Protein AF-A0A1S2V508-F1 (afdb_monomer_lite)

Organism: NCBI:txid168469

pLDDT: mean 87.98, std 14.31, range [28.84, 98.69]

InterPro domains:
  IPR019719 Protein of unknown function DUF2599 [PF10783] (346-445)
  IPR019719 Protein of unknown function DUF2599 [PF10783] (466-554)

Radius of gyration: 38.82 Å; chains: 1; bounding box: 101×62×108 Å

Secondary structure (DSSP, 8-state):
----------------------PPPPPPPHHHHHHHHHHHHH---S--B-TTT--B--GGGTSSEEEEE---SSS-TTSPPHHHHHHTEEEEEEE-TTS-----SSSEEEEEPPHHHHHHTTPPP--S-EEEEESS-----TTBTTTTTS-BTSPPP--TTPPP--STTTTT---HHHHTT--SHHHHHHH---BTTB-HHHHPPPEETT-HHHHHHHHHHHHHGGGS-TTSGGG-TT---EEEEEPPTTTSSSGGGGGGEEEEEEETT-------TT-SS------HHHHHHHHHHHHHTTT----EEEE-SSS-GGGSEEE-GGG-SS--TTTTPPP----EEEEEEEEEEETTTTEEEEEEEEEE-HHHHHHTTT-HHHHHHHHHHHHTTSHHHHTT--STTHHHHHHHHHHHH-TT-S-EEE-TTSPP--HHHHHHTTT---PPPPP-EEEEEEEEEEETTTTEEEEEEEEEE-HHHHH--GGGHHHHHHHHHHHHTTSHHHHHH--STTHHHHHHHHHHHH-TT-SSEEE-TTSPP--HHHHHHTTT-PPP-

Structure (mmCIF, N/CA/C/O backbone):
data_AF-A0A1S2V508-F1
#
_entry.id   AF-A0A1S2V508-F1
#
loop_
_atom_site.group_PDB
_atom_site.id
_atom_site.type_symbol
_atom_site.label_atom_id
_atom_site.label_alt_id
_atom_site.label_comp_id
_atom_site.label_asym_id
_atom_site.label_entity_id
_atom_site.label_seq_id
_atom_site.pdbx_PDB_ins_code
_atom_site.Cartn_x
_atom_site.Cartn_y
_atom_site.Cartn_z
_atom_site.occupancy
_atom_site.B_iso_or_equiv
_atom_site.auth_seq_id
_atom_site.auth_comp_id
_atom_site.auth_asym_id
_atom_site.auth_atom_id
_atom_site.pdbx_PDB_model_num
ATOM 1 N N . MET A 1 1 ? 68.214 -30.073 22.006 1.00 37.38 1 MET A N 1
ATOM 2 C CA . MET A 1 1 ? 66.841 -29.747 22.451 1.00 37.38 1 MET A CA 1
ATOM 3 C C . MET A 1 1 ? 66.407 -28.470 21.752 1.00 37.38 1 MET A C 1
ATOM 5 O O . MET A 1 1 ? 67.240 -27.610 21.520 1.00 37.38 1 MET A O 1
ATOM 9 N N . TYR A 1 2 ? 65.149 -28.452 21.326 1.00 34.00 2 TYR A N 1
ATOM 10 C CA . TYR A 1 2 ? 64.532 -27.632 20.281 1.00 34.00 2 TYR A CA 1
ATOM 11 C C . TYR A 1 2 ? 64.749 -26.108 20.351 1.00 34.00 2 TYR A C 1
ATOM 13 O O . TYR A 1 2 ? 64.597 -25.500 21.406 1.00 34.00 2 TYR A O 1
ATOM 21 N N . HIS A 1 3 ? 64.955 -25.487 19.184 1.00 30.73 3 HIS A N 1
ATOM 22 C CA . HIS A 1 3 ? 64.513 -24.120 18.882 1.00 30.73 3 HIS A CA 1
ATOM 23 C C . HIS A 1 3 ? 63.591 -24.193 17.661 1.00 30.73 3 HIS A C 1
ATOM 25 O O . HIS A 1 3 ? 64.027 -24.535 16.563 1.00 30.73 3 HIS A O 1
ATOM 31 N N . GLY A 1 4 ? 62.298 -23.961 17.893 1.00 32.50 4 GLY A N 1
ATOM 32 C CA . GLY A 1 4 ? 61.262 -23.919 16.866 1.00 32.50 4 GLY A CA 1
ATOM 33 C C . GLY A 1 4 ? 61.140 -22.517 16.278 1.00 32.50 4 GLY A C 1
ATOM 34 O O . GLY A 1 4 ? 61.061 -21.536 17.013 1.00 32.50 4 GLY A O 1
ATOM 35 N N . ILE A 1 5 ? 61.110 -22.438 14.950 1.00 36.66 5 ILE A N 1
ATOM 36 C CA . ILE A 1 5 ? 60.761 -21.235 14.196 1.00 36.66 5 ILE A CA 1
ATOM 37 C C . ILE A 1 5 ? 59.284 -21.378 13.813 1.00 36.66 5 ILE A C 1
ATOM 39 O O . ILE A 1 5 ? 58.914 -22.308 13.099 1.00 36.66 5 ILE A O 1
ATOM 43 N N . HIS A 1 6 ? 58.435 -20.488 14.327 1.00 33.06 6 HIS A N 1
ATOM 44 C CA . HIS A 1 6 ? 57.014 -20.432 13.993 1.00 33.06 6 HIS A CA 1
ATOM 45 C C . HIS A 1 6 ? 56.800 -19.723 12.649 1.00 33.06 6 HIS A C 1
ATOM 47 O O . HIS A 1 6 ? 57.087 -18.536 12.509 1.00 33.06 6 HIS A O 1
ATOM 53 N N . SER A 1 7 ? 56.250 -20.445 11.672 1.00 32.75 7 SER A N 1
ATOM 54 C CA . SER A 1 7 ? 55.674 -19.874 10.453 1.00 32.75 7 SER A CA 1
ATOM 55 C C . SER A 1 7 ? 54.292 -19.284 10.754 1.00 32.75 7 SER A C 1
ATOM 57 O O . SER A 1 7 ? 53.397 -19.998 11.203 1.00 32.75 7 SER A O 1
ATOM 59 N N . LEU A 1 8 ? 54.103 -17.988 10.485 1.00 33.53 8 LEU A N 1
ATOM 60 C CA . LEU A 1 8 ? 52.779 -17.367 10.441 1.00 33.53 8 LEU A CA 1
ATOM 61 C C . LEU A 1 8 ? 52.057 -17.796 9.157 1.00 33.53 8 LEU A C 1
ATOM 63 O O . LEU A 1 8 ? 52.443 -17.400 8.059 1.00 33.53 8 LEU A O 1
ATOM 67 N N . ALA A 1 9 ? 50.990 -18.580 9.303 1.00 32.19 9 ALA A N 1
ATOM 68 C CA . ALA A 1 9 ? 50.023 -18.820 8.242 1.00 32.19 9 ALA A CA 1
ATOM 69 C C . ALA A 1 9 ? 48.999 -17.673 8.228 1.00 32.19 9 ALA A C 1
ATOM 71 O O . ALA A 1 9 ? 48.246 -17.486 9.183 1.00 32.19 9 ALA A O 1
ATOM 72 N N . VAL A 1 10 ? 48.975 -16.897 7.144 1.00 35.47 10 VAL A N 1
ATOM 73 C CA . VAL A 1 10 ? 47.921 -15.912 6.875 1.00 35.47 10 VAL A CA 1
ATOM 74 C C . VAL A 1 10 ? 46.700 -16.672 6.359 1.00 35.47 10 VAL A C 1
ATOM 76 O O . VAL A 1 10 ? 46.690 -17.150 5.228 1.00 35.47 10 VAL A O 1
ATOM 79 N N . ALA A 1 11 ? 45.678 -16.815 7.202 1.00 30.33 11 ALA A N 1
ATOM 80 C CA . ALA A 1 11 ? 44.389 -17.363 6.805 1.00 30.33 11 ALA A CA 1
ATOM 81 C C . ALA A 1 11 ? 43.576 -16.280 6.076 1.00 30.33 11 ALA A C 1
ATOM 83 O O . ALA A 1 11 ? 43.060 -15.348 6.691 1.00 30.33 11 ALA A O 1
ATOM 84 N N . THR A 1 12 ? 43.462 -16.391 4.754 1.00 33.50 12 THR A N 1
ATOM 85 C CA . THR A 1 12 ? 42.504 -15.618 3.956 1.00 33.50 12 THR A CA 1
ATOM 86 C C . THR A 1 12 ? 41.086 -16.085 4.276 1.00 33.50 12 THR A C 1
ATOM 88 O O . THR A 1 12 ? 40.648 -17.136 3.813 1.00 33.50 12 THR A O 1
ATOM 91 N N . LEU A 1 13 ? 40.373 -15.301 5.085 1.00 29.08 13 LEU A N 1
ATOM 92 C CA . LEU A 1 13 ? 38.955 -15.489 5.372 1.00 29.08 13 LEU A CA 1
ATOM 93 C C . LEU A 1 13 ? 38.140 -15.047 4.144 1.00 29.08 13 LEU A C 1
ATOM 95 O O . LEU A 1 13 ? 37.883 -13.860 3.945 1.00 29.08 13 LEU A O 1
ATOM 99 N N . THR A 1 14 ? 37.754 -15.989 3.287 1.00 31.27 14 THR A N 1
ATOM 100 C CA . THR A 1 14 ? 36.763 -15.745 2.233 1.00 31.27 14 THR A CA 1
ATOM 101 C C . THR A 1 14 ? 35.396 -15.527 2.880 1.00 31.27 14 THR A C 1
ATOM 103 O O . THR A 1 14 ? 34.731 -16.488 3.263 1.00 31.27 14 THR A O 1
ATOM 106 N N . LEU A 1 15 ? 34.981 -14.264 3.019 1.00 29.00 15 LEU A N 1
ATOM 107 C CA . LEU A 1 15 ? 33.600 -13.901 3.334 1.00 29.00 15 LEU A CA 1
ATOM 108 C C . LEU A 1 15 ? 32.724 -14.274 2.129 1.00 29.00 15 LEU A C 1
ATOM 110 O O . LEU A 1 15 ? 32.635 -13.537 1.147 1.00 29.00 15 LEU A O 1
ATOM 114 N N . THR A 1 16 ? 32.077 -15.433 2.185 1.00 28.84 16 THR A N 1
ATOM 115 C CA . THR A 1 16 ? 30.959 -15.744 1.300 1.00 28.84 16 THR A CA 1
ATOM 116 C C . THR A 1 16 ? 29.764 -14.908 1.749 1.00 28.84 16 THR A C 1
ATOM 118 O O . THR A 1 16 ? 29.049 -15.257 2.684 1.00 28.84 16 THR A O 1
ATOM 121 N N . PHE A 1 17 ? 29.542 -13.771 1.088 1.00 30.28 17 PHE A N 1
ATOM 122 C CA . PHE A 1 17 ? 28.249 -13.094 1.138 1.00 30.28 17 PHE A CA 1
ATOM 123 C C . PHE A 1 17 ? 27.219 -14.006 0.466 1.00 30.28 17 PHE A C 1
ATOM 125 O O . PHE A 1 17 ? 27.011 -13.953 -0.744 1.00 30.28 17 PHE A O 1
ATOM 132 N N . THR A 1 18 ? 26.569 -14.868 1.246 1.00 31.94 18 THR A N 1
ATOM 133 C CA . THR A 1 18 ? 25.281 -15.433 0.851 1.00 31.94 18 THR A CA 1
ATOM 134 C C . THR A 1 18 ? 24.288 -14.280 0.871 1.00 31.94 18 THR A C 1
ATOM 136 O O . THR A 1 18 ? 23.719 -13.954 1.914 1.00 31.94 18 THR A O 1
ATOM 139 N N . GLY A 1 19 ? 24.140 -13.598 -0.266 1.00 31.08 19 GLY A N 1
ATOM 140 C CA . GLY A 1 19 ? 23.021 -12.694 -0.477 1.00 31.08 19 GLY A CA 1
ATOM 141 C C . GLY A 1 19 ? 21.748 -13.492 -0.235 1.00 31.08 19 GLY A C 1
ATOM 142 O O . GLY A 1 19 ? 21.487 -14.464 -0.942 1.00 31.08 19 GLY A O 1
ATOM 143 N N . ALA A 1 20 ? 21.000 -13.137 0.809 1.00 33.31 20 ALA A N 1
ATOM 144 C CA . ALA A 1 20 ? 19.677 -13.687 1.016 1.00 33.31 20 ALA A CA 1
ATOM 145 C C . ALA A 1 20 ? 18.843 -13.289 -0.203 1.00 33.31 20 ALA A C 1
ATOM 147 O O . ALA A 1 20 ? 18.499 -12.120 -0.382 1.00 33.31 20 ALA A O 1
ATOM 148 N N . VAL A 1 21 ? 18.571 -14.256 -1.076 1.00 35.59 21 VAL A N 1
ATOM 149 C CA . VAL A 1 21 ? 17.529 -14.119 -2.085 1.00 35.59 21 VAL A CA 1
ATOM 150 C C . VAL A 1 21 ? 16.249 -13.902 -1.287 1.00 35.59 21 VAL A C 1
ATOM 152 O O . VAL A 1 21 ? 15.793 -14.813 -0.596 1.00 35.59 21 VAL A O 1
ATOM 155 N N . VAL A 1 22 ? 15.710 -12.681 -1.300 1.00 38.50 22 VAL A N 1
ATOM 156 C CA . VAL A 1 22 ? 14.373 -12.419 -0.762 1.00 38.50 22 VAL A CA 1
ATOM 157 C C . VAL A 1 22 ? 13.416 -13.122 -1.714 1.00 38.50 22 VAL A C 1
ATOM 159 O O . VAL A 1 22 ? 13.017 -12.570 -2.737 1.00 38.50 22 VAL A O 1
ATOM 162 N N . ALA A 1 23 ? 13.144 -14.396 -1.432 1.00 43.12 23 ALA A N 1
ATOM 163 C CA . ALA A 1 23 ? 12.154 -15.162 -2.159 1.00 43.12 23 ALA A CA 1
ATOM 164 C C . ALA A 1 23 ? 10.824 -14.410 -2.068 1.00 43.12 23 ALA A C 1
ATOM 166 O O . ALA A 1 23 ? 10.442 -13.945 -0.991 1.00 43.12 23 ALA A O 1
ATOM 167 N N . ALA A 1 24 ? 10.150 -14.263 -3.207 1.00 52.12 24 ALA A N 1
ATOM 168 C CA . ALA A 1 24 ? 8.831 -13.661 -3.251 1.00 52.12 24 ALA A CA 1
ATOM 169 C C . ALA A 1 24 ? 7.917 -14.374 -2.247 1.00 52.12 24 ALA A C 1
ATOM 171 O O . ALA A 1 24 ? 7.786 -15.599 -2.260 1.00 52.12 24 ALA A O 1
ATOM 172 N N . GLU A 1 25 ? 7.317 -13.591 -1.357 1.00 60.28 25 GLU A N 1
ATOM 173 C CA . GLU A 1 25 ? 6.399 -14.078 -0.342 1.00 60.28 25 GLU A CA 1
ATOM 174 C C . GLU A 1 25 ? 5.203 -14.780 -1.036 1.00 60.28 25 GLU A C 1
ATOM 176 O O . GLU A 1 25 ? 4.534 -14.149 -1.858 1.00 60.28 25 GLU A O 1
ATOM 181 N N . PRO A 1 26 ? 4.915 -16.070 -0.756 1.00 66.50 26 PRO A N 1
ATOM 182 C CA . PRO A 1 26 ? 3.843 -16.795 -1.446 1.00 66.50 26 PRO A CA 1
ATOM 183 C C . PRO A 1 26 ? 2.486 -16.162 -1.132 1.00 66.50 26 PRO A C 1
ATOM 185 O O . PRO A 1 26 ? 2.307 -15.613 -0.042 1.00 66.50 26 PRO A O 1
ATOM 188 N N . VAL A 1 27 ? 1.513 -16.234 -2.041 1.00 75.56 27 VAL A N 1
ATOM 189 C CA . VAL A 1 27 ? 0.155 -15.750 -1.743 1.00 75.56 27 VAL A CA 1
ATOM 190 C C . VAL A 1 27 ? -0.454 -16.629 -0.662 1.00 75.56 27 VAL A C 1
ATOM 192 O O . VAL A 1 27 ? -0.350 -17.852 -0.716 1.00 75.56 27 VAL A O 1
ATOM 195 N N . LEU A 1 28 ? -1.093 -16.012 0.331 1.00 83.31 28 LEU A N 1
ATOM 196 C CA . LEU A 1 28 ? -1.871 -16.766 1.309 1.00 83.31 28 LEU A CA 1
ATOM 197 C C . LEU A 1 28 ? -3.118 -17.328 0.633 1.00 83.31 28 LEU A C 1
ATOM 199 O O . LEU A 1 28 ? -3.842 -16.593 -0.039 1.00 83.31 28 LEU A O 1
ATOM 203 N N . ASP A 1 29 ? -3.395 -18.613 0.850 1.00 86.31 29 ASP A N 1
ATOM 204 C CA . ASP A 1 29 ? -4.588 -19.242 0.299 1.00 86.31 29 ASP A CA 1
ATOM 205 C C . ASP A 1 29 ? -5.861 -18.472 0.736 1.00 86.31 29 ASP A C 1
ATOM 207 O O . ASP A 1 29 ? -6.032 -18.175 1.930 1.00 86.31 29 ASP A O 1
ATOM 211 N N . PRO A 1 30 ? -6.758 -18.105 -0.200 1.00 90.44 30 PRO A N 1
ATOM 212 C CA . PRO A 1 30 ? -7.962 -17.345 0.123 1.00 90.44 30 PRO A CA 1
ATOM 213 C C . PRO A 1 30 ? -8.913 -18.040 1.103 1.00 90.44 30 PRO A C 1
ATOM 215 O O . PRO A 1 30 ? -9.536 -17.369 1.929 1.00 90.44 30 PRO A O 1
ATOM 218 N N . VAL A 1 31 ? -9.025 -19.369 1.033 1.00 89.31 31 VAL A N 1
ATOM 219 C CA . VAL A 1 31 ? -9.906 -20.165 1.898 1.00 89.31 31 VAL A CA 1
ATOM 220 C C . VAL A 1 31 ? -9.309 -20.267 3.298 1.00 89.31 31 VAL A C 1
ATOM 222 O O . VAL A 1 31 ? -10.016 -20.060 4.284 1.00 89.31 31 VAL A O 1
ATOM 225 N N . GLU A 1 32 ? -8.002 -20.496 3.418 1.00 91.94 32 GLU A N 1
ATOM 226 C CA . GLU A 1 32 ? -7.325 -20.451 4.717 1.00 91.94 32 GLU A CA 1
ATOM 227 C C . GLU A 1 32 ? -7.407 -19.062 5.355 1.00 91.94 32 GLU A C 1
ATOM 229 O O . GLU A 1 32 ? -7.623 -18.941 6.562 1.00 91.94 32 GLU A O 1
ATOM 234 N N . THR A 1 33 ? -7.283 -18.008 4.548 1.00 95.50 33 THR A N 1
ATOM 235 C CA . THR A 1 33 ? -7.420 -16.619 5.000 1.00 95.50 33 THR A CA 1
ATOM 236 C C . THR A 1 33 ? -8.820 -16.340 5.536 1.00 95.50 33 THR A C 1
ATOM 238 O O . THR A 1 33 ? -8.961 -15.847 6.658 1.00 95.50 33 THR A O 1
ATOM 241 N N . LEU A 1 34 ? -9.858 -16.753 4.804 1.00 95.94 34 LEU A N 1
ATOM 242 C CA . LEU A 1 34 ? -11.241 -16.717 5.277 1.00 95.94 34 LEU A CA 1
ATOM 243 C C . LEU A 1 34 ? -11.406 -17.467 6.609 1.00 95.94 34 LEU A C 1
ATOM 245 O O . LEU A 1 34 ? -12.010 -16.940 7.546 1.00 95.94 34 LEU A O 1
ATOM 249 N N . ASN A 1 35 ? -10.860 -18.681 6.708 1.00 95.75 35 ASN A N 1
ATOM 250 C CA . ASN A 1 35 ? -10.980 -19.519 7.898 1.00 95.75 35 ASN A CA 1
ATOM 251 C C . ASN A 1 35 ? -10.322 -18.873 9.125 1.00 95.75 35 ASN A C 1
ATOM 253 O O . ASN A 1 35 ? -10.933 -18.849 10.195 1.00 95.75 35 ASN A O 1
ATOM 257 N N . ARG A 1 36 ? -9.119 -18.297 8.982 1.00 97.19 36 ARG A N 1
ATOM 258 C CA . ARG A 1 36 ? -8.447 -17.561 10.069 1.00 97.19 36 ARG A CA 1
ATOM 259 C C . ARG A 1 36 ? -9.266 -16.354 10.516 1.00 97.19 36 ARG A C 1
ATOM 261 O O . ARG A 1 36 ? -9.494 -16.187 11.711 1.00 97.19 36 ARG A O 1
ATOM 268 N N . ILE A 1 37 ? -9.778 -15.558 9.578 1.00 98.44 37 ILE A N 1
ATOM 269 C CA . ILE A 1 37 ? -10.567 -14.357 9.888 1.00 98.44 37 ILE A CA 1
ATOM 270 C C . ILE A 1 37 ? -11.883 -14.718 10.595 1.00 98.44 37 ILE A C 1
ATOM 272 O O . ILE A 1 37 ? -12.191 -14.143 11.643 1.00 98.44 37 ILE A O 1
ATOM 276 N N . ASN A 1 38 ? -12.627 -15.715 10.102 1.00 98.19 38 ASN A N 1
ATOM 277 C CA . ASN A 1 38 ? -13.837 -16.197 10.776 1.00 98.19 38 ASN A CA 1
ATOM 278 C C . ASN A 1 38 ? -13.518 -16.796 12.157 1.00 98.19 38 ASN A C 1
ATOM 280 O O . ASN A 1 38 ? -14.251 -16.540 13.115 1.00 98.19 38 ASN A O 1
ATOM 284 N N . ARG A 1 39 ? -12.414 -17.539 12.312 1.00 97.88 39 ARG A N 1
ATOM 285 C CA . ARG A 1 39 ? -11.962 -18.035 13.622 1.00 97.88 39 ARG A CA 1
ATOM 286 C C . ARG A 1 39 ? -11.661 -16.879 14.575 1.00 97.88 39 ARG A C 1
ATOM 288 O O . ARG A 1 39 ? -12.131 -16.911 15.712 1.00 97.88 39 ARG A O 1
ATOM 295 N N . ASN A 1 40 ? -10.956 -15.844 14.124 1.00 98.06 40 ASN A N 1
ATOM 296 C CA . ASN A 1 40 ? -10.616 -14.687 14.952 1.00 98.06 40 ASN A CA 1
ATOM 297 C C . ASN A 1 40 ? -11.878 -13.940 15.401 1.00 98.06 40 ASN A C 1
ATOM 299 O O . ASN A 1 40 ? -12.022 -13.654 16.589 1.00 98.06 40 ASN A O 1
ATOM 303 N N . TYR A 1 41 ? -12.839 -13.717 14.496 1.00 98.50 41 TYR A N 1
ATOM 304 C CA . TYR A 1 41 ? -14.137 -13.123 14.836 1.00 98.50 41 TYR A CA 1
ATOM 305 C C . TYR A 1 41 ? -14.911 -13.945 15.881 1.00 98.50 41 TYR A C 1
ATOM 307 O O . TYR A 1 41 ? -15.551 -13.381 16.769 1.00 98.50 41 TYR A O 1
ATOM 315 N N . ASN A 1 42 ? -14.850 -15.279 15.797 1.00 98.19 42 ASN A N 1
ATOM 316 C CA . ASN A 1 42 ? -15.647 -16.175 16.636 1.00 98.19 42 ASN A CA 1
ATOM 317 C C . ASN A 1 42 ? -14.988 -16.593 17.964 1.00 98.19 42 ASN A C 1
ATOM 319 O O . ASN A 1 42 ? -15.679 -17.140 18.833 1.00 98.19 42 ASN A O 1
ATOM 323 N N . THR A 1 43 ? -13.688 -16.361 18.144 1.00 96.62 43 THR A N 1
ATOM 324 C CA . THR A 1 43 ? -12.945 -16.757 19.353 1.00 96.62 43 THR A CA 1
ATOM 325 C C . THR A 1 43 ? -13.159 -15.752 20.483 1.00 96.62 43 THR A C 1
ATOM 327 O O . THR A 1 43 ? -12.776 -14.596 20.348 1.00 96.62 43 THR A O 1
ATOM 330 N N . LEU A 1 44 ? -13.720 -16.190 21.619 1.00 96.31 44 LEU A N 1
ATOM 331 C CA . LEU A 1 44 ? -13.844 -15.371 22.837 1.00 96.31 44 LEU A CA 1
ATOM 332 C C . LEU A 1 44 ? -12.759 -15.752 23.834 1.00 96.31 44 LEU A C 1
ATOM 334 O O . LEU A 1 44 ? -12.983 -16.532 24.756 1.00 96.31 44 LEU A O 1
ATOM 338 N N . ILE A 1 45 ? -11.569 -15.214 23.617 1.00 93.44 45 ILE A N 1
ATOM 339 C CA . ILE A 1 45 ? -10.446 -15.330 24.541 1.00 93.44 45 ILE A CA 1
ATOM 340 C C . ILE A 1 45 ? -10.159 -13.951 25.123 1.00 93.44 45 ILE A C 1
ATOM 342 O O . ILE A 1 45 ? -10.155 -12.952 24.402 1.00 93.44 45 ILE A O 1
ATOM 346 N N . ASN A 1 46 ? -9.958 -13.908 26.438 1.00 91.56 46 ASN A N 1
ATOM 347 C CA . ASN A 1 46 ? -9.714 -12.672 27.181 1.00 91.56 46 ASN A CA 1
ATOM 348 C C . ASN A 1 46 ? -8.313 -12.635 27.831 1.00 91.56 46 ASN A C 1
ATOM 350 O O . ASN A 1 46 ? -8.035 -11.754 28.637 1.00 91.56 46 ASN A O 1
ATOM 354 N N . ASP A 1 47 ? -7.448 -13.593 27.479 1.00 93.81 47 ASP A N 1
ATOM 355 C CA . ASP A 1 47 ? -6.074 -13.761 27.979 1.00 93.81 47 ASP A CA 1
ATOM 356 C C . ASP A 1 47 ? -5.099 -13.895 26.793 1.00 93.81 47 ASP A C 1
ATOM 358 O O . ASP A 1 47 ? -4.481 -14.938 26.578 1.00 93.81 47 ASP A O 1
ATOM 362 N N . CYS A 1 48 ? -5.034 -12.863 25.942 1.00 96.00 48 CYS A N 1
ATOM 363 C CA . CYS A 1 48 ? -4.080 -12.844 24.833 1.00 96.00 48 CYS A CA 1
ATOM 364 C C . CYS A 1 48 ? -2.653 -12.647 25.346 1.00 96.00 48 CYS A C 1
ATOM 366 O O . CYS A 1 48 ? -2.396 -11.801 26.204 1.00 96.00 48 CYS A O 1
ATOM 368 N N . LYS A 1 49 ? -1.715 -13.406 24.773 1.00 95.81 49 LYS A N 1
ATOM 369 C CA . LYS A 1 49 ? -0.304 -13.407 25.165 1.00 95.81 49 LYS A CA 1
ATOM 370 C C . LYS A 1 49 ? 0.593 -13.153 23.970 1.00 95.81 49 LYS A C 1
ATOM 372 O O . LYS A 1 49 ? 0.345 -13.667 22.881 1.00 95.81 49 LYS A O 1
ATOM 377 N N . GLU A 1 50 ? 1.636 -12.370 24.199 1.00 95.94 50 GLU A N 1
ATOM 378 C CA . GLU A 1 50 ? 2.662 -12.071 23.212 1.00 95.94 50 GLU A CA 1
ATOM 379 C C . GLU A 1 50 ? 3.414 -13.340 22.805 1.00 95.94 50 GLU A C 1
ATOM 381 O O . GLU A 1 50 ? 3.842 -14.130 23.655 1.00 95.94 50 GLU A O 1
ATOM 386 N N . VAL A 1 51 ? 3.599 -13.536 21.498 1.00 94.19 51 VAL A N 1
ATOM 387 C CA . VAL A 1 51 ? 4.304 -14.710 20.981 1.00 94.19 51 VAL A CA 1
ATOM 388 C C . VAL A 1 51 ? 5.776 -14.664 21.402 1.00 94.19 51 VAL A C 1
ATOM 390 O O . VAL A 1 51 ? 6.493 -13.690 21.163 1.00 94.19 51 VAL A O 1
ATOM 393 N N . GLY A 1 52 ? 6.237 -15.755 22.013 1.00 93.31 52 GLY A N 1
ATOM 394 C CA . GLY A 1 52 ? 7.623 -15.960 22.441 1.00 93.31 52 GLY A CA 1
ATOM 395 C C . GLY A 1 52 ? 7.925 -15.512 23.873 1.00 93.31 52 GLY A C 1
ATOM 396 O O . GLY A 1 52 ? 8.738 -16.148 24.531 1.00 93.31 52 GLY A O 1
ATOM 397 N N . THR A 1 53 ? 7.262 -14.473 24.383 1.00 95.56 53 THR A N 1
ATOM 398 C CA . THR A 1 53 ? 7.486 -13.956 25.750 1.00 95.56 53 THR A CA 1
ATOM 399 C C . THR A 1 53 ? 6.365 -14.335 26.717 1.00 95.56 53 THR A C 1
ATOM 401 O O . THR A 1 53 ? 6.591 -14.389 27.923 1.00 95.56 53 THR A O 1
ATOM 404 N N . GLY A 1 54 ? 5.154 -14.599 26.216 1.00 95.38 54 GLY A N 1
ATOM 405 C CA . GLY A 1 54 ? 3.999 -14.979 27.032 1.00 95.38 54 GLY A CA 1
ATOM 406 C C . GLY A 1 54 ? 3.395 -13.837 27.857 1.00 95.38 54 GLY A C 1
ATOM 407 O O . GLY A 1 54 ? 2.451 -14.077 28.610 1.00 95.38 54 GLY A O 1
ATOM 408 N N . VAL A 1 55 ? 3.909 -12.609 27.730 1.00 96.31 55 VAL A N 1
ATOM 409 C CA . VAL A 1 55 ? 3.397 -11.447 28.471 1.00 96.31 55 VAL A CA 1
ATOM 410 C C . VAL A 1 55 ? 2.003 -11.042 27.972 1.00 96.31 55 VAL A C 1
ATOM 412 O O . VAL A 1 55 ? 1.727 -11.189 26.778 1.00 96.31 55 VAL A O 1
ATOM 415 N N . PRO A 1 56 ? 1.118 -10.522 28.844 1.00 96.06 56 PRO A N 1
ATOM 416 C CA . PRO A 1 56 ? -0.225 -10.112 28.440 1.00 96.06 56 PRO A CA 1
ATOM 417 C C . PRO A 1 56 ? -0.233 -9.051 27.330 1.00 96.06 56 PRO A C 1
ATOM 419 O O . PRO A 1 56 ? 0.580 -8.118 27.328 1.00 96.06 56 PRO A O 1
ATOM 422 N N . ARG A 1 57 ? -1.188 -9.196 26.406 1.00 97.12 57 ARG A N 1
ATOM 423 C CA . ARG A 1 57 ? -1.484 -8.268 25.307 1.00 97.12 57 ARG A CA 1
ATOM 424 C C . ARG A 1 57 ? -2.973 -7.950 25.250 1.00 97.12 57 ARG A C 1
ATOM 426 O O . ARG A 1 57 ? -3.806 -8.716 25.735 1.00 97.12 57 ARG A O 1
ATOM 433 N N . GLY A 1 58 ? -3.312 -6.855 24.575 1.00 96.56 58 GLY A N 1
ATOM 434 C CA . GLY A 1 58 ? -4.697 -6.546 24.215 1.00 96.56 58 GLY A CA 1
ATOM 435 C C . GLY A 1 58 ? -5.387 -7.654 23.415 1.00 96.56 58 GLY A C 1
ATOM 436 O O . GLY A 1 58 ? -4.731 -8.451 22.740 1.00 96.56 58 GLY A O 1
ATOM 437 N N . LEU A 1 59 ? -6.726 -7.687 23.433 1.00 97.38 59 LEU A N 1
ATOM 438 C CA . LEU A 1 59 ? -7.483 -8.781 22.800 1.00 97.38 59 LEU A CA 1
ATOM 439 C C . LEU A 1 59 ? -7.290 -8.860 21.284 1.00 97.38 59 LEU A C 1
ATOM 441 O O . LEU A 1 59 ? -7.335 -9.960 20.730 1.00 97.38 59 LEU A O 1
ATOM 445 N N . TYR A 1 60 ? -7.000 -7.725 20.639 1.00 97.38 60 TYR A N 1
ATOM 446 C CA . TYR A 1 60 ? -6.651 -7.644 19.219 1.00 97.38 60 TYR A CA 1
ATOM 447 C C . TYR A 1 60 ? -5.458 -8.530 18.833 1.00 97.38 60 TYR A C 1
ATOM 449 O O . TYR A 1 60 ? -5.316 -8.889 17.666 1.00 97.38 60 TYR A O 1
ATOM 457 N N . TYR A 1 61 ? -4.589 -8.874 19.791 1.00 97.69 61 TYR A N 1
ATOM 458 C CA . TYR A 1 61 ? -3.362 -9.612 19.518 1.00 97.69 61 TYR A CA 1
ATOM 459 C C . TYR A 1 61 ? -3.632 -11.059 19.100 1.00 97.69 61 TYR A C 1
ATOM 461 O O . TYR A 1 61 ? -2.904 -11.592 18.269 1.00 97.69 61 TYR A O 1
ATOM 469 N N . CYS A 1 62 ? -4.693 -11.678 19.632 1.00 96.38 62 CYS A N 1
ATOM 470 C CA . CYS A 1 62 ? -5.017 -13.087 19.387 1.00 96.38 62 CYS A CA 1
ATOM 471 C C . CYS A 1 62 ? -6.490 -13.360 19.033 1.00 96.38 62 CYS A C 1
ATOM 473 O O . CYS A 1 62 ? -6.853 -14.499 18.752 1.00 96.38 62 CYS A O 1
ATOM 475 N N . SER A 1 63 ? -7.357 -12.340 19.054 1.00 96.75 63 SER A N 1
ATOM 476 C CA . SER A 1 63 ? -8.778 -12.495 18.728 1.00 96.75 63 SER A CA 1
ATOM 477 C C . SER A 1 63 ? -9.411 -11.238 18.136 1.00 96.75 63 SER A C 1
ATOM 479 O O . SER A 1 63 ? -8.859 -10.138 18.197 1.00 96.75 63 SER A O 1
ATOM 481 N N . GLY A 1 64 ? -10.606 -11.418 17.576 1.00 97.69 64 GLY A N 1
ATOM 482 C CA . GLY A 1 64 ? -11.327 -10.394 16.835 1.00 97.69 64 GLY A CA 1
ATOM 483 C C . GLY A 1 64 ? -10.621 -9.981 15.544 1.00 97.69 64 GLY A C 1
ATOM 484 O O . GLY A 1 64 ? -9.560 -10.492 15.180 1.00 97.69 64 GLY A O 1
ATOM 485 N N . VAL A 1 65 ? -11.252 -9.071 14.817 1.00 98.62 65 VAL A N 1
ATOM 486 C CA . VAL A 1 65 ? -10.818 -8.628 13.494 1.00 98.62 65 VAL A CA 1
ATOM 487 C C . VAL A 1 65 ? -10.671 -7.115 13.518 1.00 98.62 65 VAL A C 1
ATOM 489 O O . VAL A 1 65 ? -11.638 -6.405 13.786 1.00 98.62 65 VAL A O 1
ATOM 492 N N . THR A 1 66 ? -9.464 -6.628 13.237 1.00 98.62 66 THR A N 1
ATOM 493 C CA . THR A 1 66 ? -9.172 -5.194 13.158 1.00 98.62 66 THR A CA 1
ATOM 494 C C . THR A 1 66 ? -9.323 -4.710 11.721 1.00 98.62 66 THR A C 1
ATOM 496 O O . THR A 1 66 ? -8.630 -5.185 10.821 1.00 98.62 66 THR A O 1
ATOM 499 N N . LEU A 1 67 ? -10.229 -3.762 11.515 1.00 97.94 67 LEU A N 1
ATOM 500 C CA . LEU A 1 67 ? -10.674 -3.245 10.228 1.00 97.94 67 LEU A CA 1
ATOM 501 C C . LEU A 1 67 ? -10.273 -1.784 10.076 1.00 97.94 67 LEU A C 1
ATOM 503 O O . LEU A 1 67 ? -10.457 -1.000 11.003 1.00 97.94 67 LEU A O 1
ATOM 507 N N . ARG A 1 68 ? -9.818 -1.388 8.891 1.00 96.88 68 ARG A N 1
ATOM 508 C CA . ARG A 1 68 ? -9.833 0.016 8.474 1.00 96.88 68 ARG A CA 1
ATOM 509 C C . ARG A 1 68 ? -10.778 0.161 7.306 1.00 96.88 68 ARG A C 1
ATOM 511 O O . ARG A 1 68 ? -10.551 -0.416 6.246 1.00 96.88 68 ARG A O 1
ATOM 518 N N . MET A 1 69 ? -11.823 0.940 7.520 1.00 95.44 69 MET A N 1
ATOM 519 C CA . MET A 1 69 ? -12.810 1.257 6.499 1.00 95.44 69 MET A CA 1
ATOM 520 C C . MET A 1 69 ? -12.425 2.589 5.869 1.00 95.44 69 MET A C 1
ATOM 522 O O . MET A 1 69 ? -11.978 3.491 6.577 1.00 95.44 69 MET A O 1
ATOM 526 N N . VAL A 1 70 ? -12.520 2.690 4.547 1.00 94.31 70 VAL A N 1
ATOM 527 C CA . VAL A 1 70 ? -12.061 3.853 3.779 1.00 94.31 70 VAL A CA 1
ATOM 528 C C . VAL A 1 70 ? -12.753 3.881 2.414 1.00 94.31 70 VAL A C 1
ATOM 530 O O . VAL A 1 70 ? -13.036 2.827 1.845 1.00 94.31 70 VAL A O 1
ATOM 533 N N . ASN A 1 71 ? -13.001 5.077 1.885 1.00 91.81 71 ASN A N 1
ATOM 534 C CA . ASN A 1 71 ? -13.512 5.261 0.522 1.00 91.81 71 ASN A CA 1
ATOM 535 C C . ASN A 1 71 ? -12.434 4.982 -0.527 1.00 91.81 71 ASN A C 1
ATOM 537 O O . ASN A 1 71 ? -11.236 5.051 -0.237 1.00 91.81 71 ASN A O 1
ATOM 541 N N . ASP A 1 72 ? -12.853 4.737 -1.766 1.00 92.44 72 ASP A N 1
ATOM 542 C CA . ASP A 1 72 ? -11.947 4.732 -2.909 1.00 92.44 72 ASP A CA 1
ATOM 543 C C . ASP A 1 72 ? -11.710 6.137 -3.490 1.00 92.44 72 ASP A C 1
ATOM 545 O O . ASP A 1 72 ? -12.529 7.051 -3.382 1.00 92.44 72 ASP A O 1
ATOM 549 N N . GLY A 1 73 ? -10.552 6.320 -4.121 1.00 90.56 73 GLY A N 1
ATOM 550 C CA . GLY A 1 73 ? -10.141 7.590 -4.710 1.00 90.56 73 GLY A CA 1
ATOM 551 C C . GLY A 1 73 ? -8.728 7.560 -5.299 1.00 90.56 73 GLY A C 1
ATOM 552 O O . GLY A 1 73 ? -8.131 6.487 -5.433 1.00 90.56 73 GLY A O 1
ATOM 553 N N . PRO A 1 74 ? -8.157 8.727 -5.659 1.00 90.44 74 PRO A N 1
ATOM 554 C CA . PRO A 1 74 ? -6.804 8.852 -6.212 1.00 90.44 74 PRO A CA 1
ATOM 555 C C . PRO A 1 74 ? -5.712 8.740 -5.126 1.00 90.44 74 PRO A C 1
ATOM 557 O O . PRO A 1 74 ? -4.787 9.543 -5.068 1.00 90.44 74 PRO A O 1
ATOM 560 N N . PHE A 1 75 ? -5.853 7.763 -4.235 1.00 91.12 75 PHE A N 1
ATOM 561 C CA . PHE A 1 75 ? -4.949 7.435 -3.133 1.00 91.12 75 PHE A CA 1
ATOM 562 C C . PHE A 1 75 ? -5.036 5.930 -2.851 1.00 91.12 75 PHE A C 1
ATOM 564 O O . PHE A 1 75 ? -5.981 5.261 -3.288 1.00 91.12 75 PHE A O 1
ATOM 571 N N . ASN A 1 76 ? -4.075 5.370 -2.124 1.00 95.25 76 ASN A N 1
ATOM 572 C CA . ASN A 1 76 ? -4.153 3.982 -1.685 1.00 95.25 76 ASN A CA 1
ATOM 573 C C . ASN A 1 76 ? -4.926 3.857 -0.368 1.00 95.25 76 ASN A C 1
ATOM 575 O O . ASN A 1 76 ? -4.828 4.735 0.487 1.00 95.25 76 ASN A O 1
ATOM 579 N N . PRO A 1 77 ? -5.643 2.745 -0.130 1.00 95.50 77 PRO A N 1
ATOM 580 C CA . PRO A 1 77 ? -6.451 2.590 1.083 1.00 95.50 77 PRO A CA 1
ATOM 581 C C . PRO A 1 77 ? -5.629 2.624 2.385 1.00 95.50 77 PRO A C 1
ATOM 583 O O . PRO A 1 77 ? -6.161 2.961 3.442 1.00 95.50 77 PRO A O 1
ATOM 586 N N . TRP A 1 78 ? -4.333 2.296 2.334 1.00 95.06 78 TRP A N 1
ATOM 587 C CA . TRP A 1 78 ? -3.428 2.378 3.486 1.00 95.06 78 TRP A CA 1
ATOM 588 C C . TRP A 1 78 ? -2.831 3.771 3.708 1.00 95.06 78 TRP A C 1
ATOM 590 O O . TRP A 1 78 ? -2.265 3.992 4.784 1.00 95.06 78 TRP A O 1
ATOM 600 N N . ASP A 1 79 ? -2.980 4.702 2.760 1.00 94.62 79 ASP A N 1
ATOM 601 C CA . ASP A 1 79 ? -2.356 6.019 2.846 1.00 94.62 79 ASP A CA 1
ATOM 602 C C . ASP A 1 79 ? -2.882 6.808 4.052 1.00 94.62 79 ASP A C 1
ATOM 604 O O . ASP A 1 79 ? -4.046 6.679 4.452 1.00 94.62 79 ASP A O 1
ATOM 608 N N . TYR A 1 80 ? -2.040 7.635 4.667 1.00 94.31 80 TYR A N 1
ATOM 609 C CA . TYR A 1 80 ? -2.496 8.533 5.727 1.00 94.31 80 TYR A CA 1
ATOM 610 C C . TYR A 1 80 ? -3.144 9.782 5.130 1.00 94.31 80 TYR A C 1
ATOM 612 O O . TYR A 1 80 ? -2.542 10.495 4.329 1.00 94.31 80 TYR A O 1
ATOM 620 N N . SER A 1 81 ? -4.366 10.098 5.566 1.00 91.38 81 SER A N 1
ATOM 621 C CA . SER A 1 81 ? -4.991 11.370 5.204 1.00 91.38 81 SER A CA 1
ATOM 622 C C . SER A 1 81 ? -4.211 12.545 5.819 1.00 91.38 81 SER A C 1
ATOM 624 O O . SER A 1 81 ? -3.572 12.385 6.866 1.00 91.38 81 SER A O 1
ATOM 626 N N . PRO A 1 82 ? -4.312 13.769 5.265 1.00 90.38 82 PRO A N 1
ATOM 627 C CA . PRO A 1 82 ? -3.722 14.956 5.890 1.00 90.38 82 PRO A CA 1
ATOM 628 C C . PRO A 1 82 ? -4.166 15.148 7.347 1.00 90.38 82 PRO A C 1
ATOM 630 O O . PRO A 1 82 ? -3.433 15.702 8.166 1.00 90.38 82 PRO A O 1
ATOM 633 N N . TYR A 1 83 ? -5.377 14.689 7.673 1.00 91.25 83 TYR A N 1
ATOM 634 C CA . TYR A 1 83 ? -5.910 14.702 9.026 1.00 91.25 83 TYR A CA 1
ATOM 635 C C . TYR A 1 83 ? -5.200 13.687 9.938 1.00 91.25 83 TYR A C 1
ATOM 637 O O . TYR A 1 83 ? -4.717 14.066 11.006 1.00 91.25 83 TYR A O 1
ATOM 645 N N . ALA A 1 84 ? -5.049 12.437 9.484 1.00 93.50 84 ALA A N 1
ATOM 646 C CA . ALA A 1 84 ? -4.318 11.387 10.195 1.00 93.50 84 ALA A CA 1
ATOM 647 C C . ALA A 1 84 ? -2.843 11.759 10.421 1.00 93.50 84 ALA A C 1
ATOM 649 O O . ALA A 1 84 ? -2.295 11.499 11.490 1.00 93.50 84 ALA A O 1
ATOM 650 N N . ILE A 1 85 ? -2.205 12.429 9.454 1.00 93.44 85 ILE A N 1
ATOM 651 C CA . ILE A 1 85 ? -0.832 12.939 9.590 1.00 93.44 85 ILE A CA 1
ATOM 652 C C . ILE A 1 85 ? -0.733 13.956 10.735 1.00 93.44 85 ILE A C 1
ATOM 654 O O . ILE A 1 85 ? 0.166 13.840 11.565 1.00 93.44 85 ILE A O 1
ATOM 658 N N . ARG A 1 86 ? -1.662 14.920 10.830 1.00 92.44 86 ARG A N 1
ATOM 659 C CA . ARG A 1 86 ? -1.670 15.909 11.929 1.00 92.44 86 ARG A CA 1
ATOM 660 C C . ARG A 1 86 ? -1.943 15.282 13.292 1.00 92.44 86 ARG A C 1
ATOM 662 O O . ARG A 1 86 ? -1.388 15.735 14.287 1.00 92.44 86 ARG A O 1
ATOM 669 N N . LEU A 1 87 ? -2.808 14.272 13.336 1.00 93.56 87 LEU A N 1
ATOM 670 C CA . LEU A 1 87 ? -3.073 13.494 14.546 1.00 93.56 87 LEU A CA 1
ATOM 671 C C . LEU A 1 87 ? -1.875 12.610 14.939 1.00 93.56 87 LEU A C 1
ATOM 673 O O . LEU A 1 87 ? -1.683 12.299 16.113 1.00 93.56 87 LEU A O 1
ATOM 677 N N . GLY A 1 88 ? -1.073 12.195 13.955 1.00 95.00 88 GLY A N 1
ATOM 678 C CA . GLY A 1 88 ? -0.008 11.208 14.114 1.00 95.00 88 GLY A CA 1
ATOM 679 C C . GLY A 1 88 ? -0.527 9.774 14.259 1.00 95.00 88 GLY A C 1
ATOM 680 O O . GLY A 1 88 ? 0.227 8.896 14.681 1.00 95.00 88 GLY A O 1
ATOM 681 N N . ALA A 1 89 ? -1.800 9.527 13.945 1.00 96.25 89 ALA A N 1
ATOM 682 C CA . ALA A 1 89 ? -2.464 8.242 14.127 1.00 96.25 89 ALA A CA 1
ATOM 683 C C . ALA A 1 89 ? -3.589 8.037 13.115 1.00 96.25 89 ALA A C 1
ATOM 685 O O . ALA A 1 89 ? -4.117 8.992 12.544 1.00 96.25 89 ALA A O 1
ATOM 686 N N . THR A 1 90 ? -3.967 6.778 12.943 1.00 95.69 90 THR A N 1
ATOM 687 C CA . THR A 1 90 ? -5.050 6.328 12.077 1.00 95.69 90 THR A CA 1
ATOM 688 C C . THR A 1 90 ? -6.034 5.506 12.899 1.00 95.69 90 THR A C 1
ATOM 690 O O . THR A 1 90 ? -5.619 4.685 13.722 1.00 95.69 90 THR A O 1
ATOM 693 N N . SER A 1 91 ? -7.325 5.718 12.659 1.00 95.69 91 SER A N 1
ATOM 694 C CA . SER A 1 91 ? -8.401 4.976 13.301 1.00 95.69 91 SER A CA 1
ATOM 695 C C . SER A 1 91 ? -8.737 3.680 12.563 1.00 95.69 91 SER A C 1
ATOM 697 O O . SER A 1 91 ? -8.640 3.561 11.339 1.00 95.69 91 SER A O 1
ATOM 699 N N . TYR A 1 92 ? -9.110 2.689 13.358 1.00 97.62 92 TYR A N 1
ATOM 700 C CA . TYR A 1 92 ? -9.545 1.356 12.975 1.00 97.62 92 TYR A CA 1
ATOM 701 C C . TYR A 1 92 ? -10.813 1.025 13.772 1.00 97.62 92 TYR A C 1
ATOM 703 O O . TYR A 1 92 ? -11.156 1.697 14.739 1.00 97.62 92 TYR A O 1
ATOM 711 N N . THR A 1 93 ? -11.493 -0.049 13.408 1.00 97.56 93 THR A N 1
ATOM 712 C CA . THR A 1 93 ? -12.567 -0.656 14.197 1.00 97.56 93 THR A CA 1
ATOM 713 C C . THR A 1 93 ? -12.162 -2.083 14.516 1.00 97.56 93 THR A C 1
ATOM 715 O O . THR A 1 93 ? -11.653 -2.787 13.649 1.00 97.56 93 THR A O 1
ATOM 718 N N . TRP A 1 94 ? -12.390 -2.545 15.738 1.00 98.12 94 TRP A N 1
ATOM 719 C CA . TRP A 1 94 ? -12.181 -3.943 16.103 1.00 98.12 94 TRP A CA 1
ATOM 720 C C . TRP A 1 94 ? -13.522 -4.638 16.313 1.00 98.12 94 TRP A C 1
ATOM 722 O O . TRP A 1 94 ? -14.351 -4.171 17.088 1.00 98.12 94 TRP A O 1
ATOM 732 N N . ILE A 1 95 ? -13.755 -5.757 15.633 1.00 97.81 95 ILE A N 1
ATOM 733 C CA . ILE A 1 95 ? -15.008 -6.508 15.755 1.00 97.81 95 ILE A CA 1
ATOM 734 C C . ILE A 1 95 ? -14.771 -7.934 16.237 1.00 97.81 95 ILE A C 1
ATOM 736 O O . ILE A 1 95 ? -13.794 -8.590 15.879 1.00 97.81 95 ILE A O 1
ATOM 740 N N . ARG A 1 96 ? -15.716 -8.441 17.024 1.00 97.31 96 ARG A N 1
ATOM 741 C CA . ARG A 1 96 ? -15.748 -9.814 17.532 1.00 97.31 96 ARG A CA 1
ATOM 742 C C . ARG A 1 96 ? -17.204 -10.229 17.718 1.00 97.31 96 ARG A C 1
ATOM 744 O O . ARG A 1 96 ? -18.077 -9.367 17.778 1.00 97.31 96 ARG A O 1
ATOM 751 N N . LYS A 1 97 ? -17.505 -11.528 17.765 1.00 96.50 97 LYS A N 1
ATOM 752 C CA . LYS A 1 97 ? -18.901 -12.005 17.804 1.00 96.50 97 LYS A CA 1
ATOM 753 C C . LYS A 1 97 ? -19.704 -11.548 19.031 1.00 96.50 97 LYS A C 1
ATOM 755 O O . LYS A 1 97 ? -20.926 -11.626 19.006 1.00 96.50 97 LYS A O 1
ATOM 760 N N . ASP A 1 98 ? -19.031 -11.128 20.100 1.00 94.44 98 ASP A N 1
ATOM 761 C CA . ASP A 1 98 ? -19.623 -10.585 21.326 1.00 94.44 98 ASP A CA 1
ATOM 762 C C . ASP A 1 98 ? -19.783 -9.054 21.302 1.00 94.44 98 ASP A C 1
ATOM 764 O O . ASP A 1 98 ? -20.254 -8.492 22.283 1.00 94.44 98 ASP A O 1
ATOM 768 N N . LEU A 1 99 ? -19.453 -8.392 20.187 1.00 92.50 99 LEU A N 1
ATOM 769 C CA . LEU A 1 99 ? -19.746 -6.982 19.939 1.00 92.50 99 LEU A CA 1
ATOM 770 C C . LEU A 1 99 ? -20.896 -6.833 18.938 1.00 92.50 99 LEU A C 1
ATOM 772 O O . LEU A 1 99 ? -20.866 -7.377 17.834 1.00 92.50 99 LEU A O 1
ATOM 776 N N . SER A 1 100 ? -21.885 -6.020 19.288 1.00 90.06 100 SER A N 1
ATOM 777 C CA . SER A 1 100 ? -23.099 -5.727 18.515 1.00 90.06 100 SER A CA 1
ATOM 778 C C . SER A 1 100 ? -22.874 -4.757 17.359 1.00 90.06 100 SER A C 1
ATOM 780 O O . SER A 1 100 ? -23.785 -4.041 16.947 1.00 90.06 100 SER A O 1
ATOM 782 N N . THR A 1 101 ? -21.654 -4.681 16.835 1.00 91.12 101 THR A N 1
ATOM 783 C CA . THR A 1 101 ? -21.349 -3.856 15.670 1.00 91.12 101 THR A CA 1
ATOM 784 C C . THR A 1 101 ? -22.081 -4.416 14.453 1.00 91.12 101 THR A C 1
ATOM 786 O O . THR A 1 101 ? -21.895 -5.576 14.095 1.00 91.12 101 THR A O 1
ATOM 789 N N . ASN A 1 102 ? -22.918 -3.593 13.825 1.00 90.12 102 ASN A N 1
ATOM 790 C CA . ASN A 1 102 ? -23.646 -3.926 12.594 1.00 90.12 102 ASN A CA 1
ATOM 791 C C . ASN A 1 102 ? -23.448 -2.877 11.485 1.00 90.12 102 ASN A C 1
ATOM 793 O O . ASN A 1 102 ? -23.968 -3.022 10.381 1.00 90.12 102 ASN A O 1
ATOM 797 N N . THR A 1 103 ? -22.713 -1.813 11.804 1.00 89.06 103 THR A N 1
ATOM 798 C CA . THR A 1 103 ? -22.487 -0.641 10.970 1.00 89.06 103 THR A CA 1
ATOM 799 C C . THR A 1 103 ? -21.012 -0.276 11.062 1.00 89.06 103 THR A C 1
ATOM 801 O O . THR A 1 103 ? -20.393 -0.436 12.113 1.00 89.06 103 THR A O 1
ATOM 804 N N . LEU A 1 104 ? -20.448 0.188 9.954 1.00 92.00 104 LEU A N 1
ATOM 805 C CA . LEU A 1 104 ? -19.058 0.608 9.830 1.00 92.00 104 LEU A CA 1
ATOM 806 C C . LEU A 1 104 ? -19.000 1.954 9.098 1.00 92.00 104 LEU A C 1
ATOM 808 O O . LEU A 1 104 ? -19.941 2.293 8.383 1.00 92.00 104 LEU A O 1
ATOM 812 N N . ALA A 1 105 ? -17.899 2.693 9.259 1.00 92.25 105 ALA A N 1
ATOM 813 C CA . ALA A 1 105 ? -17.754 4.052 8.726 1.00 92.25 105 ALA A CA 1
ATOM 814 C C . ALA A 1 105 ? -17.893 4.150 7.192 1.00 92.25 105 ALA A C 1
ATOM 816 O O . ALA A 1 105 ? -18.427 5.132 6.681 1.00 92.25 105 ALA A O 1
ATOM 817 N N . HIS A 1 106 ? -17.446 3.127 6.465 1.00 95.06 106 HIS A N 1
ATOM 818 C CA . HIS A 1 106 ? -17.458 3.084 5.002 1.00 95.06 106 HIS A CA 1
ATOM 819 C C . HIS A 1 106 ? -17.870 1.685 4.520 1.00 95.06 106 HIS A C 1
ATOM 821 O O . HIS A 1 106 ? -17.749 0.721 5.287 1.00 95.06 106 HIS A O 1
ATOM 827 N N . PRO A 1 107 ? -18.354 1.528 3.275 1.00 95.44 107 PRO A N 1
ATOM 828 C CA . PRO A 1 107 ? -18.802 0.243 2.755 1.00 95.44 107 PRO A CA 1
ATOM 829 C C . PRO A 1 107 ? -17.641 -0.666 2.331 1.00 95.44 107 PRO A C 1
ATOM 831 O O . PRO A 1 107 ? -17.848 -1.870 2.206 1.00 95.44 107 PRO A O 1
ATOM 834 N N . GLY A 1 108 ? -16.429 -0.130 2.143 1.00 96.94 108 GLY A N 1
ATOM 835 C CA . GLY A 1 108 ? -15.217 -0.867 1.772 1.00 96.94 108 GLY A CA 1
ATOM 836 C C . GLY A 1 108 ? -14.039 -0.585 2.709 1.00 96.94 108 GLY A C 1
ATOM 837 O O . GLY A 1 108 ? -14.003 0.428 3.409 1.00 96.94 108 GLY A O 1
ATOM 838 N N . GLY A 1 109 ? -13.072 -1.501 2.756 1.00 97.75 109 GLY A N 1
ATOM 839 C CA . GLY A 1 109 ? -11.906 -1.371 3.625 1.00 97.75 109 GLY A CA 1
ATOM 840 C C . GLY A 1 109 ? -10.957 -2.559 3.562 1.00 97.75 109 GLY A C 1
ATOM 841 O O . GLY A 1 109 ? -10.979 -3.347 2.616 1.00 97.75 109 GLY A O 1
ATOM 842 N N . PHE A 1 110 ? -10.125 -2.705 4.589 1.00 98.62 110 PHE A N 1
ATOM 843 C CA . PHE A 1 110 ? -9.196 -3.823 4.724 1.00 98.62 110 PHE A CA 1
ATOM 844 C C . PHE A 1 110 ? -9.065 -4.327 6.162 1.00 98.62 110 PHE A C 1
ATOM 846 O O . PHE A 1 110 ? -9.318 -3.607 7.128 1.00 98.62 110 PHE A O 1
ATOM 853 N N . ILE A 1 111 ? -8.642 -5.584 6.282 1.00 98.69 111 ILE A N 1
ATOM 854 C CA . ILE A 1 111 ? -8.330 -6.270 7.534 1.00 98.69 111 ILE A CA 1
ATOM 855 C C . ILE A 1 111 ? -6.825 -6.210 7.777 1.00 98.69 111 ILE A C 1
ATOM 857 O O . ILE A 1 111 ? -6.032 -6.591 6.914 1.00 98.69 111 ILE A O 1
ATOM 861 N N . MET A 1 112 ? -6.436 -5.800 8.982 1.00 97.81 112 MET A N 1
ATOM 862 C CA . MET A 1 112 ? -5.081 -6.011 9.488 1.00 97.81 112 MET A CA 1
ATOM 863 C C . MET A 1 112 ? -4.946 -7.448 9.991 1.00 97.81 112 MET A C 1
ATOM 865 O O . MET A 1 112 ? -5.767 -7.911 10.787 1.00 97.81 112 MET A O 1
ATOM 869 N N . ARG A 1 113 ? -3.896 -8.146 9.553 1.00 97.75 113 ARG A N 1
ATOM 870 C CA . ARG A 1 113 ? -3.594 -9.511 9.987 1.00 97.75 113 ARG A CA 1
ATOM 871 C C . ARG A 1 113 ? -3.443 -9.552 11.500 1.00 97.75 113 ARG A C 1
ATOM 873 O O . ARG A 1 113 ? -2.708 -8.752 12.084 1.00 97.75 113 ARG A O 1
ATOM 880 N N . ASN A 1 114 ? -4.122 -10.508 12.124 1.00 96.94 114 ASN A N 1
ATOM 881 C CA . ASN A 1 114 ? -3.995 -10.740 13.554 1.00 96.94 114 ASN A CA 1
ATOM 882 C C . ASN A 1 114 ? -2.523 -11.076 13.905 1.00 96.94 114 ASN A C 1
ATOM 884 O O . ASN A 1 114 ? -1.912 -11.882 13.199 1.00 96.94 114 ASN A O 1
ATOM 888 N N . PRO A 1 115 ? -1.929 -10.489 14.960 1.00 97.31 115 PRO A N 1
ATOM 889 C CA . PRO A 1 115 ? -0.523 -10.717 15.295 1.00 97.31 115 PRO A CA 1
ATOM 890 C C . PRO A 1 115 ? -0.131 -12.185 15.511 1.00 97.31 115 PRO A C 1
ATOM 892 O O . PRO A 1 115 ? 0.916 -12.604 15.014 1.00 97.31 115 PRO A O 1
ATOM 895 N N . THR A 1 116 ? -0.963 -12.987 16.186 1.00 97.00 116 THR A N 1
ATOM 896 C CA . THR A 1 116 ? -0.672 -14.423 16.367 1.00 97.00 116 THR A CA 1
ATOM 897 C C . THR A 1 116 ? -0.708 -15.200 15.051 1.00 97.00 116 THR A C 1
ATOM 899 O O . THR A 1 116 ? 0.137 -16.067 14.834 1.00 97.00 116 THR A O 1
ATOM 902 N N . ASP A 1 117 ? -1.608 -14.838 14.132 1.00 97.00 117 ASP A N 1
ATOM 903 C CA . ASP A 1 117 ? -1.641 -15.417 12.784 1.00 97.00 117 ASP A CA 1
ATOM 904 C C . ASP A 1 117 ? -0.442 -15.010 11.944 1.00 97.00 117 ASP A C 1
ATOM 906 O O . ASP A 1 117 ? 0.135 -15.841 11.249 1.00 97.00 117 ASP A O 1
ATOM 910 N N . ALA A 1 118 ? -0.042 -13.739 12.014 1.00 96.50 118 ALA A N 1
ATOM 911 C CA . ALA A 1 118 ? 1.150 -13.263 11.328 1.00 96.50 118 ALA A CA 1
ATOM 912 C C . ALA A 1 118 ? 2.383 -14.067 11.761 1.00 96.50 118 ALA A C 1
ATOM 914 O O . ALA A 1 118 ? 3.125 -14.542 10.904 1.00 96.50 118 ALA A O 1
ATOM 915 N N . ALA A 1 119 ? 2.545 -14.294 13.068 1.00 96.00 119 ALA A N 1
ATOM 916 C CA . ALA A 1 119 ? 3.628 -15.112 13.599 1.00 96.00 119 ALA A CA 1
ATOM 917 C C . ALA A 1 119 ? 3.549 -16.570 13.111 1.00 96.00 119 ALA A C 1
ATOM 919 O O . ALA A 1 119 ? 4.553 -17.112 12.655 1.00 96.00 119 ALA A O 1
ATOM 920 N N . ALA A 1 120 ? 2.363 -17.188 13.148 1.00 95.12 120 ALA A N 1
ATOM 921 C CA . ALA A 1 120 ? 2.160 -18.568 12.696 1.00 95.12 120 ALA A CA 1
ATOM 922 C C . ALA A 1 120 ? 2.444 -18.760 11.195 1.00 95.12 120 ALA A C 1
ATOM 924 O O . ALA A 1 120 ? 2.912 -19.817 10.782 1.00 95.12 120 ALA A O 1
ATOM 925 N N . LEU A 1 121 ? 2.187 -17.732 10.385 1.00 93.25 121 LEU A N 1
ATOM 926 C CA . LEU A 1 121 ? 2.428 -17.731 8.941 1.00 93.25 121 LEU A CA 1
ATOM 927 C C . LEU A 1 121 ? 3.852 -17.302 8.555 1.00 93.25 121 LEU A C 1
ATOM 929 O O . LEU A 1 121 ? 4.144 -17.212 7.363 1.00 93.25 121 LEU A O 1
ATOM 933 N N . GLY A 1 122 ? 4.714 -16.967 9.522 1.00 92.00 122 GLY A N 1
ATOM 934 C CA . GLY A 1 122 ? 6.046 -16.420 9.245 1.00 92.00 122 GLY A CA 1
ATOM 935 C C . GLY A 1 122 ? 6.015 -15.062 8.531 1.00 92.00 122 GLY A C 1
ATOM 936 O O . GLY A 1 122 ? 6.926 -14.748 7.771 1.00 92.00 122 GLY A O 1
ATOM 937 N N . ARG A 1 123 ? 4.961 -14.264 8.738 1.00 90.56 123 ARG A N 1
ATOM 938 C CA . ARG A 1 123 ? 4.774 -12.937 8.129 1.00 90.56 123 ARG A CA 1
ATOM 939 C C . ARG A 1 123 ? 5.203 -11.819 9.076 1.00 90.56 123 ARG A C 1
ATOM 941 O O . ARG A 1 123 ? 5.225 -12.022 10.292 1.00 90.56 123 ARG A O 1
ATOM 948 N N . PRO A 1 124 ? 5.445 -10.598 8.560 1.00 92.44 124 PRO A N 1
ATOM 949 C CA . PRO A 1 124 ? 5.633 -9.427 9.405 1.00 92.44 124 PRO A CA 1
ATOM 950 C C . PRO A 1 124 ? 4.498 -9.278 10.427 1.00 92.44 124 PRO A C 1
ATOM 952 O O . PRO A 1 124 ? 3.322 -9.199 10.069 1.00 92.44 124 PRO A O 1
ATOM 955 N N . VAL A 1 125 ? 4.857 -9.206 11.709 1.00 95.12 125 VAL A N 1
ATOM 956 C CA . VAL A 1 125 ? 3.912 -9.038 12.821 1.00 95.12 125 VAL A CA 1
ATOM 957 C C . VAL A 1 125 ? 3.764 -7.549 13.141 1.00 95.12 125 VAL A C 1
ATOM 959 O O . VAL A 1 125 ? 4.762 -6.848 13.336 1.00 95.12 125 VAL A O 1
ATOM 962 N N . LYS A 1 126 ? 2.528 -7.035 13.211 1.00 95.12 126 LYS A N 1
ATOM 963 C CA . LYS A 1 126 ? 2.259 -5.656 13.660 1.00 95.12 126 LYS A CA 1
ATOM 964 C C . LYS A 1 126 ? 2.328 -5.585 15.189 1.00 95.12 126 LYS A C 1
ATOM 966 O O . LYS A 1 126 ? 1.309 -5.530 15.872 1.00 95.12 126 LYS A O 1
ATOM 971 N N . GLU A 1 127 ? 3.552 -5.612 15.711 1.00 93.00 127 GLU A N 1
ATOM 972 C CA . GLU A 1 127 ? 3.826 -5.694 17.151 1.00 93.00 127 GLU A CA 1
ATOM 973 C C . GLU A 1 127 ? 3.571 -4.394 17.912 1.00 93.00 127 GLU A C 1
ATOM 975 O O . GLU A 1 127 ? 3.291 -4.450 19.105 1.00 93.00 127 GLU A O 1
ATOM 980 N N . GLN A 1 128 ? 3.700 -3.240 17.251 1.00 94.75 128 GLN A N 1
ATOM 981 C CA . GLN A 1 128 ? 3.774 -1.935 17.908 1.00 94.75 128 GLN A CA 1
ATOM 982 C C . GLN A 1 128 ? 2.889 -0.871 17.253 1.00 94.75 128 GLN A C 1
ATOM 984 O O . GLN A 1 128 ? 2.545 -0.953 16.070 1.00 94.75 128 GLN A O 1
ATOM 989 N N . GLY A 1 129 ? 2.613 0.178 18.026 1.00 95.69 129 GLY A N 1
ATOM 990 C CA . GLY A 1 129 ? 1.930 1.401 17.626 1.00 95.69 129 GLY A CA 1
ATOM 991 C C . GLY A 1 129 ? 0.467 1.458 18.052 1.00 95.69 129 GLY A C 1
ATOM 992 O O . GLY A 1 129 ? -0.141 2.511 17.903 1.00 95.69 129 GLY A O 1
ATOM 993 N N . TRP A 1 130 ? -0.116 0.372 18.561 1.00 97.75 130 TRP A N 1
ATOM 994 C CA . TRP A 1 130 ? -1.499 0.379 19.044 1.00 97.75 130 TRP A CA 1
ATOM 995 C C . TRP A 1 130 ? -1.580 1.186 20.338 1.00 97.75 130 TRP A C 1
ATOM 997 O O . TRP A 1 130 ? -0.827 0.932 21.274 1.00 97.75 130 TRP A O 1
ATOM 1007 N N . THR A 1 131 ? -2.450 2.187 20.392 1.00 97.44 131 THR A N 1
ATOM 1008 C CA . THR A 1 131 ? -2.446 3.160 21.494 1.00 97.44 131 THR A CA 1
ATOM 1009 C C . THR A 1 131 ? -3.612 2.909 22.439 1.00 97.44 131 THR A C 1
ATOM 1011 O O . THR A 1 131 ? -3.400 2.484 23.575 1.00 97.44 131 THR A O 1
ATOM 1014 N N . CYS A 1 132 ? -4.843 3.091 21.966 1.00 98.12 132 CYS A N 1
ATOM 1015 C CA . CYS A 1 132 ? -6.057 2.957 22.767 1.00 98.12 132 CYS A CA 1
ATOM 1016 C C . CYS A 1 132 ? -7.252 2.476 21.950 1.00 98.12 132 CYS A C 1
ATOM 1018 O O . CYS A 1 132 ? -7.241 2.570 20.724 1.00 98.12 132 CYS A O 1
ATOM 1020 N N . ILE A 1 133 ? -8.306 2.036 22.639 1.00 98.31 133 ILE A N 1
ATOM 1021 C CA . ILE A 1 133 ? -9.615 1.738 22.053 1.00 98.31 133 ILE A CA 1
ATOM 1022 C C . ILE A 1 133 ? -10.728 2.485 22.793 1.00 98.31 133 ILE A C 1
ATOM 1024 O O . ILE A 1 133 ? -10.740 2.556 24.018 1.00 98.31 133 ILE A O 1
ATOM 1028 N N . TYR A 1 134 ? -11.678 3.048 22.061 1.00 97.06 134 TYR A N 1
ATOM 1029 C CA . TYR A 1 134 ? -12.891 3.650 22.604 1.00 97.06 134 TYR A CA 1
ATOM 1030 C C . TYR A 1 134 ? -14.048 2.654 22.566 1.00 97.06 134 TYR A C 1
ATOM 1032 O O . TYR A 1 134 ? -14.108 1.814 21.674 1.00 97.06 134 TYR A O 1
ATOM 1040 N N . ALA A 1 135 ? -14.985 2.739 23.514 1.00 94.69 135 ALA A N 1
ATOM 1041 C CA . ALA A 1 135 ? -16.167 1.876 23.479 1.00 94.69 135 ALA A CA 1
ATOM 1042 C C . ALA A 1 135 ? -17.098 2.247 22.318 1.00 94.69 135 ALA A C 1
ATOM 1044 O O . ALA A 1 135 ? -17.703 1.370 21.714 1.00 94.69 135 ALA A O 1
ATOM 1045 N N . TYR A 1 136 ? -17.169 3.526 21.963 1.00 92.19 136 TYR A N 1
ATOM 1046 C CA . TYR A 1 136 ? -17.903 4.033 20.802 1.00 92.19 136 TYR A CA 1
ATOM 1047 C C . TYR A 1 136 ? -16.981 4.902 19.943 1.00 92.19 136 TYR A C 1
ATOM 1049 O O . TYR A 1 136 ? -15.850 5.142 20.349 1.00 92.19 136 TYR A O 1
ATOM 1057 N N . ASP A 1 137 ? -17.449 5.408 18.803 1.00 90.56 137 ASP A N 1
ATOM 1058 C CA . ASP A 1 137 ? -16.719 6.382 17.982 1.00 90.56 137 ASP A CA 1
ATOM 1059 C C . ASP A 1 137 ? -16.158 7.496 18.880 1.00 90.56 137 ASP A C 1
ATOM 1061 O O . ASP A 1 137 ? -16.905 8.136 19.622 1.00 90.56 137 ASP A O 1
ATOM 1065 N N . GLY A 1 138 ? -14.836 7.657 18.889 1.00 91.00 138 GLY A N 1
ATOM 1066 C CA . GLY A 1 138 ? -14.105 8.582 19.744 1.00 91.00 138 GLY A CA 1
ATOM 1067 C C . GLY A 1 138 ? -13.948 9.967 19.122 1.00 91.00 138 GLY A C 1
ATOM 1068 O O . GLY A 1 138 ? -13.278 10.817 19.721 1.00 91.00 138 GLY A O 1
ATOM 1069 N N . GLY A 1 139 ? -14.520 10.206 17.933 1.00 88.88 139 GLY A N 1
ATOM 1070 C CA . GLY A 1 139 ? -14.438 11.477 17.216 1.00 88.88 139 GLY A CA 1
ATOM 1071 C C . GLY A 1 139 ? -12.998 11.961 17.063 1.00 88.88 139 GLY A C 1
ATOM 1072 O O . GLY A 1 139 ? -12.735 13.167 17.203 1.00 88.88 139 GLY A O 1
ATOM 1073 N N . THR A 1 140 ? -12.056 11.024 16.895 1.00 92.31 140 THR A N 1
ATOM 1074 C CA . THR A 1 140 ? -10.640 11.300 17.139 1.00 92.31 140 THR A CA 1
ATOM 1075 C C . THR A 1 140 ? -10.090 12.376 16.215 1.00 92.31 140 THR A C 1
ATOM 1077 O O . THR A 1 140 ? -10.511 12.559 15.073 1.00 92.31 140 THR A O 1
ATOM 1080 N N . GLY A 1 141 ? -9.165 13.164 16.758 1.00 91.81 141 GLY A N 1
ATOM 1081 C CA . GLY A 1 141 ? -8.611 14.324 16.081 1.00 91.81 141 GLY A CA 1
ATOM 1082 C C . GLY A 1 141 ? -7.463 14.971 16.836 1.00 91.81 141 GLY A C 1
ATOM 1083 O O . GLY A 1 141 ? -7.203 14.574 17.970 1.00 91.81 141 GLY A O 1
ATOM 1084 N N . PRO A 1 142 ? -6.761 15.960 16.244 1.00 92.50 142 PRO A N 1
ATOM 1085 C CA . PRO A 1 142 ? -5.574 16.587 16.840 1.00 92.50 142 PRO A CA 1
ATOM 1086 C C . PRO A 1 142 ? -5.793 17.252 18.209 1.00 92.50 142 PRO A C 1
ATOM 1088 O O . PRO A 1 142 ? -4.819 17.579 18.901 1.00 92.50 142 PRO A O 1
ATOM 1091 N N . GLU A 1 143 ? -7.053 17.476 18.591 1.00 92.62 143 GLU A N 1
ATOM 1092 C CA . GLU A 1 143 ? -7.461 17.957 19.914 1.00 92.62 143 GLU A CA 1
ATOM 1093 C C . GLU A 1 143 ? -7.332 16.867 20.986 1.00 92.62 143 GLU A C 1
ATOM 1095 O O . GLU A 1 143 ? -7.152 17.172 22.160 1.00 92.62 143 GLU A O 1
ATOM 1100 N N . ARG A 1 144 ? -7.366 15.591 20.594 1.00 93.75 144 ARG A N 1
ATOM 1101 C CA . ARG A 1 144 ? -6.999 14.462 21.445 1.00 93.75 144 ARG A CA 1
ATOM 1102 C C . ARG A 1 144 ? -5.512 14.183 21.258 1.00 93.75 144 ARG A C 1
ATOM 1104 O O . ARG A 1 144 ? -5.101 13.534 20.295 1.00 93.75 144 ARG A O 1
ATOM 1111 N N . LYS A 1 145 ? -4.684 14.697 22.171 1.00 94.94 145 LYS A N 1
ATOM 1112 C CA . LYS A 1 145 ? -3.234 14.431 22.167 1.00 94.94 145 LYS A CA 1
ATOM 1113 C C . LYS A 1 145 ? -2.931 12.946 22.374 1.00 94.94 145 LYS A C 1
ATOM 1115 O O . LYS A 1 145 ? -3.840 12.130 22.518 1.00 94.94 145 LYS A O 1
ATOM 1120 N N . TRP A 1 146 ? -1.648 12.590 22.338 1.00 95.75 146 TRP A N 1
ATOM 1121 C CA . TRP A 1 146 ? -1.196 11.199 22.377 1.00 95.75 146 TRP A CA 1
ATOM 1122 C C . TRP A 1 146 ? -1.906 10.319 21.338 1.00 95.75 146 TRP A C 1
ATOM 1124 O O . TRP A 1 146 ? -2.600 9.359 21.674 1.00 95.75 146 TRP A O 1
ATOM 1134 N N . TYR A 1 147 ? -1.751 10.679 20.058 1.00 96.12 147 TYR A N 1
ATOM 1135 C CA . TYR A 1 147 ? -2.200 9.847 18.935 1.00 96.12 147 TYR A CA 1
ATOM 1136 C C . TYR A 1 147 ? -3.711 9.554 18.952 1.00 96.12 147 TYR A C 1
ATOM 1138 O O . TYR A 1 147 ? -4.141 8.453 18.615 1.00 96.12 147 TYR A O 1
ATOM 1146 N N . GLY A 1 148 ? -4.515 10.533 19.377 1.00 95.62 148 GLY A N 1
ATOM 1147 C CA . GLY A 1 148 ? -5.970 10.419 19.441 1.00 95.62 148 GLY A CA 1
ATOM 1148 C C . GLY A 1 148 ? -6.516 9.841 20.740 1.00 95.62 148 GLY A C 1
ATOM 1149 O O . GLY A 1 148 ? -7.728 9.734 20.859 1.00 95.62 148 GLY A O 1
ATOM 1150 N N . CYS A 1 149 ? -5.669 9.506 21.714 1.00 96.50 149 CYS A N 1
ATOM 1151 C CA . CYS A 1 149 ? -6.088 8.795 22.924 1.00 96.50 149 CYS A CA 1
ATOM 1152 C C . CYS A 1 149 ? -6.242 9.671 24.165 1.00 96.50 149 CYS A C 1
ATOM 1154 O O . CYS A 1 149 ? -6.701 9.176 25.192 1.00 96.50 149 CYS A O 1
ATOM 1156 N N . GLY A 1 150 ? -5.853 10.943 24.098 1.00 95.88 150 GLY A N 1
ATOM 1157 C CA . GLY A 1 150 ? -6.025 11.912 25.174 1.00 95.88 150 GLY A CA 1
ATOM 1158 C C . GLY A 1 150 ? -7.475 12.359 25.384 1.00 95.88 150 GLY A C 1
ATOM 1159 O O . GLY A 1 150 ? -8.401 12.006 24.639 1.00 95.88 150 GLY A O 1
ATOM 1160 N N . PHE A 1 151 ? -7.662 13.183 26.416 1.00 94.38 151 PHE A N 1
ATOM 1161 C CA . PHE A 1 151 ? -8.918 13.891 26.633 1.00 94.38 151 PHE A CA 1
ATOM 1162 C C . PHE A 1 151 ? -9.188 14.852 25.468 1.00 94.38 151 PHE A C 1
ATOM 1164 O O . PHE A 1 151 ? -8.278 15.263 24.747 1.00 94.38 151 PHE A O 1
ATOM 1171 N N . PHE A 1 152 ? -10.457 15.201 25.263 1.00 92.38 152 PHE A N 1
ATOM 1172 C CA . PHE A 1 152 ? -10.857 16.171 24.245 1.00 92.38 152 PHE A CA 1
ATOM 1173 C C . PHE A 1 152 ? -10.634 17.607 24.756 1.00 92.38 152 PHE A C 1
ATOM 1175 O O . PHE A 1 152 ? -11.576 18.362 24.971 1.00 92.38 152 PHE A O 1
ATOM 1182 N N . ASP A 1 153 ? -9.380 17.968 25.038 1.00 92.62 153 ASP A N 1
ATOM 1183 C CA . ASP A 1 153 ? -9.015 19.248 25.666 1.00 92.62 153 ASP A CA 1
ATOM 1184 C C . ASP A 1 153 ? -7.704 19.858 25.135 1.00 92.62 153 ASP A C 1
ATOM 1186 O O . ASP A 1 153 ? -7.247 20.890 25.630 1.00 92.62 153 ASP A O 1
ATOM 1190 N N . SER A 1 154 ? -7.108 19.250 24.103 1.00 91.88 154 SER A N 1
ATOM 1191 C CA . SER A 1 154 ? -5.836 19.649 23.488 1.00 91.88 154 SER A CA 1
ATOM 1192 C C . SER A 1 154 ? -4.609 19.596 24.401 1.00 91.88 154 SER A C 1
ATOM 1194 O O . SER A 1 154 ? -3.556 20.108 24.008 1.00 91.88 154 SER A O 1
ATOM 1196 N N . LYS A 1 155 ? -4.686 18.947 25.568 1.00 94.69 155 LYS A N 1
ATOM 1197 C CA . LYS A 1 155 ? -3.554 18.803 26.492 1.00 94.69 155 LYS A CA 1
ATOM 1198 C C . LYS A 1 155 ? -2.896 17.440 26.357 1.00 94.69 155 LYS A C 1
ATOM 1200 O O . LYS A 1 155 ? -3.554 16.433 26.109 1.00 94.69 155 LYS A O 1
ATOM 1205 N N . GLU A 1 156 ? -1.576 17.416 26.525 1.00 94.81 156 GLU A N 1
ATOM 1206 C CA . GLU A 1 156 ? -0.836 16.159 26.604 1.00 94.81 156 GLU A CA 1
ATOM 1207 C C . GLU A 1 156 ? -1.277 15.411 27.872 1.00 94.81 156 GLU A C 1
ATOM 1209 O O . GLU A 1 156 ? -1.247 16.002 28.958 1.00 94.81 156 GLU A O 1
ATOM 1214 N N . PRO A 1 157 ? -1.726 14.148 27.767 1.00 92.56 157 PRO A N 1
ATOM 1215 C CA . PRO A 1 157 ? -2.143 13.399 28.938 1.00 92.56 157 PRO A CA 1
ATOM 1216 C C . PRO A 1 157 ? -0.963 13.175 29.895 1.00 92.56 157 PRO A C 1
ATOM 1218 O O . PRO A 1 157 ? 0.144 12.888 29.438 1.00 92.56 157 PRO A O 1
ATOM 1221 N N . PRO A 1 158 ? -1.189 13.232 31.220 1.00 90.25 158 PRO A N 1
ATOM 1222 C CA . PRO A 1 158 ? -0.118 13.070 32.201 1.00 90.25 158 PRO A CA 1
ATOM 1223 C C . PRO A 1 158 ? 0.446 11.641 32.245 1.00 90.25 158 PRO A C 1
ATOM 1225 O O . PRO A 1 158 ? 1.615 11.465 32.568 1.00 90.25 158 PRO A O 1
ATOM 1228 N N . ARG A 1 159 ? -0.367 10.630 31.893 1.00 91.31 159 ARG A N 1
ATOM 1229 C CA . ARG A 1 159 ? -0.025 9.193 31.937 1.00 91.31 159 ARG A CA 1
ATOM 1230 C C . ARG A 1 159 ? 0.422 8.693 33.324 1.00 91.31 159 ARG A C 1
ATOM 1232 O O . ARG A 1 159 ? 1.163 7.719 33.418 1.00 91.31 159 ARG A O 1
ATOM 1239 N N . ASN A 1 160 ? -0.044 9.333 34.397 1.00 90.06 160 ASN A N 1
ATOM 1240 C CA . ASN A 1 160 ? 0.294 8.994 35.782 1.00 90.06 160 ASN A CA 1
ATOM 1241 C C . ASN A 1 160 ? -0.425 7.734 36.281 1.00 90.06 160 ASN A C 1
ATOM 1243 O O . ASN A 1 160 ? 0.100 7.023 37.132 1.00 90.06 160 ASN A O 1
ATOM 1247 N N . ALA A 1 161 ? -1.635 7.469 35.783 1.00 89.12 161 ALA A N 1
ATOM 1248 C CA . ALA A 1 161 ? -2.452 6.326 36.195 1.00 89.12 161 ALA A CA 1
ATOM 1249 C C . ALA A 1 161 ? -2.146 5.050 35.391 1.00 89.12 161 ALA A C 1
ATOM 1251 O O . ALA A 1 161 ? -2.825 4.034 35.546 1.00 89.12 161 ALA A O 1
ATOM 1252 N N . GLN A 1 162 ? -1.158 5.102 34.496 1.00 83.81 162 GLN A N 1
ATOM 1253 C CA . GLN A 1 162 ? -0.799 3.979 33.649 1.00 83.81 162 GLN A CA 1
ATOM 1254 C C . GLN A 1 162 ? 0.020 2.946 34.428 1.00 83.81 162 GLN A C 1
ATOM 1256 O O . GLN A 1 162 ? 1.113 3.224 34.917 1.00 83.81 162 GLN A O 1
ATOM 1261 N N . GLU A 1 163 ? -0.499 1.724 34.497 1.00 86.00 163 GLU A N 1
ATOM 1262 C CA . GLU A 1 163 ? 0.240 0.594 35.052 1.00 86.00 163 GLU A CA 1
ATOM 1263 C C . GLU A 1 163 ? 1.446 0.237 34.162 1.00 86.00 163 GLU A C 1
ATOM 1265 O O . GLU A 1 163 ? 1.338 0.288 32.929 1.00 86.00 163 GLU A O 1
ATOM 1270 N N . PRO A 1 164 ? 2.591 -0.152 34.756 1.00 87.31 164 PRO A N 1
ATOM 1271 C CA . PRO A 1 164 ? 3.730 -0.643 33.996 1.00 87.31 164 PRO A CA 1
ATOM 1272 C C . PRO A 1 164 ? 3.353 -1.862 33.151 1.00 87.31 164 PRO A C 1
ATOM 1274 O O . PRO A 1 164 ? 2.746 -2.814 33.639 1.00 87.31 164 PRO A O 1
ATOM 1277 N N . MET A 1 165 ? 3.767 -1.854 31.888 1.00 91.69 165 MET A N 1
ATOM 1278 C CA . MET A 1 165 ? 3.616 -2.977 30.966 1.00 91.69 165 MET A CA 1
ATOM 1279 C C . MET A 1 165 ? 4.983 -3.339 30.394 1.00 91.69 165 MET A C 1
ATOM 1281 O O . MET A 1 165 ? 5.808 -2.463 30.146 1.00 91.69 165 MET A O 1
ATOM 1285 N N . SER A 1 166 ? 5.224 -4.631 30.186 1.00 94.50 166 SER A N 1
ATOM 1286 C CA . SER A 1 166 ? 6.504 -5.161 29.695 1.00 94.50 166 SER A CA 1
ATOM 1287 C C . SER A 1 166 ? 6.429 -5.741 28.281 1.00 94.50 166 SER A C 1
ATOM 1289 O O . SER A 1 166 ? 7.423 -6.256 27.776 1.00 94.50 166 SER A O 1
ATOM 1291 N N . ASN A 1 167 ? 5.263 -5.670 27.634 1.00 96.06 167 ASN A N 1
ATOM 1292 C CA . ASN A 1 167 ? 5.102 -6.133 26.261 1.00 96.06 167 ASN A CA 1
ATOM 1293 C C . ASN A 1 167 ? 5.735 -5.183 25.235 1.00 96.06 167 ASN A C 1
ATOM 1295 O O . ASN A 1 167 ? 6.023 -4.018 25.520 1.00 96.06 167 ASN A O 1
ATOM 1299 N N . ARG A 1 168 ? 5.924 -5.674 24.005 1.00 96.44 168 ARG A N 1
ATOM 1300 C CA . ARG A 1 168 ? 6.611 -4.951 22.920 1.00 96.44 168 ARG A CA 1
ATOM 1301 C C . ARG A 1 168 ? 5.940 -3.637 22.519 1.00 96.44 168 ARG A C 1
ATOM 1303 O O . ARG A 1 168 ? 6.585 -2.809 21.880 1.00 96.44 168 ARG A O 1
ATOM 1310 N N . ASN A 1 169 ? 4.675 -3.429 22.882 1.00 96.88 169 ASN A N 1
ATOM 1311 C CA . ASN A 1 169 ? 3.911 -2.228 22.558 1.00 96.88 169 ASN A CA 1
ATOM 1312 C C . ASN A 1 169 ? 3.744 -1.255 23.745 1.00 96.88 169 ASN A C 1
ATOM 1314 O O . ASN A 1 169 ? 3.130 -0.198 23.592 1.00 96.88 169 ASN A O 1
ATOM 1318 N N . ALA A 1 170 ? 4.310 -1.570 24.914 1.00 95.25 170 ALA A N 1
ATOM 1319 C CA . ALA A 1 170 ? 4.074 -0.842 26.161 1.00 95.25 170 ALA A CA 1
ATOM 1320 C C . ALA A 1 170 ? 4.316 0.676 26.065 1.00 95.25 170 ALA A C 1
ATOM 1322 O O . ALA A 1 170 ? 3.583 1.451 26.671 1.00 95.25 170 ALA A O 1
ATOM 1323 N N . GLN A 1 171 ? 5.304 1.105 25.273 1.00 94.19 171 GLN A N 1
ATOM 1324 C CA . GLN A 1 171 ? 5.653 2.522 25.100 1.00 94.19 171 GLN A CA 1
ATOM 1325 C C . GLN A 1 171 ? 4.574 3.367 24.394 1.00 94.19 171 GLN A C 1
ATOM 1327 O O . GLN A 1 171 ? 4.581 4.589 24.520 1.00 94.19 171 GLN A O 1
ATOM 1332 N N . TRP A 1 172 ? 3.672 2.743 23.628 1.00 95.31 172 TRP A N 1
ATOM 1333 C CA . TRP A 1 172 ? 2.638 3.441 22.848 1.00 95.31 172 TRP A CA 1
ATOM 1334 C C . TRP A 1 172 ? 1.258 3.350 23.494 1.00 95.31 172 TRP A C 1
ATOM 1336 O O . TRP A 1 172 ? 0.447 4.272 23.383 1.00 95.31 172 TRP A O 1
ATOM 1346 N N . ALA A 1 173 ? 1.004 2.228 24.158 1.00 95.69 173 ALA A N 1
ATOM 1347 C CA . ALA A 1 173 ? -0.274 1.902 24.751 1.00 95.69 173 ALA A CA 1
ATOM 1348 C C . ALA A 1 173 ? -0.641 2.897 25.860 1.00 95.69 173 ALA A C 1
ATOM 1350 O O . ALA A 1 173 ? 0.175 3.186 26.728 1.00 95.69 173 ALA A O 1
ATOM 1351 N N . TYR A 1 174 ? -1.856 3.439 25.829 1.00 95.69 174 TYR A N 1
ATOM 1352 C CA . TYR A 1 174 ? -2.350 4.419 26.799 1.00 95.69 174 TYR A CA 1
ATOM 1353 C C . TYR A 1 174 ? -3.882 4.443 26.799 1.00 95.69 174 TYR A C 1
ATOM 1355 O O . TYR A 1 174 ? -4.499 4.130 25.791 1.00 95.69 174 TYR A O 1
ATOM 1363 N N . GLY A 1 175 ? -4.509 4.843 27.904 1.00 95.44 175 GLY A N 1
ATOM 1364 C CA . GLY A 1 175 ? -5.953 5.062 27.982 1.00 95.44 175 GLY A CA 1
ATOM 1365 C C . GLY A 1 175 ? -6.296 6.088 29.059 1.00 95.44 175 GLY A C 1
ATOM 1366 O O . GLY A 1 175 ? -5.765 6.036 30.167 1.00 95.44 175 GLY A O 1
ATOM 1367 N N . THR A 1 176 ? -7.189 7.026 28.748 1.00 96.75 176 THR A N 1
ATOM 1368 C CA . THR A 1 176 ? -7.636 8.070 29.688 1.00 96.75 176 THR A CA 1
ATOM 1369 C C . THR A 1 176 ? -8.597 7.560 30.756 1.00 96.75 176 THR A C 1
ATOM 1371 O O . THR A 1 176 ? -8.788 8.251 31.755 1.00 96.75 176 THR A O 1
ATOM 1374 N N . CYS A 1 177 ? -9.191 6.371 30.603 1.00 96.88 177 CYS A N 1
ATOM 1375 C CA . CYS A 1 177 ? -10.137 5.853 31.596 1.00 96.88 177 CYS A CA 1
ATOM 1376 C C . CYS A 1 177 ? -9.472 5.662 32.968 1.00 96.88 177 CYS A C 1
ATOM 1378 O O . CYS A 1 177 ? -10.034 6.078 33.979 1.00 96.88 177 CYS A O 1
ATOM 1380 N N . ALA A 1 178 ? -8.228 5.172 33.008 1.00 94.31 178 ALA A N 1
ATOM 1381 C CA . ALA A 1 178 ? -7.467 5.059 34.252 1.00 94.31 178 ALA A CA 1
ATOM 1382 C C . ALA A 1 178 ? -7.239 6.426 34.930 1.00 94.31 178 ALA A C 1
ATOM 1384 O O . ALA A 1 178 ? -7.440 6.555 36.136 1.00 94.31 178 ALA A O 1
ATOM 1385 N N . GLU A 1 179 ? -6.903 7.469 34.159 1.00 95.06 179 GLU A N 1
ATOM 1386 C CA . GLU A 1 179 ? -6.749 8.843 34.675 1.00 95.06 179 GLU A CA 1
ATOM 1387 C C . GLU A 1 179 ? -8.067 9.402 35.221 1.00 95.06 179 GLU A C 1
ATOM 1389 O O . GLU A 1 179 ? -8.096 10.092 36.240 1.00 95.06 179 GLU A O 1
ATOM 1394 N N . ALA A 1 180 ? -9.176 9.068 34.560 1.00 94.81 180 ALA A N 1
ATOM 1395 C CA . ALA A 1 180 ? -10.522 9.428 34.983 1.00 94.81 180 ALA A CA 1
ATOM 1396 C C . ALA A 1 180 ? -11.031 8.592 36.172 1.00 94.81 180 ALA A C 1
ATOM 1398 O O . ALA A 1 180 ? -12.142 8.833 36.635 1.00 94.81 180 ALA A O 1
ATOM 1399 N N . LYS A 1 181 ? -10.234 7.639 36.683 1.00 94.56 181 LYS A N 1
ATOM 1400 C CA . LYS A 1 181 ? -10.620 6.667 37.722 1.00 94.56 181 LYS A CA 1
ATOM 1401 C C . LYS A 1 181 ? -11.815 5.795 37.314 1.00 94.56 181 LYS A C 1
ATOM 1403 O O . LYS A 1 181 ? -12.603 5.377 38.159 1.00 94.56 181 LYS A O 1
ATOM 1408 N N . VAL A 1 182 ? -11.912 5.507 36.018 1.00 95.12 182 VAL A N 1
ATOM 1409 C CA . VAL A 1 182 ? -12.897 4.618 35.404 1.00 95.12 182 VAL A CA 1
ATOM 1410 C C . VAL A 1 182 ? -12.200 3.318 35.019 1.00 95.12 182 VAL A C 1
ATOM 1412 O O . VAL A 1 182 ? -11.380 3.281 34.105 1.00 95.12 182 VAL A O 1
ATOM 1415 N N . THR A 1 183 ? -12.524 2.236 35.717 1.00 90.75 183 THR A N 1
ATOM 1416 C CA . THR A 1 183 ? -11.991 0.889 35.456 1.00 90.75 183 THR A CA 1
ATOM 1417 C C . THR A 1 183 ? -13.088 -0.148 35.239 1.00 90.75 183 THR A C 1
ATOM 1419 O O . THR A 1 183 ? -12.795 -1.256 34.790 1.00 90.75 183 THR A O 1
ATOM 1422 N N . THR A 1 184 ? -14.349 0.199 35.516 1.00 90.62 184 THR A N 1
ATOM 1423 C CA . THR A 1 184 ? -15.497 -0.693 35.319 1.00 90.62 184 THR A CA 1
ATOM 1424 C C . THR A 1 184 ? -16.554 -0.086 34.390 1.00 90.62 184 THR A C 1
ATOM 1426 O O . THR A 1 184 ? -16.634 1.140 34.249 1.00 90.62 184 THR A O 1
ATOM 1429 N N . PRO A 1 185 ? -17.400 -0.922 33.763 1.00 87.88 185 PRO A N 1
ATOM 1430 C CA . PRO A 1 185 ? -18.514 -0.447 32.946 1.00 87.88 185 PRO A CA 1
ATOM 1431 C C . PRO A 1 185 ? -19.509 0.429 33.713 1.00 87.88 185 PRO A C 1
ATOM 1433 O O . PRO A 1 185 ? -20.044 1.383 33.158 1.00 87.88 185 PRO A O 1
ATOM 1436 N N . GLU A 1 186 ? -19.742 0.137 34.993 1.00 88.25 186 GLU A N 1
ATOM 1437 C CA . GLU A 1 186 ? -20.686 0.869 35.841 1.00 88.25 186 GLU A CA 1
ATOM 1438 C C . GLU A 1 186 ? -20.183 2.288 36.120 1.00 88.25 186 GLU A C 1
ATOM 1440 O O . GLU A 1 186 ? -20.946 3.246 36.010 1.00 88.25 186 GLU A O 1
ATOM 1445 N N . GLN A 1 187 ? -18.887 2.435 36.415 1.00 92.75 187 GLN A N 1
ATOM 1446 C CA . GLN A 1 187 ? -18.250 3.745 36.567 1.00 92.75 187 GLN A CA 1
ATOM 1447 C C . GLN A 1 187 ? -18.306 4.538 35.261 1.00 92.75 187 GLN A C 1
ATOM 1449 O O . GLN A 1 187 ? -18.613 5.730 35.272 1.00 92.75 187 GLN A O 1
ATOM 1454 N N . TRP A 1 188 ? -18.057 3.869 34.131 1.00 92.44 188 TRP A N 1
ATOM 1455 C CA . TRP A 1 188 ? -18.136 4.498 32.818 1.00 92.44 188 TRP A CA 1
ATOM 1456 C C . TRP A 1 188 ? -19.549 5.033 32.553 1.00 92.44 188 TRP A C 1
ATOM 1458 O O . TRP A 1 188 ? -19.700 6.205 32.223 1.00 92.44 188 TRP A O 1
ATOM 1468 N N . ALA A 1 189 ? -20.589 4.221 32.766 1.00 85.12 189 ALA A N 1
ATOM 1469 C CA . ALA A 1 189 ? -21.979 4.618 32.528 1.00 85.12 189 ALA A CA 1
ATOM 1470 C C . ALA A 1 189 ? -22.460 5.734 33.475 1.00 85.12 189 ALA A C 1
ATOM 1472 O O . ALA A 1 189 ? -23.272 6.571 33.088 1.00 85.12 189 ALA A O 1
ATOM 1473 N N . GLN A 1 190 ? -21.953 5.772 34.712 1.00 86.56 190 GLN A N 1
ATOM 1474 C CA . GLN A 1 190 ? -22.244 6.855 35.658 1.00 86.56 190 GLN A CA 1
ATOM 1475 C C . GLN A 1 190 ? -21.599 8.180 35.241 1.00 86.56 190 GLN A C 1
ATOM 1477 O O . GLN A 1 190 ? -22.202 9.241 35.405 1.00 86.56 190 GLN A O 1
ATOM 1482 N N . GLN A 1 191 ? -20.371 8.130 34.724 1.00 89.56 191 GLN A N 1
ATOM 1483 C CA . GLN A 1 191 ? -19.602 9.325 34.389 1.00 89.56 191 GLN A CA 1
ATOM 1484 C C . GLN A 1 191 ? -19.938 9.883 33.004 1.00 89.56 191 GLN A C 1
ATOM 1486 O O . GLN A 1 191 ? -19.972 11.101 32.813 1.00 89.56 191 GLN A O 1
ATOM 1491 N N . TYR A 1 192 ? -20.186 9.008 32.035 1.00 87.19 192 TYR A N 1
ATOM 1492 C CA . TYR A 1 192 ? -20.472 9.375 30.658 1.00 87.19 192 TYR A CA 1
ATOM 1493 C C . TYR A 1 192 ? -21.935 9.070 30.379 1.00 87.19 192 TYR A C 1
ATOM 1495 O O . TYR A 1 192 ? -22.311 7.921 30.202 1.00 87.19 192 TYR A O 1
ATOM 1503 N N . THR A 1 193 ? -22.758 10.119 30.350 1.00 77.06 193 THR A N 1
ATOM 1504 C CA . THR A 1 193 ? -24.223 10.014 30.248 1.00 77.06 193 THR A CA 1
ATOM 1505 C C . THR A 1 193 ? -24.791 10.450 28.900 1.00 77.06 193 THR A C 1
ATOM 1507 O O . THR A 1 193 ? -26.001 10.403 28.759 1.00 77.06 193 THR A O 1
ATOM 1510 N N . GLY A 1 194 ? -23.939 10.888 27.953 1.00 67.69 194 GLY A N 1
ATOM 1511 C CA . GLY A 1 194 ? -24.226 11.221 26.543 1.00 67.69 194 GLY A CA 1
ATOM 1512 C C . GLY A 1 194 ? -25.496 12.048 26.276 1.00 67.69 194 GLY A C 1
ATOM 1513 O O . GLY A 1 194 ? -26.591 11.528 26.294 1.00 67.69 194 GLY A O 1
ATOM 1514 N N . LEU A 1 195 ? -25.423 13.337 25.938 1.00 66.06 195 LEU A N 1
ATOM 1515 C CA . LEU A 1 195 ? -26.636 14.128 25.618 1.00 66.06 195 LEU A CA 1
ATOM 1516 C C . LEU A 1 195 ? -26.313 15.296 24.673 1.00 66.06 195 LEU A C 1
ATOM 1518 O O . LEU A 1 195 ? -25.148 15.559 24.393 1.00 66.06 195 LEU A O 1
ATOM 1522 N N . PHE A 1 196 ? -27.334 16.054 24.242 1.00 55.94 196 PHE A N 1
ATOM 1523 C CA . PHE A 1 196 ? -27.235 17.240 23.363 1.00 55.94 196 PHE A CA 1
ATOM 1524 C C . PHE A 1 196 ? -26.135 18.258 23.732 1.00 55.94 196 PHE A C 1
ATOM 1526 O O . PHE A 1 196 ? -25.698 19.008 22.866 1.00 55.94 196 PHE A O 1
ATOM 1533 N N . LYS A 1 197 ? -25.688 18.305 24.996 1.00 54.06 197 LYS A N 1
ATOM 1534 C CA . LYS A 1 197 ? -24.607 19.197 25.454 1.00 54.06 197 LYS A CA 1
ATOM 1535 C C . LYS A 1 197 ? -23.209 18.560 25.454 1.00 54.06 197 LYS A C 1
ATOM 1537 O O . LYS A 1 197 ? -22.248 19.310 25.479 1.00 54.06 197 LYS A O 1
ATOM 1542 N N . ASN A 1 198 ? -23.098 17.228 25.421 1.00 68.56 198 ASN A N 1
ATOM 1543 C CA . ASN A 1 198 ? -21.842 16.467 25.431 1.00 68.56 198 ASN A CA 1
ATOM 1544 C C . ASN A 1 198 ? -22.013 15.160 24.628 1.00 68.56 198 ASN A C 1
ATOM 1546 O O . ASN A 1 198 ? -22.377 14.128 25.206 1.00 68.56 198 ASN A O 1
ATOM 1550 N N . PRO A 1 199 ? -21.791 15.192 23.302 1.00 81.25 199 PRO A N 1
ATOM 1551 C CA . PRO A 1 199 ? -21.771 13.993 22.471 1.00 81.25 199 PRO A CA 1
ATOM 1552 C C . PRO A 1 199 ? -20.727 12.994 22.968 1.00 81.25 199 PRO A C 1
ATOM 1554 O O . PRO A 1 199 ? -19.622 13.386 23.362 1.00 81.25 199 PRO A O 1
ATOM 1557 N N . ILE A 1 200 ? -21.054 11.700 22.911 1.00 85.00 200 ILE A N 1
ATOM 1558 C CA . ILE A 1 200 ? -20.170 10.660 23.447 1.00 85.00 200 ILE A CA 1
ATOM 1559 C C . ILE A 1 200 ? -18.820 10.619 22.730 1.00 85.00 200 ILE A C 1
ATOM 1561 O O . ILE A 1 200 ? -17.801 10.357 23.365 1.00 85.00 200 ILE A O 1
ATOM 1565 N N . GLN A 1 201 ? -18.803 11.004 21.451 1.00 86.94 201 GLN A N 1
ATOM 1566 C CA . GLN A 1 201 ? -17.605 11.163 20.634 1.00 86.94 201 GLN A CA 1
ATOM 1567 C C . GLN A 1 201 ? -16.580 12.103 21.263 1.00 86.94 201 GLN A C 1
ATOM 1569 O O . GLN A 1 201 ? -15.390 11.946 21.032 1.00 86.94 201 GLN A O 1
ATOM 1574 N N . TYR A 1 202 ? -16.997 13.061 22.088 1.00 86.88 202 TYR A N 1
ATOM 1575 C CA . TYR A 1 202 ? -16.087 14.024 22.706 1.00 86.88 202 TYR A CA 1
ATOM 1576 C C . TYR A 1 202 ? -15.884 13.755 24.196 1.00 86.88 202 TYR A C 1
ATOM 1578 O O . TYR A 1 202 ? -14.783 13.953 24.706 1.00 86.88 202 TYR A O 1
ATOM 1586 N N . SER A 1 203 ? -16.901 13.243 24.893 1.00 88.12 203 SER A N 1
ATOM 1587 C CA . SER A 1 203 ? -16.858 13.118 26.351 1.00 88.12 203 SER A CA 1
ATOM 1588 C C . SER A 1 203 ? -16.256 11.818 26.879 1.00 88.12 203 SER A C 1
ATOM 1590 O O . SER A 1 203 ? -15.756 11.831 28.000 1.00 88.12 203 SER A O 1
ATOM 1592 N N . GLN A 1 204 ? -16.319 10.702 26.141 1.00 92.44 204 GLN A N 1
ATOM 1593 C CA . GLN A 1 204 ? -15.854 9.409 26.663 1.00 92.44 204 GLN A CA 1
ATOM 1594 C C . GLN A 1 204 ? -14.333 9.355 26.872 1.00 92.44 204 GLN A C 1
ATOM 1596 O O . GLN A 1 204 ? -13.560 10.011 26.162 1.00 92.44 204 GLN A O 1
ATOM 1601 N N . CYS A 1 205 ? -13.906 8.512 27.812 1.00 95.19 205 CYS A N 1
ATOM 1602 C CA . CYS A 1 205 ? -12.511 8.110 27.940 1.00 95.19 205 CYS A CA 1
ATOM 1603 C C . CYS A 1 205 ? -12.141 6.967 26.982 1.00 95.19 205 CYS A C 1
ATOM 1605 O O . CYS A 1 205 ? -12.999 6.247 26.470 1.00 95.19 205 CYS A O 1
ATOM 1607 N N . SER A 1 206 ? -10.837 6.813 26.770 1.00 97.25 206 SER A N 1
ATOM 1608 C CA . SER A 1 206 ? -10.193 5.744 26.011 1.00 97.25 206 SER A CA 1
ATOM 1609 C C . SER A 1 206 ? -9.642 4.656 26.933 1.00 97.25 206 SER A C 1
ATOM 1611 O O . SER A 1 206 ? -9.087 4.939 27.998 1.00 97.25 206 SER A O 1
ATOM 1613 N N . TRP A 1 207 ? -9.749 3.410 26.494 1.00 97.75 207 TRP A N 1
ATOM 1614 C CA . TRP A 1 207 ? -9.235 2.215 27.158 1.00 97.75 207 TRP A CA 1
ATOM 1615 C C . TRP A 1 207 ? -7.833 1.873 26.647 1.00 97.75 207 TRP A C 1
ATOM 1617 O O . TRP A 1 207 ? -7.540 2.072 25.466 1.00 97.75 207 TRP A O 1
ATOM 1627 N N . ASN A 1 208 ? -6.959 1.352 27.510 1.00 97.25 208 ASN A N 1
ATOM 1628 C CA . ASN A 1 208 ? -5.583 1.041 27.127 1.00 97.25 208 ASN A CA 1
ATOM 1629 C C . ASN A 1 208 ? -5.528 -0.173 26.179 1.00 97.25 208 ASN A C 1
ATOM 1631 O O . ASN A 1 208 ? -6.031 -1.248 26.509 1.00 97.25 208 ASN A O 1
ATOM 1635 N N . ALA A 1 209 ? -4.878 -0.024 25.016 1.00 97.25 209 ALA A N 1
ATOM 1636 C CA . ALA A 1 209 ? -4.818 -1.073 23.997 1.00 97.25 209 ALA A CA 1
ATOM 1637 C C . ALA A 1 209 ? -4.149 -2.371 24.468 1.00 97.25 209 ALA A C 1
ATOM 1639 O O . ALA A 1 209 ? -4.426 -3.418 23.892 1.00 97.25 209 ALA A O 1
ATOM 1640 N N . GLU A 1 210 ? -3.297 -2.337 25.492 1.00 96.56 210 GLU A N 1
ATOM 1641 C CA . GLU A 1 210 ? -2.512 -3.494 25.936 1.00 96.56 210 GLU A CA 1
ATOM 1642 C C . GLU A 1 210 ? -2.980 -4.121 27.250 1.00 96.56 210 GLU A C 1
ATOM 1644 O O . GLU A 1 210 ? -2.464 -5.171 27.632 1.00 96.56 210 GLU A O 1
ATOM 1649 N N . LYS A 1 211 ? -3.968 -3.529 27.931 1.00 93.56 211 LYS A N 1
ATOM 1650 C CA . LYS A 1 211 ? -4.465 -4.018 29.224 1.00 93.56 211 LYS A CA 1
ATOM 1651 C C . LYS A 1 211 ? -5.707 -4.904 29.032 1.00 93.56 211 LYS A C 1
ATOM 1653 O O . LYS A 1 211 ? -6.774 -4.378 28.720 1.00 93.56 211 LYS A O 1
ATOM 1658 N N . PRO A 1 212 ? -5.646 -6.237 29.239 1.00 92.38 212 PRO A N 1
ATOM 1659 C CA . PRO A 1 212 ? -6.773 -7.131 28.931 1.00 92.38 212 PRO A CA 1
ATOM 1660 C C . PRO A 1 212 ? -8.075 -6.803 29.678 1.00 92.38 212 PRO A C 1
ATOM 1662 O O . PRO A 1 212 ? -9.164 -6.936 29.119 1.00 92.38 212 PRO A O 1
ATOM 1665 N N . SER A 1 213 ? -7.989 -6.342 30.931 1.00 92.69 213 SER A N 1
ATOM 1666 C CA . SER A 1 213 ? -9.172 -5.935 31.702 1.00 92.69 213 SER A CA 1
ATOM 1667 C C . SER A 1 213 ? -9.906 -4.751 31.074 1.00 92.69 213 SER A C 1
ATOM 1669 O O . SER A 1 213 ? -11.133 -4.710 31.124 1.00 92.69 213 SER A O 1
ATOM 1671 N N . ASP A 1 214 ? -9.177 -3.828 30.446 1.00 95.56 214 ASP A N 1
ATOM 1672 C CA . ASP A 1 214 ? -9.749 -2.640 29.814 1.00 95.56 214 ASP A CA 1
ATOM 1673 C C . ASP A 1 214 ? -10.553 -3.019 28.566 1.00 95.56 214 ASP A C 1
ATOM 1675 O O . ASP A 1 214 ? -11.614 -2.455 28.319 1.00 95.56 214 ASP A O 1
ATOM 1679 N N . TRP A 1 215 ? -10.126 -4.044 27.824 1.00 96.00 215 TRP A N 1
ATOM 1680 C CA . TRP A 1 215 ? -10.917 -4.605 26.726 1.00 96.00 215 TRP A CA 1
ATOM 1681 C C . TRP A 1 215 ? -12.213 -5.251 27.216 1.00 96.00 215 TRP A C 1
ATOM 1683 O O . TRP A 1 215 ? -13.263 -5.069 26.603 1.00 96.00 215 TRP A O 1
ATOM 1693 N N . ASN A 1 216 ? -12.164 -5.981 28.334 1.00 94.19 216 ASN A N 1
ATOM 1694 C CA . ASN A 1 216 ? -13.367 -6.564 28.932 1.00 94.19 216 ASN A CA 1
ATOM 1695 C C . ASN A 1 216 ? -14.349 -5.472 29.381 1.00 94.19 216 ASN A C 1
ATOM 1697 O O . ASN A 1 216 ? -15.557 -5.617 29.185 1.00 94.19 216 ASN A O 1
ATOM 1701 N N . ALA A 1 217 ? -13.841 -4.381 29.961 1.00 95.12 217 ALA A N 1
ATOM 1702 C CA . ALA A 1 217 ? -14.649 -3.222 30.319 1.00 95.12 217 ALA A CA 1
ATOM 1703 C C . ALA A 1 217 ? -15.231 -2.545 29.069 1.00 95.12 217 ALA A C 1
ATOM 1705 O O . ALA A 1 217 ? -16.439 -2.337 29.006 1.00 95.12 217 ALA A O 1
ATOM 1706 N N . MET A 1 218 ? -14.407 -2.298 28.046 1.00 95.69 218 MET A N 1
ATOM 1707 C CA . MET A 1 218 ? -14.817 -1.718 26.766 1.00 95.69 218 MET A CA 1
ATOM 1708 C C . MET A 1 218 ? -15.947 -2.514 26.105 1.00 95.69 218 MET A C 1
ATOM 1710 O O . MET A 1 218 ? -16.965 -1.925 25.748 1.00 95.69 218 MET A O 1
ATOM 1714 N N . ILE A 1 219 ? -15.817 -3.844 26.007 1.00 95.31 219 ILE A N 1
ATOM 1715 C CA . ILE A 1 219 ? -16.856 -4.714 25.434 1.00 95.31 219 ILE A CA 1
ATOM 1716 C C . ILE A 1 219 ? -18.152 -4.584 26.232 1.00 95.31 219 ILE A C 1
ATOM 1718 O O . ILE A 1 219 ? -19.209 -4.360 25.654 1.00 95.31 219 ILE A O 1
ATOM 1722 N N . ARG A 1 220 ? -18.090 -4.672 27.566 1.00 93.19 220 ARG A N 1
ATOM 1723 C CA . ARG A 1 220 ? -19.286 -4.545 28.414 1.00 93.19 220 ARG A CA 1
ATOM 1724 C C . ARG A 1 220 ? -19.945 -3.172 28.294 1.00 93.19 220 ARG A C 1
ATOM 1726 O O . ARG A 1 220 ? -21.169 -3.103 28.266 1.00 93.19 220 ARG A O 1
ATOM 1733 N N . VAL A 1 221 ? -19.160 -2.099 28.190 1.00 92.12 221 VAL A N 1
ATOM 1734 C CA . VAL A 1 221 ? -19.683 -0.751 27.932 1.00 92.12 221 VAL A CA 1
ATOM 1735 C C . VAL A 1 221 ? -20.384 -0.704 26.580 1.00 92.12 221 VAL A C 1
ATOM 1737 O O . VAL A 1 221 ? -21.537 -0.284 26.526 1.00 92.12 221 VAL A O 1
ATOM 1740 N N . HIS A 1 222 ? -19.738 -1.179 25.514 1.00 91.81 222 HIS A N 1
ATOM 1741 C CA . HIS A 1 222 ? -20.317 -1.195 24.170 1.00 91.81 222 HIS A CA 1
ATOM 1742 C C . HIS A 1 222 ? -21.595 -2.042 24.086 1.00 91.81 222 HIS A C 1
ATOM 1744 O O . HIS A 1 222 ? -22.522 -1.703 23.354 1.00 91.81 222 HIS A O 1
ATOM 1750 N N . GLU A 1 223 ? -21.664 -3.136 24.846 1.00 89.81 223 GLU A N 1
ATOM 1751 C CA . GLU A 1 223 ? -22.806 -4.053 24.863 1.00 89.81 223 GLU A CA 1
ATOM 1752 C C . GLU A 1 223 ? -23.925 -3.641 25.821 1.00 89.81 223 GLU A C 1
ATOM 1754 O O . GLU A 1 223 ? -25.050 -4.124 25.669 1.00 89.81 223 GLU A O 1
ATOM 1759 N N . SER A 1 224 ? -23.666 -2.729 26.764 1.00 82.12 224 SER A N 1
ATOM 1760 C CA . SER A 1 224 ? -24.680 -2.243 27.712 1.00 82.12 224 SER A CA 1
ATOM 1761 C C . SER A 1 224 ? -25.928 -1.704 26.999 1.00 82.12 224 SER A C 1
ATOM 1763 O O . SER A 1 224 ? -27.050 -1.910 27.468 1.00 82.12 224 SER A O 1
ATOM 1765 N N . ARG A 1 225 ? -25.753 -1.167 25.783 1.00 73.81 225 ARG A N 1
ATOM 1766 C CA . ARG A 1 225 ? -26.816 -0.679 24.895 1.00 73.81 225 ARG A CA 1
ATOM 1767 C C . ARG A 1 225 ? -27.924 -1.676 24.565 1.00 73.81 225 ARG A C 1
ATOM 1769 O O . ARG A 1 225 ? -29.038 -1.266 24.264 1.00 73.81 225 ARG A O 1
ATOM 1776 N N . LYS A 1 226 ? -27.654 -2.986 24.622 1.00 66.50 226 LYS A N 1
ATOM 1777 C CA . LYS A 1 226 ? -28.682 -4.022 24.396 1.00 66.50 226 LYS A CA 1
ATOM 1778 C C . LYS A 1 226 ? -29.766 -4.022 25.471 1.00 66.50 226 LYS A C 1
ATOM 1780 O O . LYS A 1 226 ? -30.859 -4.526 25.238 1.00 66.50 226 LYS A O 1
ATOM 1785 N N . THR A 1 227 ? -29.437 -3.513 26.654 1.00 61.97 227 THR A N 1
ATOM 1786 C CA . THR A 1 227 ? -30.291 -3.562 27.846 1.00 61.97 227 THR A CA 1
ATOM 1787 C C . THR A 1 227 ? -30.857 -2.200 28.233 1.00 61.97 227 THR A C 1
ATOM 1789 O O . THR A 1 227 ? -31.584 -2.102 29.220 1.00 61.97 227 THR A O 1
ATOM 1792 N N . THR A 1 228 ? -30.554 -1.151 27.463 1.00 63.50 228 THR A N 1
ATOM 1793 C CA . THR A 1 228 ? -30.953 0.220 27.780 1.00 63.50 228 THR A CA 1
ATOM 1794 C C . THR A 1 228 ? -32.095 0.698 26.885 1.00 63.50 228 THR A C 1
ATOM 1796 O O . THR A 1 228 ? -32.315 0.212 25.777 1.00 63.50 228 THR A O 1
ATOM 1799 N N . THR A 1 229 ? -32.920 1.606 27.411 1.00 65.62 229 THR A N 1
ATOM 1800 C CA . THR A 1 229 ? -34.106 2.104 26.692 1.00 65.62 229 THR A CA 1
ATOM 1801 C C . THR A 1 229 ? -33.699 2.983 25.507 1.00 65.62 229 THR A C 1
ATOM 1803 O O . THR A 1 229 ? -32.627 3.570 25.532 1.00 65.62 229 THR A O 1
ATOM 1806 N N . THR A 1 230 ? -34.582 3.206 24.529 1.00 64.75 230 THR A N 1
ATOM 1807 C CA . THR A 1 230 ? -34.340 4.144 23.406 1.00 64.75 230 THR A CA 1
ATOM 1808 C C . THR A 1 230 ? -34.109 5.603 23.828 1.00 64.75 230 THR A C 1
ATOM 1810 O O . THR A 1 230 ? -33.758 6.439 23.000 1.00 64.75 230 THR A O 1
ATOM 1813 N N . LYS A 1 231 ? -34.318 5.929 25.111 1.00 64.75 231 LYS A N 1
ATOM 1814 C CA . LYS A 1 231 ? -33.973 7.226 25.713 1.00 64.75 231 LYS A CA 1
ATOM 1815 C C . LYS A 1 231 ? -32.508 7.313 26.143 1.00 64.75 231 LYS A C 1
ATOM 1817 O O . LYS A 1 231 ? -32.046 8.403 26.462 1.00 64.75 231 LYS A O 1
ATOM 1822 N N . ASP A 1 232 ? -31.809 6.183 26.192 1.00 66.94 232 ASP A N 1
ATOM 1823 C CA . ASP A 1 232 ? -30.385 6.128 26.472 1.00 66.94 232 ASP A CA 1
ATOM 1824 C C . ASP A 1 232 ? -29.609 6.518 25.197 1.00 66.94 232 ASP A C 1
ATOM 1826 O O . ASP A 1 232 ? -29.776 5.857 24.164 1.00 66.94 232 ASP A O 1
ATOM 1830 N N . PRO A 1 233 ? -28.755 7.555 25.229 1.00 64.19 233 PRO A N 1
ATOM 1831 C CA . PRO A 1 233 ? -27.882 7.924 24.104 1.00 64.19 233 PRO A CA 1
ATOM 1832 C C . PRO A 1 233 ? -26.975 6.792 23.591 1.00 64.19 233 PRO A C 1
ATOM 1834 O O . PRO A 1 233 ? -26.489 6.871 22.463 1.00 64.19 233 PRO A O 1
ATOM 1837 N N . PHE A 1 234 ? -26.723 5.760 24.398 1.00 70.06 234 PHE A N 1
ATOM 1838 C CA . PHE A 1 234 ? -25.880 4.613 24.065 1.00 70.06 234 PHE A CA 1
ATOM 1839 C C . PHE A 1 234 ? -26.641 3.529 23.303 1.00 70.06 234 PHE A C 1
ATOM 1841 O O . PHE A 1 234 ? -26.020 2.690 22.657 1.00 70.06 234 PHE A O 1
ATOM 1848 N N . SER A 1 235 ? -27.979 3.577 23.291 1.00 66.81 235 SER A N 1
ATOM 1849 C CA . SER A 1 235 ? -28.845 2.619 22.581 1.00 66.81 235 SER A CA 1
ATOM 1850 C C . SER A 1 235 ? -28.780 2.720 21.046 1.00 66.81 235 SER A C 1
ATOM 1852 O O . SER A 1 235 ? -29.410 1.931 20.339 1.00 66.81 235 SER A O 1
ATOM 1854 N N . ILE A 1 236 ? -27.996 3.662 20.503 1.00 75.44 236 ILE A N 1
ATOM 1855 C CA . ILE A 1 236 ? -27.841 3.872 19.061 1.00 75.44 236 ILE A CA 1
ATOM 1856 C C . ILE A 1 236 ? -27.110 2.672 18.439 1.00 75.44 236 ILE A C 1
ATOM 1858 O O . ILE A 1 236 ? -25.905 2.460 18.616 1.00 75.44 236 ILE A O 1
ATOM 1862 N N . ASN A 1 237 ? -27.852 1.882 17.665 1.00 76.19 237 ASN A N 1
ATOM 1863 C CA . ASN A 1 237 ? -27.346 0.660 17.043 1.00 76.19 237 ASN A CA 1
ATOM 1864 C C . ASN A 1 237 ? -26.294 0.915 15.947 1.00 76.19 237 ASN A C 1
ATOM 1866 O O . ASN A 1 237 ? -25.508 0.018 15.667 1.00 76.19 237 ASN A O 1
ATOM 1870 N N . THR A 1 238 ? -26.222 2.125 15.384 1.00 80.69 238 THR A N 1
ATOM 1871 C CA . THR A 1 238 ? -25.229 2.503 14.364 1.00 80.69 238 THR A CA 1
ATOM 1872 C C . THR A 1 238 ? -23.856 2.864 14.932 1.00 80.69 238 THR A C 1
ATOM 1874 O O . THR A 1 238 ? -22.924 3.073 14.158 1.00 80.69 238 THR A O 1
ATOM 1877 N N . GLN A 1 239 ? -23.690 2.924 16.260 1.00 85.00 239 GLN A N 1
ATOM 1878 C CA . GLN A 1 239 ? -22.375 3.171 16.851 1.00 85.00 239 GLN A CA 1
ATOM 1879 C C . GLN A 1 239 ? -21.469 1.934 16.755 1.00 85.00 239 GLN A C 1
ATOM 1881 O O . GLN A 1 239 ? -21.887 0.799 17.012 1.00 85.00 239 GLN A O 1
ATOM 1886 N N . PHE A 1 240 ? -20.206 2.191 16.429 1.00 90.94 240 PHE A N 1
ATOM 1887 C CA . PHE A 1 240 ? -19.085 1.251 16.383 1.00 90.94 240 PHE A CA 1
ATOM 1888 C C . PHE A 1 240 ? -17.964 1.753 17.309 1.00 90.94 240 PHE A C 1
ATOM 1890 O O . PHE A 1 240 ? -18.021 2.895 17.751 1.00 90.94 240 PHE A O 1
ATOM 1897 N N . ASN A 1 241 ? -16.980 0.915 17.643 1.00 95.19 241 ASN A N 1
ATOM 1898 C CA . ASN A 1 241 ? -15.802 1.344 18.411 1.00 95.19 241 ASN A CA 1
ATOM 1899 C C . ASN A 1 241 ? -14.729 1.974 17.513 1.00 95.19 241 ASN A C 1
ATOM 1901 O O . ASN A 1 241 ? -14.679 1.716 16.309 1.00 95.19 241 ASN A O 1
ATOM 1905 N N . GLU A 1 242 ? -13.829 2.737 18.126 1.00 96.44 242 GLU A N 1
ATOM 1906 C CA . GLU A 1 242 ? -12.673 3.318 17.448 1.00 96.44 242 GLU A CA 1
ATOM 1907 C C . GLU A 1 242 ? -11.374 2.861 18.121 1.00 96.44 242 GLU A C 1
ATOM 1909 O O . GLU A 1 242 ? -11.147 3.104 19.305 1.00 96.44 242 GLU A O 1
ATOM 1914 N N . PHE A 1 243 ? -10.524 2.172 17.366 1.00 98.44 243 PHE A N 1
ATOM 1915 C CA . PHE A 1 243 ? -9.246 1.618 17.794 1.00 98.44 243 PHE A CA 1
ATOM 1916 C C . PHE A 1 243 ? -8.096 2.360 17.113 1.00 98.44 243 PHE A C 1
ATOM 1918 O O . PHE A 1 243 ? -8.060 2.475 15.891 1.00 98.44 243 PHE A O 1
ATOM 1925 N N . MET A 1 244 ? -7.147 2.866 17.892 1.00 98.31 244 MET A N 1
ATOM 1926 C CA . MET A 1 244 ? -6.136 3.794 17.397 1.00 98.31 244 MET A CA 1
ATOM 1927 C C . MET A 1 244 ? -4.785 3.119 17.173 1.00 98.31 244 MET A C 1
ATOM 1929 O O . MET A 1 244 ? -4.267 2.391 18.025 1.00 98.31 244 MET A O 1
ATOM 1933 N N . LEU A 1 245 ? -4.193 3.416 16.015 1.00 97.62 245 LEU A N 1
ATOM 1934 C CA . LEU A 1 245 ? -2.846 3.006 15.642 1.00 97.62 245 LEU A CA 1
ATOM 1935 C C . LEU A 1 245 ? -2.009 4.239 15.313 1.00 97.62 245 LEU A C 1
ATOM 1937 O O . LEU A 1 245 ? -2.304 4.970 14.367 1.00 97.62 245 LEU A O 1
ATOM 1941 N N . LYS A 1 246 ? -0.918 4.438 16.049 1.00 96.62 246 LYS A N 1
ATOM 1942 C CA . LYS A 1 246 ? 0.092 5.444 15.733 1.00 96.62 246 LYS A CA 1
ATOM 1943 C C . LYS A 1 246 ? 0.643 5.221 14.321 1.00 96.62 246 LYS A C 1
ATOM 1945 O O . LYS A 1 246 ? 1.046 4.112 13.956 1.00 96.62 246 LYS A O 1
ATOM 1950 N N . ASN A 1 247 ? 0.751 6.305 13.559 1.00 95.31 247 ASN A N 1
ATOM 19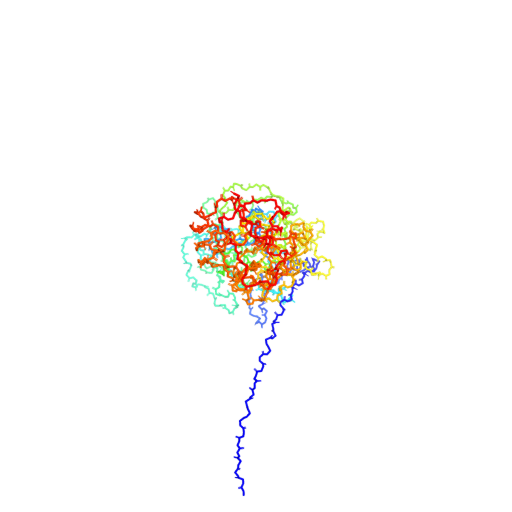51 C CA . ASN A 1 247 ? 1.336 6.283 12.226 1.00 95.31 247 ASN A CA 1
ATOM 1952 C C . ASN A 1 247 ? 2.824 5.903 12.292 1.00 95.31 247 ASN A C 1
ATOM 1954 O O . ASN A 1 247 ? 3.592 6.375 13.146 1.00 95.31 247 ASN A O 1
ATOM 1958 N N . ALA A 1 248 ? 3.227 5.034 11.366 1.00 87.25 248 ALA A N 1
ATOM 1959 C CA . ALA A 1 248 ? 4.626 4.687 11.142 1.00 87.25 248 ALA A CA 1
ATOM 1960 C C . ALA A 1 248 ? 5.416 5.918 10.669 1.00 87.25 248 ALA A C 1
ATOM 1962 O O . ALA A 1 248 ? 4.924 6.694 9.853 1.00 87.25 248 ALA A O 1
ATOM 1963 N N . SER A 1 249 ? 6.639 6.084 11.173 1.00 73.25 249 SER A N 1
ATOM 1964 C CA . SER A 1 249 ? 7.439 7.298 10.972 1.00 73.25 249 SER A CA 1
ATOM 1965 C C . SER A 1 249 ? 8.502 7.206 9.876 1.00 73.25 249 SER A C 1
ATOM 1967 O O . SER A 1 249 ? 9.118 8.224 9.593 1.00 73.25 249 SER A O 1
ATOM 1969 N N . SER A 1 250 ? 8.757 6.033 9.279 1.00 72.81 250 SER A N 1
ATOM 1970 C CA . SER A 1 250 ? 9.809 5.875 8.256 1.00 72.81 250 SER A CA 1
ATOM 1971 C C . SER A 1 250 ? 9.495 6.663 6.983 1.00 72.81 250 SER A C 1
ATOM 1973 O O . SER A 1 250 ? 10.335 7.417 6.505 1.00 72.81 250 SER A O 1
ATOM 1975 N N . THR A 1 251 ? 8.277 6.513 6.465 1.00 76.00 251 THR A N 1
ATOM 1976 C CA . THR A 1 251 ? 7.800 7.185 5.245 1.00 76.00 251 THR A CA 1
ATOM 1977 C C . THR A 1 251 ? 6.689 8.193 5.525 1.00 76.00 251 THR A C 1
ATOM 1979 O O . THR A 1 251 ? 6.479 9.116 4.745 1.00 76.00 251 THR A O 1
ATOM 1982 N N . ASN A 1 252 ? 5.969 8.019 6.642 1.00 80.75 252 ASN A N 1
ATOM 1983 C CA . ASN A 1 252 ? 4.792 8.800 7.030 1.00 80.75 252 ASN A CA 1
ATOM 1984 C C . ASN A 1 252 ? 3.710 8.919 5.930 1.00 80.75 252 ASN A C 1
ATOM 1986 O O . ASN A 1 252 ? 2.895 9.837 5.964 1.00 80.75 252 ASN A O 1
ATOM 1990 N N . ASP A 1 253 ? 3.688 7.986 4.976 1.00 87.38 253 ASP A N 1
ATOM 1991 C CA . ASP A 1 253 ? 2.709 7.923 3.884 1.00 87.38 253 ASP A CA 1
ATOM 1992 C C . ASP A 1 253 ? 1.689 6.793 4.071 1.00 87.38 253 ASP A C 1
ATOM 1994 O O . ASP A 1 253 ? 0.616 6.860 3.495 1.00 87.38 253 ASP A O 1
ATOM 1998 N N . GLY A 1 254 ? 1.979 5.800 4.919 1.00 90.62 254 GLY A N 1
ATOM 1999 C CA . GLY A 1 254 ? 1.120 4.641 5.178 1.00 90.62 254 GLY A CA 1
ATOM 2000 C C . GLY A 1 254 ? 1.566 3.348 4.493 1.00 90.62 254 GLY A C 1
ATOM 2001 O O . GLY A 1 254 ? 1.084 2.280 4.877 1.00 90.62 254 GLY A O 1
ATOM 2002 N N . SER A 1 255 ? 2.529 3.408 3.566 1.00 89.62 255 SER A N 1
ATOM 2003 C CA . SER A 1 255 ? 3.035 2.256 2.798 1.00 89.62 255 SER A CA 1
ATOM 2004 C C . SER A 1 255 ? 3.568 1.121 3.681 1.00 89.62 255 SER A C 1
ATOM 2006 O O . SER A 1 255 ? 3.366 -0.053 3.383 1.00 89.62 255 SER A O 1
ATOM 2008 N N . GLU A 1 256 ? 4.134 1.432 4.850 1.00 88.75 256 GLU A N 1
ATOM 2009 C CA . GLU A 1 256 ? 4.561 0.422 5.831 1.00 88.75 256 GLU A CA 1
ATOM 2010 C C . GLU A 1 256 ? 3.445 -0.521 6.295 1.00 88.75 256 GLU A C 1
ATOM 2012 O O . GLU A 1 256 ? 3.732 -1.607 6.804 1.00 88.75 256 GLU A O 1
ATOM 2017 N N . ASN A 1 257 ? 2.174 -0.121 6.160 1.00 90.69 257 ASN A N 1
ATOM 2018 C CA . ASN A 1 257 ? 1.057 -0.954 6.583 1.00 90.69 257 ASN A CA 1
ATOM 2019 C C . ASN A 1 257 ? 0.684 -2.043 5.565 1.00 90.69 257 ASN A C 1
ATOM 2021 O O . ASN A 1 257 ? 0.049 -3.017 5.964 1.00 90.69 257 ASN A O 1
ATOM 2025 N N . MET A 1 258 ? 1.114 -1.934 4.299 1.00 91.69 258 MET A N 1
ATOM 2026 C CA . MET A 1 258 ? 0.746 -2.866 3.218 1.00 91.69 258 MET A CA 1
ATOM 2027 C C . MET A 1 258 ? 1.036 -4.328 3.572 1.00 91.69 258 MET A C 1
ATOM 2029 O O . MET A 1 258 ? 0.172 -5.190 3.428 1.00 91.69 258 MET A O 1
ATOM 2033 N N . LYS A 1 259 ? 2.222 -4.595 4.130 1.00 90.69 259 LYS A N 1
ATOM 2034 C CA . LYS A 1 259 ? 2.686 -5.942 4.513 1.00 90.69 259 LYS A CA 1
ATOM 2035 C C . LYS A 1 259 ? 1.853 -6.615 5.612 1.00 90.69 259 LYS A C 1
ATOM 2037 O O . LYS A 1 259 ? 1.925 -7.833 5.797 1.00 90.69 259 LYS A O 1
ATOM 2042 N N . TYR A 1 260 ? 1.058 -5.835 6.345 1.00 95.44 260 TYR A N 1
ATOM 2043 C CA . TYR A 1 260 ? 0.190 -6.326 7.415 1.00 95.44 260 TYR A CA 1
ATOM 2044 C C . TYR A 1 260 ? -1.261 -6.537 6.970 1.00 95.44 260 TYR A C 1
ATOM 2046 O O . TYR A 1 260 ? -2.054 -7.026 7.771 1.00 95.44 260 TYR A O 1
ATOM 2054 N N . ILE A 1 261 ? -1.629 -6.186 5.735 1.00 97.00 261 ILE A N 1
ATOM 2055 C CA . ILE A 1 261 ? -2.987 -6.401 5.224 1.00 97.00 261 ILE A CA 1
ATOM 2056 C C . ILE A 1 261 ? -3.200 -7.904 4.993 1.00 97.00 261 ILE A C 1
ATOM 2058 O O . ILE A 1 261 ? -2.362 -8.563 4.377 1.00 97.00 261 ILE A O 1
ATOM 2062 N N . ASP A 1 262 ? -4.310 -8.450 5.500 1.00 97.19 262 ASP A N 1
ATOM 2063 C CA . ASP A 1 262 ? -4.665 -9.873 5.341 1.00 97.19 262 ASP A CA 1
ATOM 2064 C C . ASP A 1 262 ? -5.765 -10.104 4.304 1.00 97.19 262 ASP A C 1
ATOM 2066 O O . ASP A 1 262 ? -5.781 -11.134 3.640 1.00 97.19 262 ASP A O 1
ATOM 2070 N N . ALA A 1 263 ? -6.678 -9.143 4.154 1.00 98.19 263 ALA A N 1
ATOM 2071 C CA . ALA A 1 263 ? -7.755 -9.177 3.172 1.00 98.19 263 ALA A CA 1
ATOM 2072 C C . ALA A 1 263 ? -8.314 -7.770 2.931 1.00 98.19 263 ALA A C 1
ATOM 2074 O O . ALA A 1 263 ? -8.316 -6.933 3.837 1.00 98.19 263 ALA A O 1
ATOM 2075 N N . PHE A 1 264 ? -8.858 -7.536 1.741 1.00 98.56 264 PHE A N 1
ATOM 2076 C CA . PHE A 1 264 ? -9.809 -6.449 1.521 1.00 98.56 264 PHE A CA 1
ATOM 2077 C C . PHE A 1 264 ? -11.211 -6.910 1.886 1.00 98.56 264 PHE A C 1
ATOM 2079 O O . PHE A 1 264 ? -11.527 -8.094 1.789 1.00 98.56 264 PHE A O 1
ATOM 2086 N N . ILE A 1 265 ? -12.054 -5.979 2.315 1.00 98.38 265 ILE A N 1
ATOM 2087 C CA . ILE A 1 265 ? -13.427 -6.280 2.700 1.00 98.38 265 ILE A CA 1
ATOM 2088 C C . ILE A 1 265 ? -14.411 -5.272 2.142 1.00 98.38 265 ILE A C 1
ATOM 2090 O O . ILE A 1 265 ? -14.072 -4.111 1.911 1.00 98.38 265 ILE A O 1
ATOM 2094 N N . TYR A 1 266 ? -15.652 -5.720 1.998 1.00 98.38 266 TYR A N 1
ATOM 2095 C CA . TYR A 1 266 ? -16.789 -4.844 1.766 1.00 98.38 266 TYR A CA 1
ATOM 2096 C C . TYR A 1 266 ? -18.025 -5.332 2.518 1.00 98.38 266 TYR A C 1
ATOM 2098 O O . TYR A 1 266 ? -18.209 -6.536 2.705 1.00 98.38 266 TYR A O 1
ATOM 2106 N N . ASN A 1 267 ? -18.869 -4.399 2.953 1.00 96.00 267 ASN A N 1
ATOM 2107 C CA . ASN A 1 267 ? -20.162 -4.705 3.551 1.00 96.00 267 ASN A CA 1
ATOM 2108 C C . ASN A 1 267 ? -21.178 -5.021 2.445 1.00 96.00 267 ASN A C 1
ATOM 2110 O O . ASN A 1 267 ? -21.485 -4.165 1.620 1.00 96.00 267 ASN A O 1
ATOM 2114 N N . ALA A 1 268 ? -21.718 -6.239 2.445 1.00 94.38 268 ALA A N 1
ATOM 2115 C CA . ALA A 1 268 ? -22.641 -6.717 1.415 1.00 94.38 268 ALA A CA 1
ATOM 2116 C C . ALA A 1 268 ? -23.978 -5.960 1.371 1.00 94.38 268 ALA A C 1
ATOM 2118 O O . ALA A 1 268 ? -24.651 -5.969 0.344 1.00 94.38 268 ALA A O 1
ATOM 2119 N N . HIS A 1 269 ? -24.366 -5.336 2.487 1.00 93.81 269 HIS A N 1
ATOM 2120 C CA . HIS A 1 269 ? -25.707 -4.782 2.698 1.00 93.81 269 HIS A CA 1
ATOM 2121 C C . HIS A 1 269 ? -25.689 -3.289 3.028 1.00 93.81 269 HIS A C 1
ATOM 2123 O O . HIS A 1 269 ? -26.642 -2.765 3.599 1.00 93.81 269 HIS A O 1
ATOM 2129 N N . SER A 1 270 ? -24.599 -2.590 2.708 1.00 91.12 270 SER A N 1
ATOM 2130 C CA . SER A 1 270 ? -24.499 -1.149 2.921 1.00 91.12 270 SER A CA 1
ATOM 2131 C C . SER A 1 270 ? -23.687 -0.485 1.824 1.00 91.12 270 SER A C 1
ATOM 2133 O O . SER A 1 270 ? -22.585 -0.917 1.506 1.00 91.12 270 SER A O 1
ATOM 2135 N N . THR A 1 271 ? -24.212 0.624 1.315 1.00 92.62 271 THR A N 1
ATOM 2136 C CA . THR A 1 271 ? -23.472 1.602 0.507 1.00 92.62 271 THR A CA 1
ATOM 2137 C C . THR A 1 271 ? -23.244 2.899 1.282 1.00 92.62 271 THR A C 1
ATOM 2139 O O . THR A 1 271 ? -22.877 3.918 0.701 1.00 92.62 271 THR A O 1
ATOM 2142 N N . PHE A 1 272 ? -23.572 2.914 2.577 1.00 91.06 272 PHE A N 1
ATOM 2143 C CA . PHE A 1 272 ? -23.575 4.125 3.380 1.00 91.06 272 PHE A CA 1
ATOM 2144 C C . PHE A 1 272 ? -22.150 4.557 3.718 1.00 91.06 272 PHE A C 1
ATOM 2146 O O . PHE A 1 272 ? -21.355 3.761 4.216 1.00 91.06 272 PHE A O 1
ATOM 2153 N N . ASN A 1 273 ? -21.873 5.837 3.486 1.00 91.25 273 ASN A N 1
ATOM 2154 C CA . ASN A 1 273 ? -20.630 6.491 3.856 1.00 91.25 273 ASN A CA 1
ATOM 2155 C C . ASN A 1 273 ? -20.901 7.497 4.970 1.00 91.25 273 ASN A C 1
ATOM 2157 O O . ASN A 1 273 ? -21.679 8.438 4.790 1.00 91.25 273 ASN A O 1
ATOM 2161 N N . PHE A 1 274 ? -20.249 7.302 6.113 1.00 89.19 274 PHE A N 1
ATOM 2162 C CA . PHE A 1 274 ? -20.278 8.266 7.202 1.00 89.19 274 PHE A CA 1
ATOM 2163 C C . PHE A 1 274 ? -19.461 9.502 6.827 1.00 89.19 274 PHE A C 1
ATOM 2165 O O . PHE A 1 274 ? -18.435 9.407 6.156 1.00 89.19 274 PHE A O 1
ATOM 2172 N N . ALA A 1 275 ? -19.915 10.668 7.287 1.00 88.62 275 ALA A N 1
ATOM 2173 C CA . ALA A 1 275 ? -19.090 11.866 7.254 1.00 88.62 275 ALA A CA 1
ATOM 2174 C C . ALA A 1 275 ? -18.000 11.721 8.317 1.00 88.62 275 ALA A C 1
ATOM 2176 O O . ALA A 1 275 ? -18.307 11.482 9.487 1.00 88.62 275 ALA A O 1
ATOM 2177 N N . THR A 1 276 ? -16.744 11.878 7.920 1.00 87.31 276 THR A N 1
ATOM 2178 C CA . THR A 1 276 ? -15.593 11.756 8.813 1.00 87.31 276 THR A CA 1
ATOM 2179 C C . THR A 1 276 ? -14.870 13.087 8.977 1.00 87.31 276 THR A C 1
ATOM 2181 O O . THR A 1 276 ? -14.985 14.016 8.170 1.00 87.31 276 THR A O 1
ATOM 2184 N N . ARG A 1 277 ? -14.125 13.228 10.078 1.00 85.19 277 ARG A N 1
ATOM 2185 C CA . ARG A 1 277 ? -13.361 14.452 10.337 1.00 85.19 277 ARG A CA 1
ATOM 2186 C C . ARG A 1 277 ? -12.236 14.578 9.309 1.00 85.19 277 ARG A C 1
ATOM 2188 O O . ARG A 1 277 ? -11.350 13.735 9.233 1.00 85.19 277 ARG A O 1
ATOM 2195 N N . GLY A 1 278 ? -12.244 15.684 8.568 1.00 83.25 278 GLY A N 1
ATOM 2196 C CA . GLY A 1 278 ? -11.257 15.961 7.522 1.00 83.25 278 GLY A CA 1
ATOM 2197 C C . GLY A 1 278 ? -11.778 15.777 6.097 1.00 83.25 278 GLY A C 1
ATOM 2198 O O . GLY A 1 278 ? -11.046 16.128 5.170 1.00 83.25 278 GLY A O 1
ATOM 2199 N N . ASP A 1 279 ? -13.018 15.311 5.921 1.00 85.25 279 ASP A N 1
ATOM 2200 C CA . ASP A 1 279 ? -13.675 15.280 4.614 1.00 85.25 279 ASP A CA 1
ATOM 2201 C C . ASP A 1 279 ? -13.748 16.687 4.005 1.00 85.25 279 ASP A C 1
ATOM 2203 O O . ASP A 1 279 ? -14.164 17.655 4.645 1.00 85.25 279 ASP A O 1
ATOM 2207 N N . GLN A 1 280 ? -13.345 16.801 2.740 1.00 84.88 280 GLN A N 1
ATOM 2208 C CA . GLN A 1 280 ? -13.407 18.054 1.977 1.00 84.88 280 GLN A CA 1
ATOM 2209 C C . GLN A 1 280 ? -14.728 18.217 1.217 1.00 84.88 280 GLN A C 1
ATOM 2211 O O . GLN A 1 280 ? -14.976 19.243 0.587 1.00 84.88 280 GLN A O 1
ATOM 2216 N N . SER A 1 281 ? -15.566 17.185 1.206 1.00 85.44 281 SER A N 1
ATOM 2217 C CA . SER A 1 281 ? -16.843 17.158 0.501 1.00 85.44 281 SER A CA 1
ATOM 2218 C C . SER A 1 281 ? -17.807 16.218 1.218 1.00 85.44 281 SER A C 1
ATOM 2220 O O . SER A 1 281 ? -17.349 15.276 1.862 1.00 85.44 281 SER A O 1
ATOM 2222 N N . PRO A 1 282 ? -19.129 16.435 1.107 1.00 87.94 282 PRO A N 1
ATOM 2223 C CA . PRO A 1 282 ? -20.106 15.538 1.709 1.00 87.94 282 PRO A CA 1
ATOM 2224 C C . PRO A 1 282 ? -19.934 14.096 1.206 1.00 87.94 282 PRO A C 1
ATOM 2226 O O . PRO A 1 282 ? -19.733 13.904 -0.002 1.00 87.94 282 PRO A O 1
ATOM 2229 N N . PRO A 1 283 ? -20.045 13.088 2.091 1.00 88.19 283 PRO A N 1
ATOM 2230 C CA . PRO A 1 283 ? -19.977 11.694 1.684 1.00 88.19 283 PRO A CA 1
ATOM 2231 C C . PRO A 1 283 ? -21.120 11.367 0.720 1.00 88.19 283 PRO A C 1
ATOM 2233 O O . PRO A 1 283 ? -22.240 11.867 0.848 1.00 88.19 283 PRO A O 1
ATOM 2236 N N . LYS A 1 284 ? -20.834 10.503 -0.251 1.00 91.69 284 LYS A N 1
ATOM 2237 C CA . LYS A 1 284 ? -21.821 9.967 -1.193 1.00 91.69 284 LYS A CA 1
ATOM 2238 C C . LYS A 1 284 ? -21.889 8.453 -1.035 1.00 91.69 284 LYS A C 1
ATOM 2240 O O . LYS A 1 284 ? -20.870 7.866 -0.675 1.00 91.69 284 LYS A O 1
ATOM 2245 N N . PRO A 1 285 ? -23.041 7.817 -1.308 1.00 93.81 285 PRO A N 1
ATOM 2246 C CA . PRO A 1 285 ? -23.112 6.366 -1.334 1.00 93.81 285 PRO A CA 1
ATOM 2247 C C . PRO A 1 285 ? -22.070 5.767 -2.282 1.00 93.81 285 PRO A C 1
ATOM 2249 O O . PRO A 1 285 ? -21.846 6.301 -3.369 1.00 93.81 285 PRO A O 1
ATOM 2252 N N . GLU A 1 286 ? -21.452 4.666 -1.870 1.00 93.56 286 GLU A N 1
ATOM 2253 C CA . GLU A 1 286 ? -20.395 3.989 -2.622 1.00 93.56 286 GLU A CA 1
ATOM 2254 C C . GLU A 1 286 ? -20.633 2.478 -2.629 1.00 93.56 286 GLU A C 1
ATOM 2256 O O . GLU A 1 286 ? -21.104 1.901 -1.648 1.00 93.56 286 GLU A O 1
ATOM 2261 N N . ASP A 1 287 ? -20.326 1.832 -3.751 1.00 95.81 287 ASP A N 1
ATOM 2262 C CA . ASP A 1 287 ? -20.353 0.376 -3.855 1.00 95.81 287 ASP A CA 1
ATOM 2263 C C . ASP A 1 287 ? -19.057 -0.196 -3.273 1.00 95.81 287 ASP A C 1
ATOM 2265 O O . ASP A 1 287 ? -18.001 -0.150 -3.910 1.00 95.81 287 ASP A O 1
ATOM 2269 N N . GLY A 1 288 ? -19.152 -0.763 -2.069 1.00 96.75 288 GLY A N 1
ATOM 2270 C CA . GLY A 1 288 ? -18.002 -1.318 -1.362 1.00 96.75 288 GLY A CA 1
ATOM 2271 C C . GLY A 1 288 ? -17.277 -2.434 -2.122 1.00 96.75 288 GLY A C 1
ATOM 2272 O O . GLY A 1 288 ? -16.065 -2.573 -1.954 1.00 96.75 288 GLY A O 1
ATOM 2273 N N . LEU A 1 289 ? -17.958 -3.209 -2.980 1.00 97.88 289 LEU A N 1
ATOM 2274 C CA . LEU A 1 289 ? -17.293 -4.236 -3.791 1.00 97.88 289 LEU A CA 1
ATOM 2275 C C . LEU A 1 289 ? -16.378 -3.588 -4.836 1.00 97.88 289 LEU A C 1
ATOM 2277 O O . LEU A 1 289 ? -15.260 -4.061 -5.056 1.00 97.88 289 LEU A O 1
ATOM 2281 N N . ASN A 1 290 ? -16.813 -2.490 -5.457 1.00 97.19 290 ASN A N 1
ATOM 2282 C CA . ASN A 1 290 ? -15.968 -1.745 -6.390 1.00 97.19 290 ASN A CA 1
ATOM 2283 C C . ASN A 1 290 ? -14.755 -1.143 -5.675 1.00 97.19 290 ASN A C 1
ATOM 2285 O O . ASN A 1 290 ? -13.639 -1.275 -6.188 1.00 97.19 290 ASN A O 1
ATOM 2289 N N . SER A 1 291 ? -14.942 -0.591 -4.471 1.00 97.44 291 SER A N 1
ATOM 2290 C CA . SER A 1 291 ? -13.835 -0.111 -3.635 1.00 97.44 291 SER A CA 1
ATOM 2291 C C . SER A 1 291 ? -12.858 -1.248 -3.322 1.00 97.44 291 SER A C 1
ATOM 2293 O O . SER A 1 291 ? -11.669 -1.135 -3.604 1.00 97.44 291 SER A O 1
ATOM 2295 N N . ALA A 1 292 ? -13.344 -2.401 -2.844 1.00 98.25 292 ALA A N 1
ATOM 2296 C CA . ALA A 1 292 ? -12.501 -3.551 -2.512 1.00 98.25 292 ALA A CA 1
ATOM 2297 C C . ALA A 1 292 ? -11.729 -4.106 -3.725 1.00 98.25 292 ALA A C 1
ATOM 2299 O O . ALA A 1 292 ? -10.559 -4.469 -3.602 1.00 98.25 292 ALA A O 1
ATOM 2300 N N . ARG A 1 293 ? -12.339 -4.122 -4.918 1.00 97.19 293 ARG A N 1
ATOM 2301 C CA . ARG A 1 293 ? -11.665 -4.489 -6.176 1.00 97.19 293 ARG A CA 1
ATOM 2302 C C . ARG A 1 293 ? -10.587 -3.485 -6.573 1.00 97.19 293 ARG A C 1
ATOM 2304 O O . ARG A 1 293 ? -9.499 -3.887 -6.985 1.00 97.19 293 ARG A O 1
ATOM 2311 N N . SER A 1 294 ? -10.869 -2.191 -6.449 1.00 97.25 294 SER A N 1
ATOM 2312 C CA . SER A 1 294 ? -9.882 -1.128 -6.667 1.00 97.25 294 SER A CA 1
ATOM 2313 C C . SER A 1 294 ? -8.694 -1.290 -5.717 1.00 97.25 294 SER A C 1
ATOM 2315 O O . SER A 1 294 ? -7.541 -1.320 -6.148 1.00 97.25 294 SER A O 1
ATOM 2317 N N . PHE A 1 295 ? -8.971 -1.528 -4.436 1.00 98.00 295 PHE A N 1
ATOM 2318 C CA . PHE A 1 295 ? -7.961 -1.763 -3.412 1.00 98.00 295 PHE A CA 1
ATOM 2319 C C . PHE A 1 295 ? -7.112 -3.008 -3.688 1.00 98.00 295 PHE A C 1
ATOM 2321 O O . PHE A 1 295 ? -5.887 -2.942 -3.576 1.00 98.00 295 PHE A O 1
ATOM 2328 N N . GLN A 1 296 ? -7.731 -4.113 -4.122 1.00 95.44 296 GLN A N 1
ATOM 2329 C CA . GLN A 1 296 ? -7.014 -5.337 -4.488 1.00 95.44 296 GLN A CA 1
ATOM 2330 C C . GLN A 1 296 ? -6.020 -5.098 -5.629 1.00 95.44 296 GLN A C 1
ATOM 2332 O O . GLN A 1 296 ? -4.884 -5.557 -5.541 1.00 95.44 296 GLN A O 1
ATOM 2337 N N . LYS A 1 297 ? -6.405 -4.334 -6.661 1.00 90.88 297 LYS A N 1
ATOM 2338 C CA . LYS A 1 297 ? -5.495 -3.945 -7.754 1.00 90.88 297 LYS A CA 1
ATOM 2339 C C . LYS A 1 297 ? -4.354 -3.063 -7.254 1.00 90.88 297 LYS A C 1
ATOM 2341 O O . LYS A 1 297 ? -3.200 -3.350 -7.547 1.00 90.88 297 LYS A O 1
ATOM 2346 N N . LYS A 1 298 ? -4.672 -2.037 -6.457 1.00 92.62 298 LYS A N 1
ATOM 2347 C CA . LYS A 1 298 ? -3.672 -1.118 -5.898 1.00 92.62 298 LYS A CA 1
ATOM 2348 C C . LYS A 1 298 ? -2.621 -1.868 -5.090 1.00 92.62 298 LYS A C 1
ATOM 2350 O O . LYS A 1 298 ? -1.441 -1.602 -5.261 1.00 92.62 298 LYS A O 1
ATOM 2355 N N . LEU A 1 299 ? -3.030 -2.811 -4.239 1.00 91.06 299 LEU A N 1
ATOM 2356 C CA . LEU A 1 299 ? -2.099 -3.611 -3.436 1.00 91.06 299 LEU A CA 1
ATOM 2357 C C . LEU A 1 299 ? -1.268 -4.568 -4.298 1.00 91.06 299 LEU A C 1
ATOM 2359 O O . LEU A 1 299 ? -0.066 -4.711 -4.076 1.00 91.06 299 LEU A O 1
ATOM 2363 N N . TYR A 1 300 ? -1.895 -5.162 -5.314 1.00 87.12 300 TYR A N 1
ATOM 2364 C CA . TYR A 1 300 ? -1.225 -6.021 -6.286 1.00 87.12 300 TYR A CA 1
ATOM 2365 C C . TYR A 1 300 ? -0.122 -5.296 -7.053 1.00 87.12 300 TYR A C 1
ATOM 2367 O O . TYR A 1 300 ? 0.975 -5.831 -7.201 1.00 87.12 300 TYR A O 1
ATOM 2375 N N . ASP A 1 301 ? -0.362 -4.049 -7.457 1.00 81.38 301 ASP A N 1
ATOM 2376 C CA . ASP A 1 301 ? 0.655 -3.201 -8.087 1.00 81.38 301 ASP A CA 1
ATOM 2377 C C . ASP A 1 301 ? 1.847 -2.895 -7.153 1.00 81.38 301 ASP A C 1
ATOM 2379 O O . ASP A 1 301 ? 2.915 -2.506 -7.630 1.00 81.38 301 ASP A O 1
ATOM 2383 N N . GLN A 1 302 ? 1.701 -3.109 -5.839 1.00 81.31 302 GLN A N 1
ATOM 2384 C CA . GLN A 1 302 ? 2.783 -3.015 -4.848 1.00 81.31 302 GLN A CA 1
ATOM 2385 C C . GLN A 1 302 ? 3.475 -4.361 -4.568 1.00 81.31 302 GLN A C 1
ATOM 2387 O O . GLN A 1 302 ? 4.353 -4.423 -3.710 1.00 81.31 302 GLN A O 1
ATOM 2392 N N . GLY A 1 303 ? 3.099 -5.434 -5.271 1.00 77.25 303 GLY A N 1
ATOM 2393 C CA . GLY A 1 303 ? 3.690 -6.769 -5.125 1.00 77.25 303 GLY A CA 1
ATOM 2394 C C . GLY A 1 303 ? 3.039 -7.654 -4.056 1.00 77.25 303 GLY A C 1
ATOM 2395 O O . GLY A 1 303 ? 3.538 -8.746 -3.787 1.00 77.25 303 GLY A O 1
ATOM 2396 N N . TYR A 1 304 ? 1.923 -7.222 -3.462 1.00 85.25 304 TYR A N 1
ATOM 2397 C CA . TYR A 1 304 ? 1.183 -7.980 -2.450 1.00 85.25 304 TYR A CA 1
ATOM 2398 C C . TYR A 1 304 ? -0.162 -8.447 -3.006 1.00 85.25 304 TYR A C 1
ATOM 2400 O O . TYR A 1 304 ? -0.869 -7.683 -3.653 1.00 85.25 304 TYR A O 1
ATOM 2408 N N . ALA A 1 305 ? -0.581 -9.672 -2.699 1.00 87.50 305 ALA A N 1
ATOM 2409 C CA . ALA A 1 305 ? -1.896 -10.156 -3.106 1.00 87.50 305 ALA A CA 1
ATOM 2410 C C . ALA A 1 305 ? -2.640 -10.791 -1.932 1.00 87.50 305 ALA A C 1
ATOM 2412 O O . ALA A 1 305 ? -2.114 -11.657 -1.235 1.00 87.50 305 ALA A O 1
ATOM 2413 N N . VAL A 1 306 ? -3.874 -10.333 -1.727 1.00 93.31 306 VAL A N 1
ATOM 2414 C CA . VAL A 1 306 ? -4.769 -10.762 -0.646 1.00 93.31 306 VAL A CA 1
ATOM 2415 C C . VAL A 1 306 ? -6.190 -10.919 -1.190 1.00 93.31 306 VAL A C 1
ATOM 2417 O O . VAL A 1 306 ? -6.547 -10.239 -2.164 1.00 93.31 306 VAL A O 1
ATOM 2420 N N . PRO A 1 307 ? -7.024 -11.789 -0.599 1.00 96.06 307 PRO A N 1
ATOM 2421 C CA . PRO A 1 307 ? -8.405 -11.946 -1.033 1.00 96.06 307 PRO A CA 1
ATOM 2422 C C . PRO A 1 307 ? -9.263 -10.729 -0.694 1.00 96.06 307 PRO A C 1
ATOM 2424 O O . PRO A 1 307 ? -9.014 -10.007 0.270 1.00 96.06 307 PRO A O 1
ATOM 2427 N N . ILE A 1 308 ? -10.322 -10.550 -1.476 1.00 98.06 308 ILE A N 1
ATOM 2428 C CA . ILE A 1 308 ? -11.497 -9.773 -1.093 1.00 98.06 308 ILE A CA 1
ATOM 2429 C C . ILE A 1 308 ? -12.457 -10.719 -0.373 1.00 98.06 308 ILE A C 1
ATOM 2431 O O . ILE A 1 308 ? -12.811 -11.768 -0.916 1.00 98.06 308 ILE A O 1
ATOM 2435 N N . LEU A 1 309 ? -12.894 -10.345 0.826 1.00 98.38 309 LEU A N 1
ATOM 2436 C CA . LEU A 1 309 ? -13.913 -11.057 1.587 1.00 98.38 309 LEU A CA 1
ATOM 2437 C C . LEU A 1 309 ? -15.170 -10.199 1.721 1.00 98.38 309 LEU A C 1
ATOM 2439 O O . LEU A 1 309 ? -15.115 -9.004 2.009 1.00 98.38 309 LEU A O 1
ATOM 2443 N N . ARG A 1 310 ? -16.326 -10.831 1.559 1.00 98.25 310 ARG A N 1
ATOM 2444 C CA . ARG A 1 310 ? -17.621 -10.217 1.829 1.00 98.25 310 ARG A CA 1
ATOM 2445 C C . ARG A 1 310 ? -17.881 -10.237 3.331 1.00 98.25 310 ARG A C 1
ATOM 2447 O O . ARG A 1 310 ? -17.822 -11.307 3.931 1.00 98.25 310 ARG A O 1
ATOM 2454 N N . LEU A 1 311 ? -18.211 -9.088 3.912 1.00 98.12 311 LEU A N 1
ATOM 2455 C CA . LEU A 1 311 ? -18.693 -8.933 5.284 1.00 98.12 311 LEU A CA 1
ATOM 2456 C C . LEU A 1 311 ? -20.220 -8.798 5.275 1.00 98.12 311 LEU A C 1
ATOM 2458 O O . LEU A 1 311 ? -20.765 -7.915 4.616 1.00 98.12 311 LEU A O 1
ATO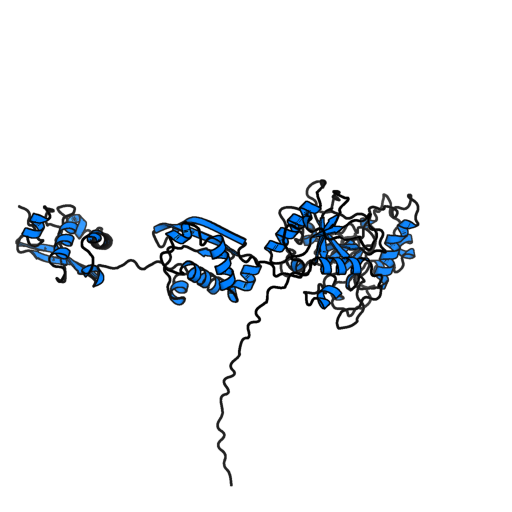M 2462 N N . ASP A 1 312 ? -20.909 -9.646 6.030 1.00 96.88 312 ASP A N 1
ATOM 2463 C CA . ASP A 1 312 ? -22.367 -9.640 6.133 1.00 96.88 312 ASP A CA 1
ATOM 2464 C C . ASP A 1 312 ? -22.783 -9.657 7.604 1.00 96.88 312 ASP A C 1
ATOM 2466 O O . ASP A 1 312 ? -22.667 -10.689 8.259 1.00 96.88 312 ASP A O 1
ATOM 2470 N N . PHE A 1 313 ? -23.278 -8.530 8.132 1.00 94.50 313 PHE A N 1
ATOM 2471 C CA . PHE A 1 313 ? -23.760 -8.425 9.518 1.00 94.50 313 PHE A CA 1
ATOM 2472 C C . PHE A 1 313 ? -25.108 -9.123 9.780 1.00 94.50 313 PHE A C 1
ATOM 2474 O O . PHE A 1 313 ? -25.446 -9.370 10.939 1.00 94.50 313 PHE A O 1
ATOM 2481 N N . THR A 1 314 ? -25.854 -9.482 8.734 1.00 94.38 314 THR A N 1
ATOM 2482 C CA . THR A 1 314 ? -27.134 -10.206 8.822 1.00 94.38 314 THR A CA 1
ATOM 2483 C C . THR A 1 314 ? -26.943 -11.722 8.904 1.00 94.38 314 THR A C 1
ATOM 2485 O O . THR A 1 314 ? -27.791 -12.426 9.450 1.00 94.38 314 THR A O 1
ATOM 2488 N N . ALA A 1 315 ? -25.799 -12.226 8.433 1.00 95.06 315 ALA A N 1
ATOM 2489 C CA . ALA A 1 315 ? -25.439 -13.635 8.526 1.00 95.06 315 ALA A CA 1
ATOM 2490 C C . ALA A 1 315 ? -25.141 -14.079 9.980 1.00 95.06 315 ALA A C 1
ATOM 2492 O O . ALA A 1 315 ? -24.814 -13.253 10.844 1.00 95.06 315 ALA A O 1
ATOM 2493 N N . PRO A 1 316 ? -25.192 -15.389 10.285 1.00 95.19 316 PRO A N 1
ATOM 2494 C CA . PRO A 1 316 ? -24.693 -15.921 11.551 1.00 95.19 316 PRO A CA 1
ATOM 2495 C C . PRO A 1 316 ? -23.192 -15.633 11.748 1.00 95.19 316 PRO A C 1
ATOM 2497 O O . PRO A 1 316 ? -22.455 -15.560 10.763 1.00 95.19 316 PRO A O 1
ATOM 2500 N N . PRO A 1 317 ? -22.685 -15.545 12.995 1.00 94.81 317 PRO A N 1
ATOM 2501 C CA . PRO A 1 317 ? -21.272 -15.265 13.271 1.00 94.81 317 PRO A CA 1
ATOM 2502 C C . PRO A 1 317 ? -20.254 -16.149 12.532 1.00 94.81 317 PRO A C 1
ATOM 2504 O O . PRO A 1 317 ? -19.184 -15.676 12.156 1.00 94.81 317 PRO A O 1
ATOM 2507 N N . GLN A 1 318 ? -20.575 -17.421 12.289 1.00 91.88 318 GLN A N 1
ATOM 2508 C CA . GLN A 1 318 ? -19.718 -18.378 11.576 1.00 91.88 318 GLN A CA 1
ATOM 2509 C C . GLN A 1 318 ? -19.592 -18.072 10.076 1.00 91.88 318 GLN A C 1
ATOM 2511 O O . GLN A 1 318 ? -18.669 -18.555 9.430 1.00 91.88 318 GLN A O 1
ATOM 2516 N N . GLN A 1 319 ? -20.518 -17.280 9.536 1.00 94.19 319 GLN A N 1
ATOM 2517 C CA . GLN A 1 319 ? -20.582 -16.852 8.140 1.00 94.19 319 GLN A CA 1
ATOM 2518 C C . GLN A 1 319 ? -20.477 -15.323 8.026 1.00 94.19 319 GLN A C 1
ATOM 2520 O O . GLN A 1 319 ? -20.861 -14.750 7.010 1.00 94.19 319 GLN A O 1
ATOM 2525 N N . ARG A 1 320 ? -19.960 -14.650 9.070 1.00 97.06 320 ARG A N 1
ATOM 2526 C CA . ARG A 1 320 ? -19.786 -13.189 9.093 1.00 97.06 320 ARG A CA 1
ATOM 2527 C C . ARG A 1 320 ? -18.948 -12.719 7.908 1.00 97.06 320 ARG A C 1
ATOM 2529 O O . ARG A 1 320 ? -19.245 -11.674 7.334 1.00 97.06 320 ARG A O 1
ATOM 2536 N N . PHE A 1 321 ? -17.932 -13.504 7.556 1.00 98.50 321 PHE A N 1
ATOM 2537 C CA . PHE A 1 321 ? -17.148 -13.330 6.347 1.00 98.50 321 PHE A CA 1
ATOM 2538 C C . PHE A 1 321 ? -17.377 -14.493 5.384 1.00 98.50 321 PHE A C 1
ATOM 2540 O O . PHE A 1 321 ? -17.526 -15.641 5.812 1.00 98.50 321 PHE A O 1
ATOM 2547 N N . SER A 1 322 ? -17.342 -14.208 4.084 1.00 97.19 322 SER A N 1
ATOM 2548 C CA . SER A 1 322 ? -17.354 -15.218 3.022 1.00 97.19 322 SER A CA 1
ATOM 2549 C C . SER A 1 322 ? -16.405 -14.846 1.883 1.00 97.19 322 SER A C 1
ATOM 2551 O O . SER A 1 322 ? -16.123 -13.671 1.643 1.00 97.19 322 SER A O 1
ATOM 2553 N N . TYR A 1 323 ? -15.894 -15.861 1.188 1.00 94.88 323 TYR A N 1
ATOM 2554 C CA . TYR A 1 323 ? -15.100 -15.698 -0.025 1.00 94.88 323 TYR A CA 1
ATOM 2555 C C . TYR A 1 323 ? -15.966 -16.013 -1.242 1.00 94.88 323 TYR A C 1
ATOM 2557 O O . TYR A 1 323 ? -16.587 -17.074 -1.311 1.00 94.88 323 TYR A O 1
ATOM 2565 N N . VAL A 1 324 ? -15.978 -15.104 -2.213 1.00 92.94 324 VAL A N 1
ATOM 2566 C CA . VAL A 1 324 ? -16.671 -15.280 -3.489 1.00 92.94 324 VAL A CA 1
ATOM 2567 C C . VAL A 1 324 ? -15.646 -15.094 -4.599 1.00 92.94 324 VAL A C 1
ATOM 2569 O O . VAL A 1 324 ? -15.038 -14.030 -4.728 1.00 92.94 324 VAL A O 1
ATOM 2572 N N . ALA A 1 325 ? -15.443 -16.131 -5.414 1.00 87.19 325 ALA A N 1
ATOM 2573 C CA . ALA A 1 325 ? -14.444 -16.107 -6.484 1.00 87.19 325 ALA A CA 1
ATOM 2574 C C . ALA A 1 325 ? -14.708 -14.984 -7.504 1.00 87.19 325 ALA A C 1
ATOM 2576 O O . ALA A 1 325 ? -13.776 -14.327 -7.953 1.00 87.19 325 ALA A O 1
ATOM 2577 N N . ALA A 1 326 ? -15.981 -14.711 -7.808 1.00 88.88 326 ALA A N 1
ATOM 2578 C CA . ALA A 1 326 ? -16.384 -13.647 -8.727 1.00 88.88 326 ALA A CA 1
ATOM 2579 C C . ALA A 1 326 ? -16.113 -12.226 -8.196 1.00 88.88 326 ALA A C 1
ATOM 2581 O O . ALA A 1 326 ? -16.093 -11.276 -8.977 1.00 88.88 326 ALA A O 1
ATOM 2582 N N . ASP A 1 327 ? -15.893 -12.053 -6.890 1.00 94.69 327 ASP A N 1
ATOM 2583 C CA . ASP A 1 327 ? -15.585 -10.739 -6.318 1.00 94.69 327 ASP A CA 1
ATOM 2584 C C . ASP A 1 327 ? -14.128 -10.339 -6.578 1.00 94.69 327 ASP A C 1
ATOM 2586 O O . ASP A 1 327 ? -13.820 -9.147 -6.614 1.00 94.69 327 ASP A O 1
ATOM 2590 N N . GLN A 1 328 ? -13.250 -11.317 -6.820 1.00 93.31 328 GLN A N 1
ATOM 2591 C CA . GLN A 1 328 ? -11.825 -11.097 -7.037 1.00 93.31 328 GLN A CA 1
ATOM 2592 C C . GLN A 1 328 ? -11.554 -10.480 -8.414 1.00 93.31 328 GLN A C 1
ATOM 2594 O O . GLN A 1 328 ? -12.178 -10.836 -9.411 1.00 93.31 328 GLN A O 1
ATOM 2599 N N . VAL A 1 329 ? -10.574 -9.582 -8.476 1.00 90.25 329 VAL A N 1
ATOM 2600 C CA . VAL A 1 329 ? -10.015 -9.031 -9.726 1.00 90.25 329 VAL A CA 1
ATOM 2601 C C . VAL A 1 329 ? -8.566 -9.447 -9.953 1.00 90.25 329 VAL A C 1
ATOM 2603 O O . VAL A 1 329 ? -8.043 -9.258 -11.047 1.00 90.25 329 VAL A O 1
ATOM 2606 N N . ILE A 1 330 ? -7.940 -10.038 -8.938 1.00 87.62 330 ILE A N 1
ATOM 2607 C CA . ILE A 1 330 ? -6.637 -10.687 -9.012 1.00 87.62 330 ILE A CA 1
ATOM 2608 C C .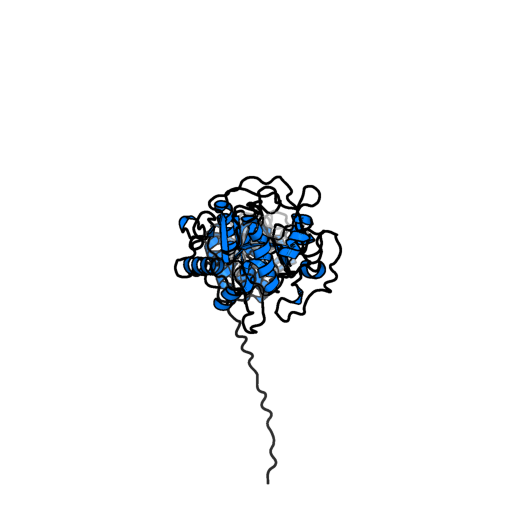 ILE A 1 330 ? -6.830 -12.185 -8.780 1.00 87.62 330 ILE A C 1
ATOM 2610 O O . ILE A 1 330 ? -7.486 -12.597 -7.822 1.00 87.62 330 ILE A O 1
ATOM 2614 N N . ALA A 1 331 ? -6.244 -13.008 -9.648 1.00 80.75 331 ALA A N 1
ATOM 2615 C CA . ALA A 1 331 ? -6.235 -14.453 -9.472 1.00 80.75 331 ALA A CA 1
ATOM 2616 C C . ALA A 1 331 ? -5.226 -14.838 -8.379 1.00 80.75 331 ALA A C 1
ATOM 2618 O O . ALA A 1 331 ? -4.026 -14.638 -8.539 1.00 80.75 331 ALA A O 1
ATOM 2619 N N . LEU A 1 332 ? -5.718 -15.388 -7.268 1.00 75.69 332 LEU A N 1
ATOM 2620 C CA . LEU A 1 332 ? -4.885 -15.785 -6.122 1.00 75.69 332 LEU A CA 1
ATOM 2621 C C . LEU A 1 332 ? -4.528 -17.283 -6.126 1.00 75.69 332 LEU A C 1
ATOM 2623 O O . LEU A 1 332 ? -3.602 -17.690 -5.433 1.00 75.69 332 LEU A O 1
ATOM 2627 N N . GLY A 1 333 ? -5.241 -18.084 -6.932 1.00 59.22 333 GLY A N 1
ATOM 2628 C CA . GLY A 1 333 ? -5.158 -19.548 -6.942 1.00 59.22 333 GLY A CA 1
ATOM 2629 C C . GLY A 1 333 ? -5.711 -20.173 -5.653 1.00 59.22 333 GLY A C 1
ATOM 2630 O O . GLY A 1 333 ? -5.415 -19.716 -4.553 1.00 59.22 333 GLY A O 1
ATOM 2631 N N . ALA A 1 334 ? -6.517 -21.229 -5.764 1.00 53.34 334 ALA A N 1
ATOM 2632 C CA . ALA A 1 334 ? -6.747 -22.117 -4.623 1.00 53.34 334 ALA A CA 1
ATOM 2633 C C . ALA A 1 334 ? -5.481 -22.976 -4.451 1.00 53.34 334 ALA A C 1
ATOM 2635 O O . ALA A 1 334 ? -5.061 -23.620 -5.411 1.00 53.34 334 ALA A O 1
ATOM 2636 N N . GLY A 1 335 ? -4.846 -22.937 -3.279 1.00 52.31 335 GLY A N 1
ATOM 2637 C CA . GLY A 1 335 ? -3.568 -23.601 -2.998 1.00 52.31 335 GLY A CA 1
ATOM 2638 C C . GLY A 1 335 ? -2.340 -22.684 -2.894 1.00 52.31 335 GLY A C 1
ATOM 2639 O O . GLY A 1 335 ? -1.226 -23.197 -2.893 1.00 52.31 335 GLY A O 1
ATOM 2640 N N . GLY A 1 336 ? -2.515 -21.356 -2.807 1.00 51.41 336 GLY A N 1
ATOM 2641 C CA . GLY A 1 336 ? -1.418 -20.417 -2.508 1.00 51.41 336 GLY A CA 1
ATOM 2642 C C . GLY A 1 336 ? -0.368 -20.289 -3.619 1.00 51.41 336 GLY A C 1
ATOM 2643 O O . GLY A 1 336 ? 0.808 -20.590 -3.417 1.00 51.41 336 GLY A O 1
ATOM 2644 N N . GLY A 1 337 ? -0.788 -19.841 -4.807 1.00 47.47 337 GLY A N 1
ATOM 2645 C CA . GLY A 1 337 ? 0.123 -19.611 -5.934 1.00 47.47 337 GLY A CA 1
ATOM 2646 C C . GLY A 1 337 ? 1.131 -18.480 -5.685 1.00 47.47 337 GLY A C 1
ATOM 2647 O O . GLY A 1 337 ? 0.996 -17.672 -4.768 1.00 47.47 337 GLY A O 1
ATOM 2648 N N . THR A 1 338 ? 2.159 -18.381 -6.523 1.00 50.03 338 THR A N 1
ATOM 2649 C CA . THR A 1 338 ? 3.027 -17.199 -6.569 1.00 50.03 338 THR A CA 1
ATOM 2650 C C . THR A 1 338 ? 2.332 -16.084 -7.350 1.00 50.03 338 THR A C 1
ATOM 2652 O O . THR A 1 338 ? 1.859 -16.298 -8.466 1.00 50.03 338 THR A O 1
ATOM 2655 N N . VAL A 1 339 ? 2.264 -14.876 -6.776 1.00 54.66 339 VAL A N 1
ATOM 2656 C CA . VAL A 1 339 ? 1.890 -13.673 -7.538 1.00 54.66 339 VAL A CA 1
ATOM 2657 C C . VAL A 1 339 ? 2.848 -13.547 -8.715 1.00 54.66 339 VAL A C 1
ATOM 2659 O O . VAL A 1 339 ? 4.061 -13.604 -8.504 1.00 54.66 339 VAL A O 1
ATOM 2662 N N . ALA A 1 340 ? 2.331 -13.325 -9.926 1.00 55.41 340 ALA A N 1
ATOM 2663 C CA . ALA A 1 340 ? 3.156 -12.810 -11.010 1.00 55.41 340 ALA A CA 1
ATOM 2664 C C . ALA A 1 340 ? 3.664 -11.425 -10.584 1.00 55.41 340 ALA A C 1
ATOM 2666 O O . ALA A 1 340 ? 2.924 -10.440 -10.607 1.00 55.41 340 ALA A O 1
ATOM 2667 N N . GLN A 1 341 ? 4.899 -11.392 -10.089 1.00 64.75 341 GLN A N 1
ATOM 2668 C CA . GLN A 1 341 ? 5.538 -10.194 -9.566 1.00 64.75 341 GLN A CA 1
ATOM 2669 C C . GLN A 1 341 ? 5.633 -9.145 -10.675 1.00 64.75 341 GLN A C 1
ATOM 2671 O O . GLN A 1 341 ? 6.051 -9.455 -11.789 1.00 64.75 341 GLN A O 1
ATOM 2676 N N . LYS A 1 342 ? 5.224 -7.916 -10.355 1.00 76.25 342 LYS A N 1
ATOM 2677 C CA . LYS A 1 342 ? 5.293 -6.763 -11.251 1.00 76.25 342 LYS A CA 1
ATOM 2678 C C . LYS A 1 342 ? 6.363 -5.803 -10.741 1.00 76.25 342 LYS A C 1
ATOM 2680 O O . LYS A 1 342 ? 6.230 -5.183 -9.683 1.00 76.25 342 LYS A O 1
ATOM 2685 N N . TYR A 1 343 ? 7.439 -5.691 -11.492 1.00 85.69 343 TYR A N 1
ATOM 2686 C CA . TYR A 1 343 ? 8.612 -4.873 -11.229 1.00 85.69 343 TYR A CA 1
ATOM 2687 C C . TYR A 1 343 ? 8.597 -3.572 -12.036 1.00 85.69 343 TYR A C 1
ATOM 2689 O O . TYR A 1 343 ? 9.263 -2.613 -11.641 1.00 85.69 343 TYR A O 1
ATOM 2697 N N . ILE A 1 344 ? 7.822 -3.496 -13.125 1.00 89.62 344 ILE A N 1
ATOM 2698 C CA . ILE A 1 344 ? 7.706 -2.310 -13.981 1.00 89.62 344 ILE A CA 1
ATOM 2699 C C . ILE A 1 344 ? 6.326 -1.660 -13.804 1.00 89.62 344 ILE A C 1
ATOM 2701 O O . ILE A 1 344 ? 5.290 -2.217 -14.162 1.00 89.62 344 ILE A O 1
ATOM 2705 N N . ALA A 1 345 ? 6.302 -0.441 -13.257 1.00 83.12 345 ALA A N 1
ATOM 2706 C CA . ALA A 1 345 ? 5.076 0.339 -13.091 1.00 83.12 345 ALA A CA 1
ATOM 2707 C C . ALA A 1 345 ? 4.585 0.897 -14.436 1.00 83.12 345 ALA A C 1
ATOM 2709 O O . ALA A 1 345 ? 3.396 0.827 -14.745 1.00 83.12 345 ALA A O 1
ATOM 2710 N N . SER A 1 346 ? 5.503 1.419 -15.254 1.00 90.94 346 SER A N 1
ATOM 2711 C CA . SER A 1 346 ? 5.216 1.898 -16.609 1.00 90.94 346 SER A CA 1
ATOM 2712 C C . SER A 1 346 ? 6.435 1.785 -17.519 1.00 90.94 346 SER A C 1
ATOM 2714 O O . SER A 1 346 ? 7.565 1.951 -17.065 1.00 90.94 346 SER A O 1
ATOM 2716 N N . ALA A 1 347 ? 6.201 1.585 -18.814 1.00 96.12 347 ALA A N 1
ATOM 2717 C CA . ALA A 1 347 ? 7.217 1.649 -19.861 1.00 96.12 347 ALA A CA 1
ATOM 2718 C C . ALA A 1 347 ? 6.600 2.324 -21.094 1.00 96.12 347 ALA A C 1
ATOM 2720 O O . ALA A 1 347 ? 5.644 1.795 -21.657 1.00 96.12 347 ALA A O 1
ATOM 2721 N N . THR A 1 348 ? 7.083 3.489 -21.510 1.00 96.62 348 THR A N 1
ATOM 2722 C CA . THR A 1 348 ? 6.420 4.281 -22.560 1.00 96.62 348 THR A CA 1
ATOM 2723 C C . THR A 1 348 ? 7.435 4.791 -23.565 1.00 96.62 348 THR A C 1
ATOM 2725 O O . THR A 1 348 ? 8.467 5.337 -23.180 1.00 96.62 348 THR A O 1
ATOM 2728 N N . TRP A 1 349 ? 7.142 4.609 -24.852 1.00 97.44 349 TRP A N 1
ATOM 2729 C CA . TRP A 1 349 ? 7.961 5.149 -25.930 1.00 97.44 349 TRP A CA 1
ATOM 2730 C C . TRP A 1 349 ? 7.689 6.631 -26.135 1.00 97.44 349 TRP A C 1
ATOM 2732 O O . TRP A 1 349 ? 6.537 7.063 -26.174 1.00 97.44 349 TRP A O 1
ATOM 2742 N N . LEU A 1 350 ? 8.758 7.389 -26.327 1.00 96.62 350 LEU A N 1
ATOM 2743 C CA . LEU A 1 350 ? 8.714 8.762 -26.804 1.00 96.62 350 LEU A CA 1
ATOM 2744 C C . LEU A 1 350 ? 9.899 9.017 -27.730 1.00 96.62 350 LEU A C 1
ATOM 2746 O O . LEU A 1 350 ? 10.951 8.392 -27.598 1.00 96.62 350 LEU A O 1
ATOM 2750 N N . GLU A 1 351 ? 9.726 9.937 -28.666 1.00 95.06 351 GLU A N 1
ATOM 2751 C CA . GLU A 1 351 ? 10.804 10.393 -29.532 1.00 95.06 351 GLU A CA 1
ATOM 2752 C C . GLU A 1 351 ? 11.381 11.689 -28.956 1.00 95.06 351 GLU A C 1
ATOM 2754 O O . GLU A 1 351 ? 10.634 12.603 -28.595 1.00 95.06 351 GLU A O 1
ATOM 2759 N N . ARG A 1 352 ? 12.707 11.770 -28.815 1.00 91.62 352 ARG A N 1
ATOM 2760 C CA . ARG A 1 352 ? 13.371 12.964 -28.273 1.00 91.62 352 ARG A CA 1
ATOM 2761 C C . ARG A 1 352 ? 14.715 13.216 -28.929 1.00 91.62 352 ARG A C 1
ATOM 2763 O O . ARG A 1 352 ? 15.376 12.285 -29.373 1.00 91.62 352 ARG A O 1
ATOM 2770 N N . HIS A 1 353 ? 15.130 14.478 -28.938 1.00 90.56 353 HIS A N 1
ATOM 2771 C CA . HIS A 1 353 ? 16.440 14.875 -29.437 1.00 90.56 353 HIS A CA 1
ATOM 2772 C C . HIS A 1 353 ? 17.559 14.275 -28.574 1.00 90.56 353 HIS A C 1
ATOM 2774 O O . HIS A 1 353 ? 17.625 14.553 -27.373 1.00 90.56 353 HIS A O 1
ATOM 2780 N N . ASP A 1 354 ? 18.444 13.485 -29.183 1.00 89.81 354 ASP A N 1
ATOM 2781 C CA . ASP A 1 354 ? 19.646 12.974 -28.534 1.00 89.81 354 ASP A CA 1
ATOM 2782 C C . ASP A 1 354 ? 20.856 13.866 -28.856 1.00 89.81 354 ASP A C 1
ATOM 2784 O O . ASP A 1 354 ? 21.236 13.979 -30.024 1.00 89.81 354 ASP A O 1
ATOM 2788 N N . PRO A 1 355 ? 21.526 14.467 -27.855 1.00 83.06 355 PRO A N 1
ATOM 2789 C CA . PRO A 1 355 ? 22.702 15.304 -28.099 1.00 83.06 355 PRO A CA 1
ATOM 2790 C C . PRO A 1 355 ? 23.895 14.517 -28.661 1.00 83.06 355 PRO A C 1
ATOM 2792 O O . PRO A 1 355 ? 24.788 15.108 -29.265 1.00 83.06 355 PRO A O 1
ATOM 2795 N N . GLY A 1 356 ? 23.933 13.195 -28.465 1.00 82.88 356 GLY A N 1
ATOM 2796 C CA . GLY A 1 356 ? 25.000 12.340 -28.969 1.00 82.88 356 GLY A CA 1
ATOM 2797 C C . GLY A 1 356 ? 24.892 12.067 -30.473 1.00 82.88 356 GLY A C 1
ATOM 2798 O O . GLY A 1 356 ? 25.903 12.104 -31.180 1.00 82.88 356 GLY A O 1
ATOM 2799 N N . THR A 1 357 ? 23.683 11.826 -30.986 1.00 83.12 357 THR A N 1
ATOM 2800 C CA . THR A 1 357 ? 23.444 11.636 -32.429 1.00 83.12 357 THR A CA 1
ATOM 2801 C C . THR A 1 357 ? 23.112 12.932 -33.167 1.00 83.12 357 THR A C 1
ATOM 2803 O O . THR A 1 357 ? 23.346 13.011 -34.375 1.00 83.12 357 THR A O 1
ATOM 2806 N N . GLY A 1 358 ? 22.618 13.953 -32.462 1.00 84.50 358 GLY A N 1
ATOM 2807 C CA . GLY A 1 358 ? 22.191 15.239 -33.018 1.00 84.50 358 GLY A CA 1
ATOM 2808 C C . GLY A 1 358 ? 20.826 15.199 -33.711 1.00 84.50 358 GLY A C 1
ATOM 2809 O O . GLY A 1 358 ? 20.515 16.091 -34.499 1.00 84.50 358 GLY A O 1
ATOM 2810 N N . LYS A 1 359 ? 20.014 14.168 -33.462 1.00 88.81 359 LYS A N 1
ATOM 2811 C CA . LYS A 1 359 ? 18.701 13.956 -34.091 1.00 88.81 359 LYS A CA 1
ATOM 2812 C C . LYS A 1 359 ? 17.719 13.336 -33.099 1.00 88.81 359 LYS A C 1
ATOM 2814 O O . LYS A 1 359 ? 18.089 12.985 -31.982 1.00 88.81 359 LYS A O 1
ATOM 2819 N N . ASN A 1 360 ? 16.451 13.286 -33.490 1.00 92.00 360 ASN A N 1
ATOM 2820 C CA . ASN A 1 360 ? 15.412 12.651 -32.694 1.00 92.00 360 ASN A CA 1
ATOM 2821 C C . ASN A 1 360 ? 15.571 11.129 -32.751 1.00 92.00 360 ASN A C 1
ATOM 2823 O O . ASN A 1 360 ? 15.704 10.565 -33.833 1.00 92.00 360 ASN A O 1
ATOM 2827 N N . GLU A 1 361 ? 15.580 10.494 -31.584 1.00 94.12 361 GLU A N 1
ATOM 2828 C CA . GLU A 1 361 ? 15.743 9.053 -31.419 1.00 94.12 361 GLU A CA 1
ATOM 2829 C C . GLU A 1 361 ? 14.640 8.508 -30.499 1.00 94.12 361 GLU A C 1
ATOM 2831 O O . GLU A 1 361 ? 14.165 9.190 -29.579 1.00 94.12 361 GLU A O 1
ATOM 2836 N N . TRP A 1 362 ? 14.246 7.253 -30.721 1.00 97.00 362 TRP A N 1
ATOM 2837 C CA . TRP A 1 362 ? 13.304 6.559 -29.845 1.00 97.00 362 TRP A CA 1
ATOM 2838 C C . TRP A 1 362 ? 13.918 6.308 -28.468 1.00 97.00 362 TRP A C 1
ATOM 2840 O O . TRP A 1 362 ? 15.025 5.790 -28.344 1.00 97.00 362 TRP A O 1
ATOM 2850 N N . THR A 1 363 ? 13.168 6.644 -27.423 1.00 97.31 363 THR A N 1
ATOM 2851 C CA . THR A 1 363 ? 13.518 6.400 -26.024 1.00 97.31 363 THR A CA 1
ATOM 2852 C C . THR A 1 363 ? 12.379 5.674 -25.326 1.00 97.31 363 THR A C 1
ATOM 2854 O O . THR A 1 363 ? 11.230 6.114 -25.379 1.00 97.31 363 THR A O 1
ATOM 2857 N N . LEU A 1 364 ? 12.700 4.586 -24.631 1.00 98.19 364 LEU A N 1
ATOM 2858 C CA . LEU A 1 364 ? 11.792 3.917 -23.714 1.00 98.19 364 LEU A CA 1
ATOM 2859 C C . LEU A 1 364 ? 11.986 4.479 -22.306 1.00 98.19 364 LEU A C 1
ATOM 2861 O O . LEU A 1 364 ? 13.019 4.256 -21.673 1.00 98.19 364 LEU A O 1
ATOM 2865 N N . THR A 1 365 ? 10.982 5.193 -21.810 1.00 97.69 365 THR A N 1
ATOM 2866 C CA . THR A 1 365 ? 10.946 5.700 -20.437 1.00 97.69 365 THR A CA 1
ATOM 2867 C C . THR A 1 365 ? 10.308 4.662 -19.524 1.00 97.69 365 THR A C 1
ATOM 2869 O O . THR A 1 365 ? 9.138 4.319 -19.688 1.00 97.69 365 THR A O 1
ATOM 2872 N N . VAL A 1 366 ? 11.076 4.165 -18.558 1.00 97.69 366 VAL A N 1
ATOM 2873 C CA . VAL A 1 366 ? 10.712 3.067 -17.658 1.00 97.69 366 VAL A CA 1
ATOM 2874 C C . VAL A 1 366 ? 10.666 3.561 -16.216 1.00 97.69 366 VAL A C 1
ATOM 2876 O O . VAL A 1 366 ? 11.638 4.121 -15.713 1.00 97.69 366 VAL A O 1
ATOM 2879 N N . THR A 1 367 ? 9.555 3.299 -15.536 1.00 94.31 367 THR A N 1
ATOM 2880 C CA . THR A 1 367 ? 9.365 3.568 -14.106 1.00 94.31 367 THR A CA 1
ATOM 2881 C C . THR A 1 367 ? 9.190 2.226 -13.397 1.00 94.31 367 THR A C 1
ATOM 2883 O O . THR A 1 367 ? 8.207 1.536 -13.680 1.00 94.31 367 THR A O 1
ATOM 2886 N N . PRO A 1 368 ? 10.105 1.804 -12.511 1.00 91.12 368 PRO A N 1
ATOM 2887 C CA . PRO A 1 368 ? 9.935 0.589 -11.718 1.00 91.12 368 PRO A CA 1
ATOM 2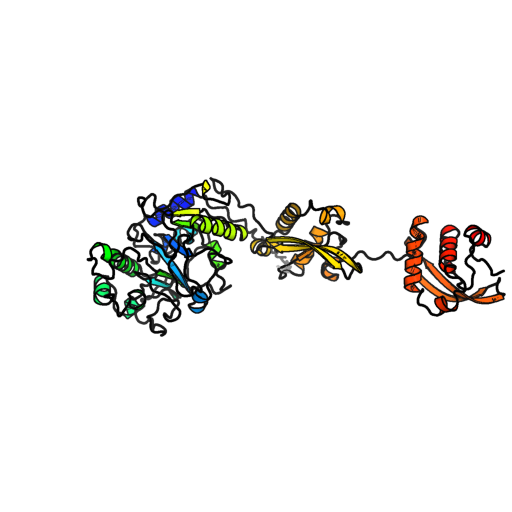888 C C . PRO A 1 368 ? 8.872 0.754 -10.622 1.00 91.12 368 PRO A C 1
ATOM 2890 O O . PRO A 1 368 ? 8.609 1.862 -10.154 1.00 91.12 368 PRO A O 1
ATOM 2893 N N . THR A 1 369 ? 8.294 -0.360 -10.173 1.00 82.56 369 THR A N 1
ATOM 2894 C CA . THR A 1 369 ? 7.505 -0.418 -8.931 1.00 82.56 369 THR A CA 1
ATOM 2895 C C . THR A 1 369 ? 8.424 -0.341 -7.705 1.00 82.56 369 THR A C 1
ATOM 2897 O O . THR A 1 369 ? 9.648 -0.464 -7.819 1.00 82.56 369 THR A O 1
ATOM 2900 N N . ALA A 1 370 ? 7.853 -0.190 -6.505 1.00 77.06 370 ALA A N 1
ATOM 2901 C CA . ALA A 1 370 ? 8.617 -0.291 -5.257 1.00 77.06 370 ALA A CA 1
ATOM 2902 C C . ALA A 1 370 ? 9.351 -1.641 -5.146 1.00 77.06 370 ALA A C 1
ATOM 2904 O O . ALA A 1 370 ? 10.520 -1.681 -4.763 1.00 77.06 370 ALA A O 1
ATOM 2905 N N . GLN A 1 371 ? 8.703 -2.730 -5.571 1.00 73.75 371 GLN A N 1
ATOM 2906 C CA . GLN A 1 371 ? 9.317 -4.054 -5.616 1.00 73.75 371 GLN A CA 1
ATOM 2907 C C . GLN A 1 371 ? 10.444 -4.121 -6.650 1.00 73.75 371 GLN A C 1
ATOM 2909 O O . GLN A 1 371 ? 11.524 -4.618 -6.340 1.00 73.75 371 GLN A O 1
ATOM 2914 N N . GLY A 1 372 ? 10.243 -3.553 -7.844 1.00 85.38 372 GLY A N 1
ATOM 2915 C CA . GLY A 1 372 ? 11.303 -3.421 -8.842 1.00 85.38 372 GLY A CA 1
ATOM 2916 C C . GLY A 1 372 ? 12.520 -2.669 -8.298 1.00 85.38 372 GLY A C 1
ATOM 2917 O O . GLY A 1 372 ? 13.650 -3.118 -8.468 1.00 85.38 372 GLY A O 1
ATOM 2918 N N . LYS A 1 373 ? 12.307 -1.577 -7.550 1.00 86.50 373 LYS A N 1
ATOM 2919 C CA . LYS A 1 373 ? 13.384 -0.855 -6.850 1.00 86.50 373 LYS A CA 1
ATOM 2920 C C . LYS A 1 373 ? 14.052 -1.687 -5.757 1.00 86.50 373 LYS A C 1
ATOM 2922 O O . LYS A 1 373 ? 15.261 -1.562 -5.590 1.00 86.50 373 LYS A O 1
ATOM 2927 N N . ALA A 1 374 ? 13.301 -2.507 -5.026 1.00 79.81 374 ALA A N 1
ATOM 2928 C CA . ALA A 1 374 ? 13.841 -3.357 -3.968 1.00 79.81 374 ALA A CA 1
ATOM 2929 C C . ALA A 1 374 ? 14.745 -4.469 -4.523 1.00 79.81 374 ALA A C 1
ATOM 2931 O O . ALA A 1 374 ? 15.796 -4.742 -3.945 1.00 79.81 374 ALA A O 1
ATOM 2932 N N . ILE A 1 375 ? 14.379 -5.066 -5.664 1.00 80.50 375 ILE A N 1
ATOM 2933 C CA . ILE A 1 375 ? 15.138 -6.171 -6.269 1.00 80.50 375 ILE A CA 1
ATOM 2934 C C . ILE A 1 375 ? 16.206 -5.722 -7.271 1.00 80.50 375 ILE A C 1
ATOM 2936 O O . ILE A 1 375 ? 17.023 -6.537 -7.686 1.00 80.50 375 ILE A O 1
ATOM 2940 N N . GLN A 1 376 ? 16.240 -4.443 -7.664 1.00 87.62 376 GLN A N 1
ATOM 2941 C CA . GLN A 1 376 ? 17.097 -3.972 -8.762 1.00 87.62 376 GLN A CA 1
ATOM 2942 C C . GLN A 1 376 ? 18.577 -4.351 -8.613 1.00 87.62 376 GLN A C 1
ATOM 2944 O O . GLN A 1 376 ? 19.245 -4.601 -9.605 1.00 87.62 376 GLN A O 1
ATOM 2949 N N . ALA A 1 377 ? 19.111 -4.416 -7.393 1.00 84.81 377 ALA A N 1
ATOM 2950 C CA . ALA A 1 377 ? 20.514 -4.766 -7.180 1.00 84.81 377 ALA A CA 1
ATOM 2951 C C . ALA A 1 377 ? 20.772 -6.283 -7.197 1.00 84.81 377 ALA A C 1
ATOM 2953 O O . ALA A 1 377 ? 21.889 -6.703 -7.483 1.00 84.81 377 ALA A O 1
ATOM 2954 N N . THR A 1 378 ? 19.762 -7.094 -6.878 1.00 82.38 378 THR A N 1
ATOM 2955 C CA . THR A 1 378 ? 19.899 -8.536 -6.634 1.00 82.38 378 THR A CA 1
ATOM 2956 C C . THR A 1 378 ? 19.331 -9.397 -7.758 1.00 82.38 378 THR A C 1
ATOM 2958 O O . THR A 1 378 ? 19.810 -10.510 -7.948 1.00 82.38 378 THR A O 1
ATOM 2961 N N . ASP A 1 379 ? 18.359 -8.893 -8.522 1.00 83.88 379 ASP A N 1
ATOM 2962 C CA . ASP A 1 379 ? 17.712 -9.614 -9.621 1.00 83.88 379 ASP A CA 1
ATOM 2963 C C . ASP A 1 379 ? 17.348 -8.674 -10.786 1.00 83.88 379 ASP A C 1
ATOM 2965 O O . ASP A 1 379 ? 16.193 -8.352 -11.074 1.00 83.88 379 ASP A O 1
ATOM 2969 N N . GLN A 1 380 ? 18.381 -8.212 -11.492 1.00 89.44 380 GLN A N 1
ATOM 2970 C CA . GLN A 1 380 ? 18.218 -7.414 -12.714 1.00 89.44 380 GLN A CA 1
ATOM 2971 C C . GLN A 1 380 ? 17.593 -8.222 -13.859 1.00 89.44 380 GLN A C 1
ATOM 2973 O O . GLN A 1 380 ? 17.019 -7.642 -14.784 1.00 89.44 380 GLN A O 1
ATOM 2978 N N . GLN A 1 381 ? 17.698 -9.554 -13.811 1.00 85.69 381 GLN A N 1
ATOM 2979 C CA . GLN A 1 381 ? 17.185 -10.427 -14.858 1.00 85.69 381 GLN A CA 1
ATOM 2980 C C . GLN A 1 381 ? 15.659 -10.441 -14.861 1.00 85.69 381 GLN A C 1
ATOM 2982 O O . GLN A 1 381 ? 15.063 -10.349 -15.933 1.00 85.69 381 GLN A O 1
ATOM 2987 N N . ALA A 1 382 ? 15.028 -10.511 -13.688 1.00 82.00 382 ALA A N 1
ATOM 2988 C CA . ALA A 1 382 ? 13.577 -10.459 -13.563 1.00 82.00 382 ALA A CA 1
ATOM 2989 C C . ALA A 1 382 ? 13.002 -9.124 -14.074 1.00 82.00 382 ALA A C 1
ATOM 2991 O O . ALA A 1 382 ? 12.068 -9.125 -14.878 1.00 82.00 382 ALA A O 1
ATOM 2992 N N . LEU A 1 383 ? 13.632 -8.000 -13.707 1.00 89.88 383 LEU A N 1
ATOM 2993 C CA . LEU A 1 383 ? 13.291 -6.664 -14.217 1.00 89.88 383 LEU A CA 1
ATOM 2994 C C . LEU A 1 383 ? 13.387 -6.577 -15.744 1.00 89.88 383 LEU 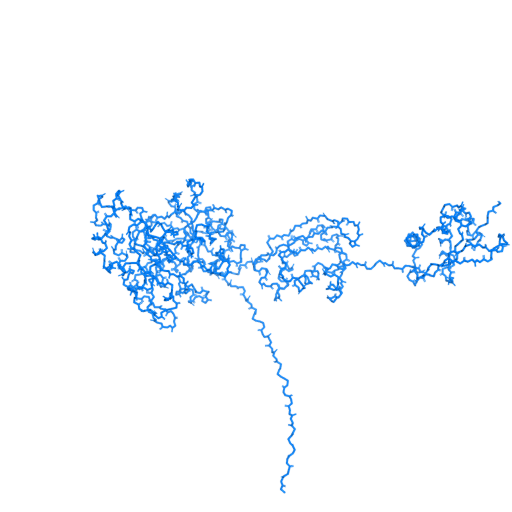A C 1
ATOM 2996 O O . LEU A 1 383 ? 12.470 -6.079 -16.398 1.00 89.88 383 LEU A O 1
ATOM 3000 N N . TYR A 1 384 ? 14.495 -7.055 -16.319 1.00 94.19 384 TYR A N 1
ATOM 3001 C CA . TYR A 1 384 ? 14.684 -7.025 -17.767 1.00 94.19 384 TYR A CA 1
ATOM 3002 C C . TYR A 1 384 ? 13.700 -7.946 -18.493 1.00 94.19 384 TYR A C 1
ATOM 3004 O O . TYR A 1 384 ? 13.152 -7.554 -19.519 1.00 94.19 384 TYR A O 1
ATOM 3012 N N . ASN A 1 385 ? 13.444 -9.145 -17.963 1.00 88.12 385 ASN A N 1
ATOM 3013 C CA . ASN A 1 385 ? 12.494 -10.087 -18.551 1.00 88.12 385 ASN A CA 1
ATOM 3014 C C . ASN A 1 385 ? 11.090 -9.489 -18.634 1.00 88.12 385 ASN A C 1
ATOM 3016 O O . ASN A 1 385 ? 10.462 -9.575 -19.685 1.00 88.12 385 ASN A O 1
ATOM 3020 N N . GLU A 1 386 ? 10.612 -8.854 -17.563 1.00 90.75 386 GLU A N 1
ATOM 3021 C CA . GLU A 1 386 ? 9.311 -8.183 -17.578 1.00 90.75 386 GLU A CA 1
ATOM 3022 C C . GLU A 1 386 ? 9.297 -7.006 -18.555 1.00 90.75 386 GLU A C 1
ATOM 3024 O O . GLU A 1 386 ? 8.368 -6.873 -19.349 1.00 90.75 386 GLU A O 1
ATOM 3029 N N . LEU A 1 387 ? 10.342 -6.172 -18.560 1.00 95.69 387 LEU A N 1
ATOM 3030 C CA . LEU A 1 387 ? 10.440 -5.062 -19.506 1.00 95.69 387 LEU A CA 1
ATOM 3031 C C . LEU A 1 387 ? 10.410 -5.549 -20.965 1.00 95.69 387 LEU A C 1
ATOM 3033 O O . LEU A 1 387 ? 9.704 -4.978 -21.799 1.00 95.69 387 LEU A O 1
ATOM 3037 N N . PHE A 1 388 ? 11.146 -6.620 -21.264 1.00 93.88 388 PHE A N 1
ATOM 3038 C CA . PHE A 1 388 ? 11.180 -7.239 -22.584 1.00 93.88 388 PHE A CA 1
ATOM 3039 C C . PHE A 1 388 ? 9.830 -7.868 -22.949 1.00 93.88 388 PHE A C 1
ATOM 3041 O O . PHE A 1 388 ? 9.369 -7.707 -24.074 1.00 93.88 388 PHE A O 1
ATOM 3048 N N . GLN A 1 389 ? 9.136 -8.509 -22.006 1.00 89.31 389 GLN A N 1
ATOM 3049 C CA . GLN A 1 389 ? 7.766 -8.988 -22.224 1.00 89.31 389 GLN A CA 1
ATOM 3050 C C . GLN A 1 389 ? 6.790 -7.841 -22.516 1.00 89.31 389 GLN A C 1
ATOM 3052 O O . GLN A 1 389 ? 5.904 -7.989 -23.354 1.00 89.31 389 GLN A O 1
ATOM 3057 N N . LEU A 1 390 ? 6.958 -6.692 -21.856 1.00 87.75 390 LEU A N 1
ATOM 3058 C CA . LEU A 1 390 ? 6.099 -5.526 -22.047 1.00 87.75 390 LEU A CA 1
ATOM 3059 C C . LEU A 1 390 ? 6.332 -4.821 -23.390 1.00 87.75 390 LEU A C 1
ATOM 3061 O O . LEU A 1 390 ? 5.370 -4.289 -23.942 1.00 87.75 390 LEU A O 1
ATOM 3065 N N . ARG A 1 391 ? 7.583 -4.721 -23.867 1.00 96.62 391 ARG A N 1
ATOM 3066 C CA . ARG A 1 391 ? 7.963 -3.802 -24.968 1.00 96.62 391 ARG A CA 1
ATOM 3067 C C . ARG A 1 391 ? 8.915 -4.378 -26.017 1.00 96.62 391 ARG A C 1
ATOM 3069 O O . ARG A 1 391 ? 9.150 -3.733 -27.033 1.00 96.62 391 ARG A O 1
ATOM 3076 N N . GLY A 1 392 ? 9.461 -5.575 -25.820 1.00 91.19 392 GLY A N 1
ATOM 3077 C CA . GLY A 1 392 ? 10.440 -6.180 -26.734 1.00 91.19 392 GLY A CA 1
ATOM 3078 C C . GLY A 1 392 ? 9.876 -6.510 -28.122 1.00 91.19 392 GLY A C 1
ATOM 3079 O O . GLY A 1 392 ? 10.624 -6.581 -29.092 1.00 91.19 392 GLY A O 1
ATOM 3080 N N . ALA A 1 393 ? 8.553 -6.668 -28.239 1.00 93.25 393 ALA A N 1
ATOM 3081 C CA . ALA A 1 393 ? 7.873 -6.881 -29.518 1.00 93.25 393 ALA A CA 1
ATOM 3082 C C . ALA A 1 393 ? 7.595 -5.579 -30.300 1.00 93.25 393 ALA A C 1
ATOM 3084 O O . ALA A 1 393 ? 7.217 -5.641 -31.476 1.00 93.25 393 ALA A O 1
ATOM 3085 N N . ASP A 1 394 ? 7.773 -4.413 -29.673 1.00 97.06 394 ASP A N 1
ATOM 3086 C CA . ASP A 1 394 ? 7.463 -3.123 -30.284 1.00 97.06 394 ASP A CA 1
ATOM 3087 C C . ASP A 1 394 ? 8.426 -2.818 -31.437 1.00 97.06 394 ASP A C 1
ATOM 3089 O O . ASP A 1 394 ? 9.619 -3.120 -31.376 1.00 97.06 394 ASP A O 1
ATOM 3093 N N . ALA A 1 395 ? 7.921 -2.164 -32.488 1.00 96.06 395 ALA A N 1
ATOM 3094 C CA . ALA A 1 395 ? 8.734 -1.756 -33.637 1.00 96.06 395 ALA A CA 1
ATOM 3095 C C . ALA A 1 395 ? 9.890 -0.832 -33.221 1.00 96.06 395 ALA A C 1
ATOM 3097 O O . ALA A 1 395 ? 11.010 -0.964 -33.711 1.00 96.06 395 ALA A O 1
ATOM 3098 N N . GLN A 1 396 ? 9.644 0.049 -32.247 1.00 97.06 396 GLN A N 1
ATOM 3099 C CA . GLN A 1 396 ? 10.654 0.930 -31.670 1.00 97.06 396 GLN A CA 1
ATOM 3100 C C . GLN A 1 396 ? 11.839 0.141 -31.114 1.00 97.06 396 GLN A C 1
ATOM 3102 O O . GLN A 1 396 ? 12.970 0.555 -31.333 1.00 97.06 396 GLN A O 1
ATOM 3107 N N . TRP A 1 397 ? 11.607 -1.005 -30.470 1.00 96.75 397 TRP A N 1
ATOM 3108 C CA . TRP A 1 397 ? 12.683 -1.873 -29.999 1.00 96.75 397 TRP A CA 1
ATOM 3109 C C . TRP A 1 397 ? 13.285 -2.673 -31.153 1.00 96.75 397 TRP A C 1
ATOM 3111 O O . TRP A 1 397 ? 14.457 -2.504 -31.487 1.00 96.75 397 TRP A O 1
ATOM 3121 N N . ARG A 1 398 ? 12.471 -3.525 -31.785 1.00 94.44 398 ARG A N 1
ATOM 3122 C CA . ARG A 1 398 ? 12.909 -4.530 -32.761 1.00 94.44 398 ARG A CA 1
ATOM 3123 C C . ARG A 1 398 ? 13.657 -3.920 -33.946 1.00 94.44 398 ARG A C 1
ATOM 3125 O O . ARG A 1 398 ? 14.643 -4.490 -34.402 1.00 94.44 398 ARG A O 1
ATOM 3132 N N . ASP A 1 399 ? 13.203 -2.772 -34.440 1.00 93.06 399 ASP A N 1
ATOM 3133 C CA . ASP A 1 399 ? 13.725 -2.196 -35.680 1.00 93.06 399 ASP A CA 1
ATOM 3134 C C . ASP A 1 399 ? 14.919 -1.248 -35.416 1.00 93.06 399 ASP A C 1
ATOM 3136 O O . ASP A 1 399 ? 15.713 -0.953 -36.322 1.00 93.06 399 ASP A O 1
ATOM 3140 N N . ASN A 1 400 ? 15.101 -0.799 -34.165 1.00 91.88 400 ASN A N 1
ATOM 3141 C CA . ASN A 1 400 ? 16.133 0.173 -33.791 1.00 91.88 400 ASN A CA 1
ATOM 3142 C C . ASN A 1 400 ? 17.225 -0.384 -32.872 1.00 91.88 400 ASN A C 1
ATOM 3144 O O . ASN A 1 400 ? 18.239 0.293 -32.713 1.00 91.88 400 ASN A O 1
ATOM 3148 N N . GLU A 1 401 ? 17.082 -1.590 -32.309 1.00 92.31 401 GLU A N 1
ATOM 3149 C CA . GLU A 1 401 ? 18.152 -2.218 -31.528 1.00 92.31 401 GLU A CA 1
ATOM 3150 C C . GLU A 1 401 ? 19.281 -2.663 -32.465 1.00 92.31 401 GLU A C 1
ATOM 3152 O O . GLU A 1 401 ? 19.229 -3.713 -33.102 1.00 92.31 401 GLU A O 1
ATOM 3157 N N . LYS A 1 402 ? 20.298 -1.806 -32.615 1.00 82.94 402 LYS A N 1
ATOM 3158 C CA . LYS A 1 402 ? 21.407 -2.038 -33.560 1.00 82.94 402 LYS A CA 1
ATOM 3159 C C . LYS A 1 402 ? 22.509 -2.921 -32.986 1.00 82.94 402 LYS A C 1
ATOM 3161 O O . LYS A 1 402 ? 23.343 -3.419 -33.736 1.00 82.94 402 LYS A O 1
ATOM 3166 N N . SER A 1 403 ? 22.540 -3.086 -31.669 1.00 88.44 403 SER A N 1
ATOM 3167 C CA . SER A 1 403 ? 23.476 -3.954 -30.958 1.00 88.44 403 SER A CA 1
ATOM 3168 C C . SER A 1 403 ? 22.683 -4.896 -30.071 1.00 88.44 403 SER A C 1
ATOM 3170 O O . SER A 1 403 ? 21.870 -4.439 -29.274 1.00 88.44 403 SER A O 1
ATOM 3172 N N . ALA A 1 404 ? 22.917 -6.200 -30.211 1.00 88.06 404 ALA A N 1
ATOM 3173 C CA . ALA A 1 404 ? 22.258 -7.191 -29.373 1.00 88.06 404 ALA A CA 1
ATOM 3174 C C . ALA A 1 404 ? 22.519 -6.900 -27.885 1.00 88.06 404 ALA A C 1
ATOM 3176 O O . ALA A 1 404 ? 23.630 -6.511 -27.506 1.00 88.06 404 ALA A O 1
ATOM 3177 N N . ASP A 1 405 ? 21.482 -7.085 -27.068 1.00 89.81 405 ASP A N 1
ATOM 3178 C CA . ASP A 1 405 ? 21.477 -6.816 -25.628 1.00 89.81 405 ASP A CA 1
ATOM 3179 C C . ASP A 1 405 ? 21.758 -5.351 -25.229 1.00 89.81 405 ASP A C 1
ATOM 3181 O O . ASP A 1 405 ? 21.969 -5.078 -24.044 1.00 89.81 405 ASP A O 1
ATOM 3185 N N . SER A 1 406 ? 21.705 -4.377 -26.149 1.00 93.81 406 SER A N 1
ATOM 3186 C CA . SER A 1 406 ? 22.017 -2.982 -25.801 1.00 93.81 406 SER A CA 1
ATOM 3187 C C . SER A 1 406 ? 21.071 -2.442 -24.735 1.00 93.81 406 SER A C 1
ATOM 3189 O O . SER A 1 406 ? 21.503 -1.781 -23.788 1.00 93.81 406 SER A O 1
ATOM 3191 N N . MET A 1 407 ? 19.783 -2.763 -24.839 1.00 96.56 407 MET A N 1
ATOM 3192 C CA . MET A 1 407 ? 18.769 -2.321 -23.884 1.00 96.56 407 MET A CA 1
ATOM 3193 C C . MET A 1 407 ? 18.985 -2.946 -22.500 1.00 96.56 407 MET A C 1
ATOM 3195 O O . MET A 1 407 ? 18.789 -2.290 -21.474 1.00 96.56 407 MET A O 1
ATOM 3199 N N . ARG A 1 408 ? 19.455 -4.201 -22.458 1.00 96.19 408 ARG A N 1
ATOM 3200 C CA . ARG A 1 408 ? 19.810 -4.906 -21.218 1.00 96.19 408 ARG A CA 1
ATOM 3201 C C . ARG A 1 408 ? 21.018 -4.256 -20.552 1.00 96.19 408 ARG A C 1
ATOM 3203 O O . ARG A 1 408 ? 20.983 -3.965 -19.356 1.00 96.19 408 ARG A O 1
ATOM 3210 N N . SER A 1 409 ? 22.074 -4.000 -21.323 1.00 95.19 409 SER A N 1
ATOM 3211 C CA . SER A 1 409 ? 23.304 -3.373 -20.835 1.00 95.19 409 SER A CA 1
ATOM 3212 C C . SER A 1 409 ? 23.061 -1.956 -20.316 1.00 95.19 409 SER A C 1
ATOM 3214 O O . SER A 1 409 ? 23.586 -1.591 -19.264 1.00 95.19 409 SER A O 1
ATOM 3216 N N . GLN A 1 410 ? 22.221 -1.175 -21.000 1.00 97.12 410 GLN A N 1
ATOM 3217 C CA . GLN A 1 410 ? 21.807 0.152 -20.539 1.00 97.12 410 GLN A CA 1
ATOM 3218 C C . GLN A 1 410 ? 21.072 0.088 -19.196 1.00 97.12 410 GLN A C 1
ATOM 3220 O O . GLN A 1 410 ? 21.438 0.812 -18.268 1.00 97.12 410 GLN A O 1
ATOM 3225 N N . LEU A 1 411 ? 20.082 -0.806 -19.060 1.00 97.00 411 LEU A N 1
ATOM 3226 C CA . LEU A 1 411 ? 19.339 -0.986 -17.809 1.00 97.00 411 LEU A CA 1
ATOM 3227 C C . LEU A 1 411 ? 20.275 -1.362 -16.653 1.00 97.00 411 LEU A C 1
ATOM 3229 O O . LEU A 1 411 ? 20.209 -0.757 -15.582 1.00 97.00 411 LEU A O 1
ATOM 3233 N N . SER A 1 412 ? 21.191 -2.303 -16.892 1.00 95.69 412 SER A N 1
ATOM 3234 C CA . SER A 1 412 ? 22.181 -2.730 -15.901 1.00 95.69 412 SER A CA 1
ATOM 3235 C C . SER A 1 412 ? 23.104 -1.583 -15.472 1.00 95.69 412 SER A C 1
ATOM 3237 O O . SER A 1 412 ? 23.281 -1.336 -14.276 1.00 95.69 412 SER A O 1
ATOM 3239 N N . CYS A 1 413 ? 23.612 -0.800 -16.433 1.00 96.94 413 CYS A N 1
ATOM 3240 C CA . CYS A 1 413 ? 24.440 0.369 -16.146 1.00 96.94 413 CYS A CA 1
ATOM 3241 C C . CYS A 1 413 ? 23.691 1.403 -15.295 1.00 96.94 413 CYS A C 1
ATOM 3243 O O . CYS A 1 413 ? 24.247 1.906 -14.312 1.00 96.94 413 CYS A O 1
ATOM 3245 N N . LEU A 1 414 ? 22.435 1.710 -15.644 1.00 97.62 414 LEU A N 1
ATOM 3246 C CA . LEU A 1 414 ? 21.615 2.687 -14.926 1.00 97.62 414 LEU A CA 1
ATOM 3247 C C . LEU A 1 414 ? 21.339 2.256 -13.486 1.00 97.62 414 LEU A C 1
ATOM 3249 O O . LEU A 1 414 ? 21.457 3.075 -12.577 1.00 97.62 414 LEU A O 1
ATOM 3253 N N . ILE A 1 415 ? 21.009 0.983 -13.271 1.00 95.81 415 ILE A N 1
ATOM 3254 C CA . ILE A 1 415 ? 20.790 0.428 -11.933 1.00 95.81 415 ILE A CA 1
ATOM 3255 C C . ILE A 1 415 ? 22.073 0.505 -11.098 1.00 95.81 415 ILE A C 1
ATOM 3257 O O . ILE A 1 415 ? 22.021 0.913 -9.938 1.00 95.81 415 ILE A O 1
ATOM 3261 N N . GLN A 1 416 ? 23.220 0.151 -11.682 1.00 95.62 416 GLN A N 1
ATOM 3262 C CA . GLN A 1 416 ? 24.495 0.099 -10.968 1.00 95.62 416 GLN A CA 1
ATOM 3263 C C . GLN A 1 416 ? 25.042 1.490 -10.616 1.00 95.62 416 GLN A C 1
ATOM 3265 O O . GLN A 1 416 ? 25.517 1.698 -9.502 1.00 95.62 416 GLN A O 1
ATOM 3270 N N . ASN A 1 417 ? 24.981 2.443 -11.549 1.00 96.19 417 ASN A N 1
ATOM 3271 C CA . ASN A 1 417 ? 25.608 3.761 -11.392 1.00 96.19 417 ASN A CA 1
ATOM 3272 C C . ASN A 1 417 ? 24.633 4.837 -10.888 1.00 96.19 417 ASN A C 1
ATOM 3274 O O . ASN A 1 417 ? 25.066 5.862 -10.364 1.00 96.19 417 ASN A O 1
ATOM 3278 N N . TYR A 1 418 ? 23.320 4.615 -11.020 1.00 95.69 418 TYR A N 1
ATOM 3279 C CA . TYR A 1 418 ? 22.276 5.564 -10.624 1.00 95.69 418 TYR A CA 1
ATOM 3280 C C . TYR A 1 418 ? 21.104 4.887 -9.875 1.00 95.69 418 TYR A C 1
ATOM 3282 O O . TYR A 1 418 ? 19.939 5.075 -10.246 1.00 95.69 418 TYR A O 1
ATOM 3290 N N . PRO A 1 419 ? 21.362 4.144 -8.779 1.00 92.88 419 PRO A N 1
ATOM 3291 C CA . PRO A 1 419 ? 20.359 3.321 -8.093 1.00 92.88 419 PRO A CA 1
ATOM 3292 C C . PRO A 1 419 ? 19.212 4.119 -7.459 1.00 92.88 419 PRO A C 1
ATOM 3294 O O . PRO A 1 419 ? 18.171 3.543 -7.145 1.00 92.88 419 PRO A O 1
ATOM 3297 N N . THR A 1 420 ? 19.362 5.433 -7.271 1.00 93.06 420 THR A N 1
ATOM 3298 C CA . THR A 1 420 ? 18.325 6.318 -6.715 1.00 93.06 420 THR A CA 1
ATOM 3299 C C . THR A 1 420 ? 17.363 6.864 -7.770 1.00 93.06 420 THR A C 1
ATOM 3301 O O . THR A 1 420 ? 16.314 7.391 -7.407 1.00 93.06 420 THR A O 1
ATOM 3304 N N . LYS A 1 421 ? 17.663 6.722 -9.072 1.00 92.56 421 LYS A N 1
ATOM 3305 C CA . LYS A 1 421 ? 16.751 7.172 -10.131 1.00 92.56 421 LYS A CA 1
ATOM 3306 C C . LYS A 1 421 ? 15.441 6.389 -10.077 1.00 92.56 421 LYS A C 1
ATOM 3308 O O . LYS A 1 421 ? 15.437 5.159 -9.998 1.00 92.56 421 LYS A O 1
ATOM 3313 N N . THR A 1 422 ? 14.335 7.119 -10.140 1.00 92.12 422 THR A N 1
ATOM 3314 C CA . THR A 1 422 ? 12.968 6.583 -10.200 1.00 92.12 422 THR A CA 1
ATOM 3315 C C . THR A 1 422 ? 12.463 6.427 -11.632 1.00 92.12 422 THR A C 1
ATOM 3317 O O . THR A 1 422 ? 11.415 5.831 -11.837 1.00 92.12 422 THR A O 1
ATOM 3320 N N . VAL A 1 423 ? 13.211 6.934 -12.615 1.00 95.88 423 VAL A N 1
ATOM 3321 C CA . VAL A 1 423 ? 12.919 6.813 -14.045 1.00 95.88 423 VAL A CA 1
ATOM 3322 C C . VAL A 1 423 ? 14.206 6.468 -14.793 1.00 95.88 423 VAL A C 1
ATOM 3324 O O . VAL A 1 423 ? 15.241 7.118 -14.606 1.00 95.88 423 VAL A O 1
ATOM 3327 N N . TRP A 1 424 ? 14.133 5.460 -15.655 1.00 97.06 424 TRP A N 1
ATOM 3328 C CA . TRP A 1 424 ? 15.199 5.042 -16.560 1.00 97.06 424 TRP A CA 1
ATOM 3329 C C . TRP A 1 424 ? 14.809 5.363 -17.996 1.00 97.06 424 TRP A C 1
ATOM 3331 O O . TRP A 1 424 ? 13.660 5.186 -18.382 1.00 97.06 424 TRP A O 1
ATOM 3341 N N . ASN A 1 425 ? 15.766 5.834 -18.786 1.00 96.56 425 ASN A N 1
ATOM 3342 C CA . ASN A 1 425 ? 15.578 6.051 -20.213 1.00 96.56 425 ASN A CA 1
ATOM 3343 C C . ASN A 1 425 ? 16.531 5.117 -20.944 1.00 96.56 425 ASN A C 1
ATOM 3345 O O . ASN A 1 425 ? 17.721 5.121 -20.635 1.00 96.56 425 ASN A O 1
ATOM 3349 N N . LEU A 1 426 ? 15.983 4.301 -21.835 1.00 97.25 426 LEU A N 1
ATOM 3350 C CA . LEU A 1 426 ? 16.723 3.313 -22.606 1.00 97.25 426 LEU A CA 1
ATOM 3351 C C . LEU A 1 426 ? 16.511 3.610 -24.085 1.00 97.25 426 LEU A C 1
ATOM 3353 O O . LEU A 1 426 ? 15.368 3.764 -24.518 1.00 97.25 426 LEU A O 1
ATOM 3357 N N . GLU A 1 427 ? 17.586 3.680 -24.859 1.00 96.06 427 GLU A N 1
ATOM 3358 C CA . GLU A 1 427 ? 17.503 3.930 -26.293 1.00 96.06 427 GLU A CA 1
ATOM 3359 C C . GLU A 1 427 ? 18.081 2.754 -27.090 1.00 96.06 427 GLU A C 1
ATOM 3361 O O . GLU A 1 427 ? 19.260 2.422 -26.954 1.00 96.06 427 GLU A O 1
ATOM 3366 N N . PRO A 1 428 ? 17.290 2.114 -27.963 1.00 95.12 428 PRO A N 1
ATOM 3367 C CA . PRO A 1 428 ? 17.701 0.879 -28.629 1.00 95.12 428 PRO A CA 1
ATOM 3368 C C . PRO A 1 428 ? 18.904 1.066 -29.571 1.00 95.12 428 PRO A C 1
ATOM 3370 O O . PRO A 1 428 ? 19.698 0.144 -29.758 1.00 95.12 428 PRO A O 1
ATOM 3373 N N . PHE A 1 429 ? 19.119 2.271 -30.110 1.00 92.62 429 PHE A N 1
ATOM 3374 C CA . PHE A 1 429 ? 20.237 2.548 -31.018 1.00 92.62 429 PHE A CA 1
ATOM 3375 C C . PHE A 1 429 ? 21.617 2.561 -30.337 1.00 92.62 429 PHE A C 1
ATOM 3377 O O . PHE A 1 429 ? 22.636 2.579 -31.036 1.00 92.62 429 PHE A O 1
ATOM 3384 N N . ARG A 1 430 ? 21.680 2.600 -28.998 1.00 93.31 430 ARG A N 1
ATOM 3385 C CA . ARG A 1 430 ? 22.954 2.659 -28.269 1.00 93.31 430 ARG A CA 1
ATOM 3386 C C . ARG A 1 430 ? 23.768 1.391 -28.533 1.00 93.31 430 ARG A C 1
ATOM 3388 O O . ARG A 1 430 ? 23.201 0.298 -28.567 1.00 93.31 430 ARG A O 1
ATOM 3395 N N . PRO A 1 431 ? 25.093 1.503 -28.706 1.00 93.19 431 PRO A N 1
ATOM 3396 C CA . PRO A 1 431 ? 25.941 0.337 -28.844 1.00 93.19 431 PRO A CA 1
ATOM 3397 C C . PRO A 1 431 ? 26.086 -0.393 -27.509 1.00 93.19 431 PRO A C 1
ATOM 3399 O O . PRO A 1 431 ? 26.094 0.218 -26.436 1.00 93.19 431 PRO A O 1
ATOM 3402 N N . THR A 1 432 ? 26.299 -1.700 -27.589 1.00 93.50 432 THR A N 1
ATOM 3403 C CA . THR A 1 432 ? 26.777 -2.482 -26.448 1.00 93.50 432 THR A CA 1
ATOM 3404 C C . THR A 1 432 ? 28.278 -2.230 -26.291 1.00 93.50 432 THR A C 1
ATOM 3406 O O . THR A 1 432 ? 29.059 -2.527 -27.192 1.00 93.50 432 THR A O 1
ATOM 3409 N N . VAL A 1 433 ? 28.681 -1.654 -25.158 1.00 91.62 433 VAL A N 1
ATOM 3410 C CA . VAL A 1 433 ? 30.087 -1.394 -24.789 1.00 91.62 433 VAL A CA 1
ATOM 3411 C C . VAL A 1 433 ? 30.406 -2.053 -23.448 1.00 91.62 433 VAL A C 1
ATOM 3413 O O . VAL A 1 433 ? 29.509 -2.578 -22.781 1.00 91.62 433 VAL A O 1
ATOM 3416 N N . THR A 1 434 ? 31.670 -2.033 -23.021 1.00 94.00 434 THR A N 1
ATOM 3417 C CA . THR A 1 434 ? 32.030 -2.571 -21.701 1.00 94.00 434 THR A CA 1
ATOM 3418 C C . THR A 1 434 ? 31.349 -1.781 -20.570 1.00 94.00 434 THR A C 1
ATOM 3420 O O . THR A 1 434 ? 31.096 -0.580 -20.723 1.00 94.00 434 THR A O 1
ATOM 3423 N N . PRO A 1 435 ? 31.075 -2.391 -19.398 1.00 92.81 435 PRO A N 1
ATOM 3424 C CA . PRO A 1 435 ? 30.477 -1.680 -18.264 1.00 92.81 435 PRO A CA 1
ATOM 3425 C C . PRO A 1 435 ? 31.245 -0.414 -17.856 1.00 92.81 435 PRO A C 1
ATOM 3427 O O . PRO A 1 435 ? 30.639 0.592 -17.489 1.00 92.81 435 PRO A O 1
ATOM 3430 N N . GLN A 1 436 ? 32.576 -0.435 -17.963 1.00 93.62 436 GLN A N 1
ATOM 3431 C CA . GLN A 1 436 ? 33.442 0.703 -17.660 1.00 93.62 436 GLN A CA 1
ATOM 3432 C C . GLN A 1 436 ? 33.254 1.850 -18.662 1.00 93.62 436 GLN A C 1
ATOM 3434 O O . GLN A 1 436 ? 33.172 3.012 -18.262 1.00 93.62 436 GLN A O 1
ATOM 3439 N N . GLU A 1 437 ? 33.159 1.543 -19.956 1.00 93.06 437 GLU A N 1
ATOM 3440 C CA . GLU A 1 437 ? 32.892 2.538 -21.002 1.00 93.06 437 GLU A CA 1
ATOM 3441 C C . GLU A 1 437 ? 31.485 3.119 -20.873 1.00 93.06 437 GLU A C 1
ATOM 3443 O O . GLU A 1 437 ? 31.316 4.337 -20.959 1.00 93.06 437 GLU A O 1
ATOM 3448 N N . ALA A 1 438 ? 30.491 2.270 -20.596 1.00 94.62 438 ALA A N 1
ATOM 3449 C CA . ALA A 1 438 ? 29.122 2.704 -20.355 1.00 94.62 438 ALA A CA 1
ATOM 3450 C C . ALA A 1 438 ? 29.059 3.659 -19.155 1.00 94.62 438 ALA A C 1
ATOM 3452 O O . ALA A 1 438 ? 28.511 4.753 -19.278 1.00 94.62 438 ALA A O 1
ATOM 3453 N N . ALA A 1 439 ? 29.682 3.305 -18.025 1.00 94.31 439 ALA A N 1
ATOM 3454 C CA . ALA A 1 439 ? 29.740 4.160 -16.840 1.00 94.31 439 ALA A CA 1
ATOM 3455 C C . ALA A 1 439 ? 30.441 5.500 -17.126 1.00 94.31 439 ALA A C 1
ATOM 3457 O O . ALA A 1 439 ? 29.930 6.557 -16.755 1.00 94.31 439 ALA A O 1
ATOM 3458 N N . LYS A 1 440 ? 31.564 5.482 -17.860 1.00 93.94 440 LYS A N 1
ATOM 3459 C CA . LYS A 1 440 ? 32.286 6.699 -18.276 1.00 93.94 440 LYS A CA 1
ATOM 3460 C C . LYS A 1 440 ? 31.434 7.613 -19.163 1.00 93.94 440 LYS A C 1
ATOM 3462 O O . LYS A 1 440 ? 31.574 8.831 -19.089 1.00 93.94 440 LYS A O 1
ATOM 3467 N N . ALA A 1 441 ? 30.547 7.040 -19.973 1.00 91.56 441 ALA A N 1
ATOM 3468 C CA . ALA A 1 441 ? 29.595 7.767 -20.811 1.00 91.56 441 ALA A CA 1
ATOM 3469 C C . ALA A 1 441 ? 28.286 8.140 -20.083 1.00 91.56 441 ALA A C 1
ATOM 3471 O O . ALA A 1 441 ? 27.320 8.541 -20.729 1.00 91.56 441 ALA A O 1
ATOM 3472 N N . GLY A 1 442 ? 28.204 7.974 -18.758 1.00 94.38 442 GLY A N 1
ATOM 3473 C CA . GLY A 1 442 ? 26.982 8.245 -17.994 1.00 94.38 442 GLY A CA 1
ATOM 3474 C C . GLY A 1 442 ? 25.822 7.307 -18.340 1.00 94.38 442 GLY A C 1
ATOM 3475 O O . GLY A 1 442 ? 24.664 7.719 -18.337 1.00 94.38 442 GLY A O 1
ATOM 3476 N N . CYS A 1 443 ? 26.143 6.055 -18.673 1.00 95.06 443 CYS A N 1
ATOM 3477 C CA . CYS A 1 443 ? 25.247 5.031 -19.216 1.00 95.06 443 CYS A CA 1
ATOM 3478 C C . CYS A 1 443 ? 24.613 5.383 -20.563 1.00 95.06 443 CYS A C 1
ATOM 3480 O O . CYS A 1 443 ? 23.611 4.780 -20.934 1.00 95.06 443 CYS A O 1
ATOM 3482 N N . ASN A 1 444 ? 25.210 6.325 -21.298 1.00 92.69 444 ASN A N 1
ATOM 3483 C CA . ASN A 1 444 ? 24.683 6.809 -22.564 1.00 92.69 444 ASN A CA 1
ATOM 3484 C C . ASN A 1 444 ? 25.725 6.786 -23.701 1.00 92.69 444 ASN A C 1
ATOM 3486 O O . ASN A 1 444 ? 26.034 7.829 -24.284 1.00 92.69 444 ASN A O 1
ATOM 3490 N N . PRO A 1 445 ? 26.345 5.626 -23.995 1.00 92.75 445 PRO A N 1
ATOM 3491 C CA . PRO A 1 445 ? 27.402 5.549 -24.994 1.00 92.75 445 PRO A CA 1
ATOM 3492 C C . PRO A 1 445 ? 26.857 5.845 -26.396 1.00 92.75 445 PRO A C 1
ATOM 3494 O O . PRO A 1 445 ? 25.775 5.406 -26.768 1.00 92.75 445 PRO A O 1
ATOM 3497 N N . VAL A 1 446 ? 27.629 6.551 -27.216 1.00 87.31 446 VAL A N 1
ATOM 3498 C CA . VAL A 1 446 ? 27.365 6.668 -28.656 1.00 87.31 446 VAL A CA 1
ATOM 3499 C C . VAL A 1 446 ? 28.462 5.966 -29.425 1.00 87.31 446 VAL A C 1
ATOM 3501 O O . VAL A 1 446 ? 29.627 6.013 -29.030 1.00 87.31 446 VAL A O 1
ATOM 3504 N N . ALA A 1 447 ? 28.090 5.304 -30.522 1.00 78.75 447 ALA A N 1
ATOM 3505 C CA . ALA A 1 447 ? 29.070 4.692 -31.404 1.00 78.75 447 ALA A CA 1
ATOM 3506 C C . ALA A 1 447 ? 30.057 5.769 -31.874 1.00 78.75 447 ALA A C 1
ATOM 3508 O O . ALA A 1 447 ? 29.650 6.844 -32.327 1.00 78.75 447 ALA A O 1
ATOM 3509 N N . ALA A 1 448 ? 31.355 5.491 -31.743 1.00 66.31 448 ALA A N 1
ATOM 3510 C CA . ALA A 1 448 ? 32.378 6.382 -32.263 1.00 66.31 448 ALA A CA 1
ATOM 3511 C C . ALA A 1 448 ? 32.166 6.548 -33.774 1.00 66.31 448 ALA A C 1
ATOM 3513 O O . ALA A 1 448 ? 32.013 5.561 -34.497 1.00 66.31 448 ALA A O 1
ATOM 3514 N N . ARG A 1 449 ? 32.138 7.796 -34.259 1.00 66.12 449 ARG A N 1
ATOM 3515 C CA . ARG A 1 449 ? 32.092 8.051 -35.703 1.00 66.12 449 ARG A CA 1
ATOM 3516 C C . ARG A 1 449 ? 33.362 7.458 -36.332 1.00 66.12 449 ARG A C 1
ATOM 3518 O O . ARG A 1 449 ? 34.445 7.735 -35.805 1.00 66.12 449 ARG A O 1
ATOM 3525 N N . PRO A 1 450 ? 33.262 6.664 -37.414 1.00 64.94 450 PRO A N 1
ATOM 3526 C CA . PRO A 1 450 ? 34.441 6.212 -38.143 1.00 64.94 450 PRO A CA 1
ATOM 3527 C C . PRO A 1 450 ? 35.289 7.423 -38.549 1.00 64.94 450 PRO A C 1
ATOM 3529 O O . PRO A 1 450 ? 34.733 8.426 -38.994 1.00 64.94 450 PRO A O 1
ATOM 3532 N N . ARG A 1 451 ? 36.613 7.340 -38.374 1.00 80.38 451 ARG A N 1
ATOM 3533 C CA . ARG A 1 451 ? 37.562 8.330 -38.900 1.00 80.38 451 ARG A CA 1
ATOM 3534 C C . ARG A 1 451 ? 38.245 7.757 -40.131 1.00 80.38 451 ARG A C 1
ATOM 3536 O O . ARG A 1 451 ? 38.971 6.767 -40.032 1.00 80.38 451 ARG A O 1
ATOM 3543 N N . TYR A 1 452 ? 38.029 8.381 -41.276 1.00 89.62 452 TYR A N 1
ATOM 3544 C CA . TYR A 1 452 ? 38.634 8.024 -42.553 1.00 89.62 452 TYR A CA 1
ATOM 3545 C C . TYR A 1 452 ? 39.892 8.857 -42.843 1.00 89.62 452 TYR A C 1
ATOM 3547 O O . TYR A 1 452 ? 40.724 8.453 -43.660 1.00 89.62 452 TYR A O 1
ATOM 3555 N N . ILE A 1 453 ? 40.067 9.995 -42.160 1.00 92.44 453 ILE A N 1
ATOM 3556 C CA . ILE A 1 453 ? 41.183 10.926 -42.360 1.00 92.44 453 ILE A CA 1
ATOM 3557 C C . ILE A 1 453 ? 42.029 11.000 -41.085 1.00 92.44 453 ILE A C 1
ATOM 3559 O O . ILE A 1 453 ? 41.554 11.384 -40.020 1.00 92.44 453 ILE A O 1
ATOM 3563 N N . ALA A 1 454 ? 43.305 10.627 -41.193 1.00 92.25 454 ALA A N 1
ATOM 3564 C CA . ALA A 1 454 ? 44.275 10.735 -40.105 1.00 92.25 454 ALA A CA 1
ATOM 3565 C C . ALA A 1 454 ? 44.790 12.176 -39.955 1.00 92.25 454 ALA A C 1
ATOM 3567 O O . ALA A 1 454 ? 44.892 12.675 -38.836 1.00 92.25 454 ALA A O 1
ATOM 3568 N N . SER A 1 455 ? 45.083 12.853 -41.071 1.00 95.31 455 SER A N 1
ATOM 3569 C CA . SER A 1 455 ? 45.385 14.290 -41.098 1.00 95.31 455 SER A CA 1
ATOM 3570 C C . SER A 1 455 ? 45.000 14.928 -42.435 1.00 95.31 455 SER A C 1
ATOM 3572 O O . SER A 1 455 ? 44.872 14.248 -43.455 1.00 95.31 455 SER A O 1
ATOM 3574 N N . ALA A 1 456 ? 44.803 16.244 -42.420 1.00 96.12 456 ALA A N 1
ATOM 3575 C CA . ALA A 1 456 ? 44.600 17.067 -43.604 1.00 96.12 456 ALA A CA 1
ATOM 3576 C C . ALA A 1 456 ? 45.288 18.409 -43.351 1.00 96.12 456 ALA A C 1
ATOM 3578 O O . ALA A 1 456 ? 44.895 19.139 -42.442 1.00 96.12 456 ALA A O 1
ATOM 3579 N N . ASP A 1 457 ? 46.317 18.730 -44.124 1.00 96.81 457 ASP A N 1
ATOM 3580 C CA . ASP A 1 457 ? 47.200 19.860 -43.839 1.00 96.81 457 ASP A CA 1
ATOM 3581 C C . ASP A 1 457 ? 47.405 20.709 -45.093 1.00 96.81 457 ASP A C 1
ATOM 3583 O O . ASP A 1 457 ? 47.665 20.184 -46.178 1.00 96.81 457 ASP A O 1
ATOM 3587 N N . TRP A 1 458 ? 47.267 22.029 -44.952 1.00 96.31 458 TRP A N 1
ATOM 3588 C CA . TRP A 1 458 ? 47.541 22.970 -46.034 1.00 96.31 458 TRP A CA 1
ATOM 3589 C C . TRP A 1 458 ? 49.044 23.180 -46.171 1.00 96.31 458 TRP A C 1
ATOM 3591 O O . TRP A 1 458 ? 49.721 23.554 -45.215 1.00 96.31 458 TRP A O 1
ATOM 3601 N N . ILE A 1 459 ? 49.558 22.970 -47.377 1.00 95.81 459 ILE A N 1
ATOM 3602 C CA . ILE A 1 459 ? 50.964 23.171 -47.726 1.00 95.81 459 ILE A CA 1
ATOM 3603 C C . ILE A 1 459 ? 51.066 23.940 -49.043 1.00 95.81 459 ILE A C 1
ATOM 3605 O O . ILE A 1 459 ? 50.182 23.838 -49.892 1.00 95.81 459 ILE A O 1
ATOM 3609 N N . LYS A 1 460 ? 52.150 24.697 -49.235 1.00 94.62 460 LYS A N 1
ATOM 3610 C CA . LYS A 1 460 ? 52.493 25.261 -50.547 1.00 94.62 460 LYS A CA 1
ATOM 3611 C C . LYS A 1 460 ? 53.419 24.312 -51.287 1.00 94.62 460 LYS A C 1
ATOM 3613 O O . LYS A 1 460 ? 54.420 23.866 -50.726 1.00 94.62 460 LYS A O 1
ATOM 3618 N N . ARG A 1 461 ? 53.082 23.997 -52.535 1.00 93.19 461 ARG A N 1
ATOM 3619 C CA . ARG A 1 461 ? 53.885 23.132 -53.403 1.00 93.19 461 ARG A CA 1
ATOM 3620 C C . ARG A 1 461 ? 53.992 23.749 -54.784 1.00 93.19 461 ARG A C 1
ATOM 3622 O O . ARG A 1 461 ? 53.005 24.257 -55.304 1.00 93.19 461 ARG A O 1
ATOM 3629 N N . TYR A 1 462 ? 55.173 23.645 -55.381 1.00 92.19 462 TYR A N 1
ATOM 3630 C CA . TYR A 1 462 ? 55.369 24.014 -56.775 1.00 92.19 462 TYR A CA 1
ATOM 3631 C C . TYR A 1 462 ? 54.521 23.107 -57.672 1.00 92.19 462 TYR A C 1
ATOM 3633 O O . TYR A 1 462 ? 54.731 21.889 -57.687 1.00 92.19 462 TYR A O 1
ATOM 3641 N N . ASP A 1 463 ? 53.574 23.687 -58.411 1.00 88.44 463 ASP A N 1
ATOM 3642 C CA . ASP A 1 463 ? 52.793 22.971 -59.415 1.00 88.44 463 ASP A CA 1
ATOM 3643 C C . ASP A 1 463 ? 53.446 23.136 -60.797 1.00 88.44 463 ASP A C 1
ATOM 3645 O O . ASP A 1 463 ? 53.521 24.252 -61.317 1.00 88.44 463 ASP A O 1
ATOM 3649 N N . PRO A 1 464 ? 53.903 22.050 -61.448 1.00 84.12 464 PRO A N 1
ATOM 3650 C CA . PRO A 1 464 ? 54.499 22.140 -62.781 1.00 84.12 464 PRO A CA 1
ATOM 3651 C C . PRO A 1 464 ? 53.538 22.669 -63.855 1.00 84.12 464 PRO A C 1
ATOM 3653 O O . PRO A 1 464 ? 53.991 23.177 -64.882 1.00 84.12 464 PRO A O 1
ATOM 3656 N N . GLY A 1 465 ? 52.226 22.536 -63.635 1.00 84.38 465 GLY A N 1
ATOM 3657 C CA . GLY A 1 465 ? 51.191 22.991 -64.555 1.00 84.38 465 GLY A CA 1
ATOM 3658 C C . GLY A 1 465 ? 50.987 24.504 -64.522 1.00 84.38 465 GLY A C 1
ATOM 3659 O O . GLY A 1 465 ? 51.019 25.140 -65.573 1.00 84.38 465 GLY A O 1
ATOM 3660 N N . SER A 1 466 ? 50.839 25.093 -63.333 1.00 85.62 466 SER A N 1
ATOM 3661 C CA . SER A 1 466 ? 50.717 26.548 -63.156 1.00 85.62 466 SER A CA 1
ATOM 3662 C C . SER A 1 466 ? 52.063 27.278 -63.046 1.00 85.62 466 SER A C 1
ATOM 3664 O O . SER A 1 466 ? 52.107 28.507 -63.114 1.00 85.62 466 SER A O 1
ATOM 3666 N N . ARG A 1 467 ? 53.172 26.531 -62.934 1.00 89.44 467 ARG A N 1
ATOM 3667 C CA . ARG A 1 467 ? 54.565 27.011 -62.840 1.00 89.44 467 ARG A CA 1
ATOM 3668 C C . ARG A 1 467 ? 54.831 27.953 -61.660 1.00 89.44 467 ARG A C 1
ATOM 3670 O O . ARG A 1 467 ? 55.757 28.765 -61.722 1.00 89.44 467 ARG A O 1
ATOM 3677 N N . LYS A 1 468 ? 54.054 27.837 -60.585 1.00 92.56 468 LYS A N 1
ATOM 3678 C CA . LYS A 1 468 ? 54.216 28.598 -59.339 1.00 92.56 468 LYS A CA 1
ATOM 3679 C C . LYS A 1 468 ? 53.866 27.731 -58.129 1.00 92.56 468 LYS A C 1
ATOM 3681 O O . LYS A 1 468 ? 53.351 26.626 -58.279 1.00 92.56 468 LYS A O 1
ATOM 3686 N N . ASP A 1 469 ? 54.155 28.238 -56.935 1.00 94.06 469 ASP A N 1
ATOM 3687 C CA . ASP A 1 469 ? 53.735 27.589 -55.695 1.00 94.06 469 ASP A CA 1
ATOM 3688 C C . ASP A 1 469 ? 52.237 27.797 -55.464 1.00 94.06 469 ASP A C 1
ATOM 3690 O O . ASP A 1 469 ? 51.772 28.932 -55.338 1.00 94.06 469 ASP A O 1
ATOM 3694 N N . GLU A 1 470 ? 51.501 26.693 -55.370 1.00 93.56 470 GLU A N 1
ATOM 3695 C CA . GLU A 1 470 ? 50.057 26.664 -55.152 1.00 93.56 470 GLU A CA 1
ATOM 3696 C C . GLU A 1 470 ? 49.730 26.062 -53.788 1.00 93.56 470 GLU A C 1
ATOM 3698 O O . GLU A 1 470 ? 50.430 25.176 -53.279 1.00 93.56 470 GLU A O 1
ATOM 3703 N N . TRP A 1 471 ? 48.629 26.523 -53.196 1.00 95.50 471 TRP A N 1
ATOM 3704 C CA . TRP A 1 471 ? 48.066 25.879 -52.017 1.00 95.50 471 TRP A CA 1
ATOM 3705 C C . TRP A 1 471 ? 47.570 24.476 -52.366 1.00 95.50 471 TRP A C 1
ATOM 3707 O O . TRP A 1 471 ? 46.883 24.263 -53.359 1.00 95.50 471 TRP A O 1
ATOM 3717 N N . THR A 1 472 ? 47.934 23.507 -51.535 1.00 95.69 472 THR A N 1
ATOM 3718 C CA . THR A 1 472 ? 47.579 22.096 -51.672 1.00 95.69 472 THR A CA 1
ATOM 3719 C C . THR A 1 472 ? 47.090 21.580 -50.328 1.00 95.69 472 THR A C 1
ATOM 3721 O O . THR A 1 472 ? 47.765 21.763 -49.314 1.00 95.69 472 THR A O 1
ATOM 3724 N N . LEU A 1 473 ? 45.952 20.894 -50.316 1.00 97.19 473 LEU A N 1
ATOM 3725 C CA . LEU A 1 473 ? 45.487 20.153 -49.155 1.00 97.19 473 LEU A CA 1
ATOM 3726 C C . LEU A 1 473 ? 46.055 18.733 -49.206 1.00 97.19 473 LEU A C 1
ATOM 3728 O O . LEU A 1 473 ? 45.642 17.914 -50.028 1.00 97.19 473 LEU A O 1
ATOM 3732 N N . SER A 1 474 ? 47.020 18.456 -48.333 1.00 96.75 474 SER A N 1
ATOM 3733 C CA . SER A 1 474 ? 47.672 17.155 -48.191 1.00 96.75 474 SER A CA 1
ATOM 3734 C C . SER A 1 474 ? 46.918 16.301 -47.176 1.00 96.75 474 SER A C 1
ATOM 3736 O O . SER A 1 474 ? 46.918 16.598 -45.984 1.00 96.75 474 SER A O 1
ATOM 3738 N N . ILE A 1 475 ? 46.283 15.231 -47.646 1.00 97.06 475 ILE A N 1
ATOM 3739 C CA . ILE A 1 475 ? 45.411 14.353 -46.863 1.00 97.06 475 ILE A CA 1
ATOM 3740 C C . ILE A 1 475 ? 46.110 13.016 -46.619 1.00 97.06 475 ILE A C 1
ATOM 3742 O O . ILE A 1 475 ? 46.521 12.328 -47.556 1.00 97.06 475 ILE A O 1
ATOM 3746 N N . VAL A 1 476 ? 46.197 12.609 -45.357 1.00 96.12 476 VAL A N 1
ATOM 3747 C CA . VAL A 1 476 ? 46.652 11.277 -44.953 1.00 96.12 476 VAL A CA 1
ATOM 3748 C C . VAL A 1 476 ? 45.427 10.468 -44.523 1.00 96.12 476 VAL A C 1
ATOM 3750 O O . VAL A 1 476 ? 44.846 10.772 -43.483 1.00 96.12 476 VAL A O 1
ATOM 3753 N N . PRO A 1 477 ? 44.995 9.448 -45.284 1.00 94.06 477 PRO A N 1
ATOM 3754 C CA . PRO A 1 477 ? 43.859 8.615 -44.892 1.00 94.06 477 PRO A CA 1
ATOM 3755 C C . PRO A 1 477 ? 44.248 7.560 -43.846 1.00 94.06 477 PRO A C 1
ATOM 3757 O O . PRO A 1 477 ? 45.389 7.084 -43.819 1.00 94.06 477 PRO A O 1
ATOM 3760 N N . THR A 1 478 ? 43.275 7.145 -43.032 1.00 92.00 478 THR A N 1
ATOM 3761 C CA . THR A 1 478 ? 43.378 5.954 -42.169 1.00 92.00 478 THR A CA 1
ATOM 3762 C C . THR A 1 478 ? 43.312 4.665 -42.999 1.00 92.00 478 THR A C 1
ATOM 3764 O O . THR A 1 478 ? 43.058 4.696 -44.209 1.00 92.00 478 THR A O 1
ATOM 3767 N N . ALA A 1 479 ? 43.543 3.506 -42.373 1.00 88.12 479 ALA A N 1
ATOM 3768 C CA . ALA A 1 479 ? 43.387 2.215 -43.047 1.00 88.12 479 ALA A CA 1
ATOM 3769 C C . ALA A 1 479 ? 41.936 2.008 -43.520 1.00 88.12 479 ALA A C 1
ATOM 3771 O O . ALA A 1 479 ? 41.699 1.594 -44.655 1.00 88.12 479 ALA A O 1
ATOM 3772 N N . GLU A 1 480 ? 40.973 2.394 -42.686 1.00 86.19 480 GLU A N 1
ATOM 3773 C CA . GLU A 1 480 ? 39.540 2.357 -42.960 1.00 86.19 480 GLU A CA 1
ATOM 3774 C C . GLU A 1 480 ? 39.168 3.317 -44.096 1.00 86.19 480 GLU A C 1
ATOM 3776 O O . GLU A 1 480 ? 38.452 2.933 -45.021 1.00 86.19 480 GLU A O 1
ATOM 3781 N N . GLY A 1 481 ? 39.718 4.538 -44.093 1.00 88.88 481 GLY A N 1
ATOM 3782 C CA . GLY A 1 481 ? 39.513 5.502 -45.175 1.00 88.88 481 GLY A CA 1
ATOM 3783 C C . GLY A 1 481 ? 40.059 5.024 -46.520 1.00 88.88 481 GLY A C 1
ATOM 3784 O O . GLY A 1 481 ? 39.443 5.251 -47.561 1.00 88.88 481 GLY A O 1
ATOM 3785 N N . ARG A 1 482 ? 41.175 4.283 -46.521 1.00 89.56 482 ARG A N 1
ATOM 3786 C CA . ARG A 1 482 ? 41.694 3.632 -47.737 1.00 89.56 482 ARG A CA 1
ATOM 3787 C C . ARG A 1 482 ? 40.852 2.458 -48.191 1.00 89.56 482 ARG A C 1
ATOM 3789 O O . ARG A 1 482 ? 40.805 2.208 -49.390 1.00 89.56 482 ARG A O 1
ATOM 3796 N N . ALA A 1 483 ? 40.234 1.718 -47.279 1.00 87.81 483 ALA A N 1
ATOM 3797 C CA . ALA A 1 483 ? 39.434 0.539 -47.603 1.00 87.81 483 ALA A CA 1
ATOM 3798 C C . ALA A 1 483 ? 38.008 0.885 -48.072 1.00 87.81 483 ALA A C 1
ATOM 3800 O O . ALA A 1 483 ? 37.273 0.000 -48.509 1.00 87.81 483 ALA A O 1
ATOM 3801 N N . LEU A 1 484 ? 37.618 2.162 -48.021 1.00 87.38 484 LEU A N 1
ATOM 3802 C CA . LEU A 1 484 ? 36.245 2.599 -48.247 1.00 87.38 484 LEU A CA 1
ATOM 3803 C C . LEU A 1 484 ? 35.714 2.231 -49.655 1.00 87.38 484 LEU A C 1
ATOM 3805 O O . LEU A 1 484 ? 36.338 2.601 -50.659 1.00 87.38 484 LEU A O 1
ATOM 3809 N N . PRO A 1 485 ? 34.567 1.537 -49.784 1.00 88.00 485 PRO A N 1
ATOM 3810 C CA . PRO A 1 485 ? 33.991 1.208 -51.089 1.00 88.00 485 PRO A CA 1
ATOM 3811 C C . PRO A 1 485 ? 33.657 2.461 -51.909 1.00 88.00 485 PRO A C 1
ATOM 3813 O O . PRO A 1 485 ? 33.248 3.479 -51.354 1.00 88.00 485 PRO A O 1
ATOM 3816 N N . ASN A 1 486 ? 33.753 2.382 -53.243 1.00 86.19 486 ASN A N 1
ATOM 3817 C CA . ASN A 1 486 ? 33.513 3.534 -54.131 1.00 86.19 486 ASN A CA 1
ATOM 3818 C C . ASN A 1 486 ? 32.129 4.186 -53.926 1.00 86.19 486 ASN A C 1
ATOM 3820 O O . ASN A 1 486 ? 31.992 5.399 -54.040 1.00 86.19 486 ASN A O 1
ATOM 3824 N N . GLN A 1 487 ? 31.111 3.394 -53.581 1.00 82.31 487 GLN A N 1
ATOM 3825 C CA . GLN A 1 487 ? 29.746 3.870 -53.316 1.00 82.31 487 GLN A CA 1
ATOM 3826 C C . GLN A 1 487 ? 29.635 4.711 -52.034 1.00 82.31 487 GLN A C 1
ATOM 3828 O O . GLN A 1 487 ? 28.651 5.420 -51.854 1.00 82.31 487 GLN A O 1
ATOM 3833 N N . GLN A 1 488 ? 30.628 4.638 -51.144 1.00 83.31 488 GLN A N 1
ATOM 3834 C CA . GLN A 1 488 ? 30.624 5.320 -49.852 1.00 83.31 488 GLN A CA 1
ATOM 3835 C C . GLN A 1 488 ? 31.565 6.531 -49.806 1.00 83.31 488 GLN A C 1
ATOM 3837 O O . GLN A 1 488 ? 31.627 7.192 -48.776 1.00 83.31 488 GLN A O 1
ATOM 3842 N N . LEU A 1 489 ? 32.250 6.886 -50.906 1.00 87.25 489 LEU A N 1
ATOM 3843 C CA . LEU A 1 489 ? 33.231 7.990 -50.934 1.00 87.25 489 LEU A CA 1
ATOM 3844 C C . LEU A 1 489 ? 32.660 9.353 -50.514 1.00 87.25 489 LEU A C 1
ATOM 3846 O O . LEU A 1 489 ? 33.416 10.222 -50.086 1.00 87.25 489 LEU A O 1
ATOM 3850 N N . GLY A 1 490 ? 31.333 9.520 -50.564 1.00 86.50 490 GLY A N 1
ATOM 3851 C CA . GLY A 1 490 ? 30.653 10.668 -49.964 1.00 86.50 490 GLY A CA 1
ATOM 3852 C C . GLY A 1 490 ? 31.024 10.873 -48.492 1.00 86.50 490 GLY A C 1
ATOM 3853 O O . GLY A 1 490 ? 31.383 11.981 -48.126 1.00 86.50 490 GLY A O 1
ATOM 3854 N N . ALA A 1 491 ? 31.073 9.806 -47.688 1.00 85.12 491 ALA A N 1
ATOM 3855 C CA . ALA A 1 491 ? 31.375 9.895 -46.259 1.00 85.12 491 ALA A CA 1
ATOM 3856 C C . ALA A 1 491 ? 32.810 10.379 -45.971 1.00 85.12 491 ALA A C 1
ATOM 3858 O O . ALA A 1 491 ? 33.037 11.104 -45.006 1.00 85.12 491 ALA A O 1
ATOM 3859 N N . LEU A 1 492 ? 33.771 10.016 -46.830 1.00 90.56 492 LEU A N 1
ATOM 3860 C CA . LEU A 1 492 ? 35.153 10.503 -46.756 1.00 90.56 492 LEU A CA 1
ATOM 3861 C C . LEU A 1 492 ? 35.237 12.000 -47.099 1.00 90.56 492 LEU A C 1
ATOM 3863 O O . LEU A 1 492 ? 35.964 12.744 -46.442 1.00 90.56 492 LEU A O 1
ATOM 3867 N N . TYR A 1 493 ? 34.489 12.453 -48.111 1.00 93.00 493 TYR A N 1
ATOM 3868 C CA . TYR A 1 493 ? 34.423 13.876 -48.448 1.00 93.00 493 TYR A CA 1
ATOM 3869 C C . TYR A 1 493 ? 33.715 14.691 -47.363 1.00 93.00 493 TYR A C 1
ATOM 3871 O O . TYR A 1 493 ? 34.192 15.765 -47.011 1.00 93.00 493 TYR A O 1
ATOM 3879 N N . ASP A 1 494 ? 32.617 14.180 -46.809 1.00 89.38 494 ASP A N 1
ATOM 3880 C CA . ASP A 1 494 ? 31.872 14.849 -45.743 1.00 89.38 494 ASP A CA 1
ATOM 3881 C C . ASP A 1 494 ? 32.751 15.043 -44.497 1.00 89.38 494 ASP A C 1
ATOM 3883 O O . ASP A 1 494 ? 32.737 16.116 -43.892 1.00 89.38 494 ASP A O 1
ATOM 3887 N N . GLU A 1 495 ? 33.582 14.049 -44.148 1.00 90.94 495 GLU A N 1
ATOM 3888 C CA . GLU A 1 495 ? 34.588 14.189 -43.088 1.00 90.94 495 GLU A CA 1
ATOM 3889 C C . GLU A 1 495 ? 35.650 15.242 -43.441 1.00 90.94 495 GLU A C 1
ATOM 3891 O O . GLU A 1 495 ? 35.937 16.111 -42.617 1.00 90.94 495 GLU A O 1
ATOM 3896 N N . LEU A 1 496 ? 36.200 15.228 -44.663 1.00 93.62 496 LEU A N 1
ATOM 3897 C CA . LEU A 1 496 ? 37.180 16.231 -45.103 1.00 93.62 496 LEU A CA 1
ATOM 3898 C C . LEU A 1 496 ? 36.607 17.651 -45.039 1.00 93.62 496 LEU A C 1
ATOM 3900 O O . LEU A 1 496 ? 37.264 18.573 -44.554 1.00 93.62 496 LEU A O 1
ATOM 3904 N N . TYR A 1 497 ? 35.380 17.826 -45.524 1.00 92.62 497 TYR A N 1
ATOM 3905 C CA . TYR A 1 497 ? 34.695 19.108 -45.546 1.00 92.62 497 TYR A CA 1
ATOM 3906 C C . TYR A 1 497 ? 34.360 19.581 -44.127 1.00 92.62 497 TYR A C 1
ATOM 3908 O O . TYR A 1 497 ? 34.544 20.754 -43.815 1.00 92.62 497 TYR A O 1
ATOM 3916 N N . ALA A 1 498 ? 33.96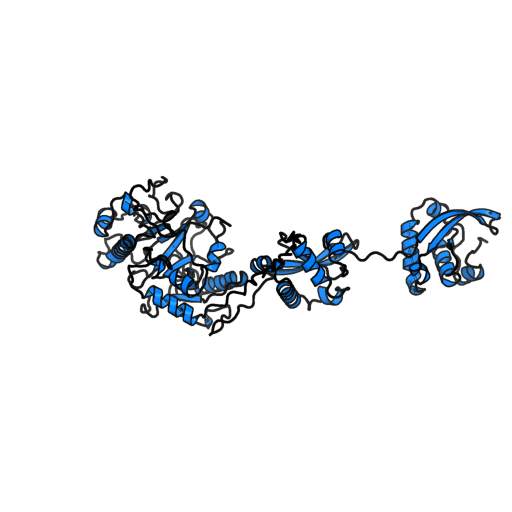8 18.679 -43.224 1.00 87.12 498 ALA A N 1
ATOM 3917 C CA . ALA A 1 498 ? 33.803 19.013 -41.811 1.00 87.12 498 ALA A CA 1
ATOM 3918 C C . ALA A 1 498 ? 35.125 19.456 -41.156 1.00 87.12 498 ALA A C 1
ATOM 3920 O O . ALA A 1 498 ? 35.121 20.355 -40.316 1.00 87.12 498 ALA A O 1
ATOM 3921 N N . LEU A 1 499 ? 36.256 18.860 -41.553 1.00 88.94 499 LEU A N 1
ATOM 3922 C CA . LEU A 1 499 ? 37.581 19.217 -41.042 1.00 88.94 499 LEU A CA 1
ATOM 3923 C C . LEU A 1 499 ? 38.107 20.549 -41.603 1.00 88.94 499 LEU A C 1
ATOM 3925 O O . LEU A 1 499 ? 38.775 21.280 -40.872 1.00 88.94 499 LEU A O 1
ATOM 3929 N N . LYS A 1 500 ? 37.872 20.845 -42.892 1.00 93.88 500 LYS A N 1
ATOM 3930 C CA . LYS A 1 500 ? 38.579 21.919 -43.626 1.00 93.88 500 LYS A CA 1
ATOM 3931 C C . LYS A 1 500 ? 37.719 22.839 -44.485 1.00 93.88 500 LYS A C 1
ATOM 3933 O O . LYS A 1 500 ? 38.228 23.859 -44.931 1.00 93.88 500 LYS A O 1
ATOM 3938 N N . GLY A 1 501 ? 36.438 22.552 -44.693 1.00 88.19 501 GLY A N 1
ATOM 3939 C CA . GLY A 1 501 ? 35.566 23.346 -45.570 1.00 88.19 501 GLY A CA 1
ATOM 3940 C C . GLY A 1 501 ? 35.365 24.796 -45.109 1.00 88.19 501 GLY A C 1
ATOM 3941 O O . GLY A 1 501 ? 35.125 25.680 -45.925 1.00 88.19 501 GLY A O 1
ATOM 3942 N N . ASN A 1 502 ? 35.525 25.070 -43.808 1.00 89.69 502 ASN A N 1
ATOM 3943 C CA . ASN A 1 502 ? 35.478 26.430 -43.253 1.00 89.69 502 ASN A CA 1
ATOM 3944 C C . ASN A 1 502 ? 36.844 27.149 -43.248 1.00 89.69 502 ASN A C 1
ATOM 3946 O O . ASN A 1 502 ? 36.915 28.326 -42.877 1.00 89.69 502 ASN A O 1
ATOM 3950 N N . ASP A 1 503 ? 37.929 26.477 -43.637 1.00 94.62 503 ASP A N 1
ATOM 3951 C CA . ASP A 1 503 ? 39.265 27.073 -43.694 1.00 94.62 503 ASP A CA 1
ATOM 3952 C C . ASP A 1 503 ? 39.292 28.207 -44.742 1.00 94.62 503 ASP A C 1
ATOM 3954 O O . ASP A 1 503 ? 38.767 28.021 -45.846 1.00 94.62 503 ASP A O 1
ATOM 3958 N N . PRO A 1 504 ? 39.853 29.394 -44.433 1.00 93.38 504 PRO A N 1
ATOM 3959 C CA . PRO A 1 504 ? 39.982 30.480 -45.407 1.00 93.38 504 PRO A CA 1
ATOM 3960 C C . PRO A 1 504 ? 40.692 30.042 -46.691 1.00 93.38 504 PRO A C 1
ATOM 3962 O O . PRO A 1 504 ? 40.245 30.399 -47.773 1.00 93.38 504 PRO A O 1
ATOM 3965 N N . THR A 1 505 ? 41.707 29.179 -46.587 1.00 94.00 505 THR A N 1
ATOM 3966 C CA . THR A 1 505 ? 42.460 28.668 -47.742 1.00 94.00 505 THR A CA 1
ATOM 3967 C C . THR A 1 505 ? 41.559 27.883 -48.692 1.00 94.00 505 THR A C 1
ATOM 3969 O O . THR A 1 505 ? 41.667 28.030 -49.903 1.00 94.00 505 THR A O 1
ATOM 3972 N N . TRP A 1 506 ? 40.619 27.088 -48.161 1.00 93.56 506 TRP A N 1
ATOM 3973 C CA . TRP A 1 506 ? 39.632 26.397 -48.995 1.00 93.56 506 TRP A CA 1
ATOM 3974 C C . TRP A 1 506 ? 38.725 27.412 -49.697 1.00 93.56 506 TRP A C 1
ATOM 3976 O O . TRP A 1 506 ? 38.568 27.373 -50.914 1.00 93.56 506 TRP A O 1
ATOM 3986 N N . ARG A 1 507 ? 38.133 28.331 -48.927 1.00 89.38 507 ARG A N 1
ATOM 3987 C CA . ARG A 1 507 ? 37.106 29.265 -49.415 1.00 89.38 507 ARG A CA 1
ATOM 3988 C C . ARG A 1 507 ? 37.641 30.291 -50.410 1.00 89.38 507 ARG A C 1
ATOM 3990 O O . ARG A 1 507 ? 36.915 30.694 -51.311 1.00 89.38 507 ARG A O 1
ATOM 3997 N N . GLU A 1 508 ? 38.879 30.731 -50.230 1.00 90.38 508 GLU A N 1
ATOM 3998 C CA . GLU A 1 508 ? 39.504 31.759 -51.061 1.00 90.38 508 GLU A CA 1
ATOM 3999 C C . GLU A 1 508 ? 40.155 31.161 -52.311 1.00 90.38 508 GLU A C 1
ATOM 4001 O O . GLU A 1 508 ? 40.154 31.797 -53.370 1.00 90.38 508 GLU A O 1
ATOM 4006 N N . GLU A 1 509 ? 40.680 29.935 -52.224 1.00 89.88 509 GLU A N 1
ATOM 4007 C CA . GLU A 1 509 ? 41.431 29.319 -53.320 1.00 89.88 509 GLU A CA 1
ATOM 4008 C C . GLU A 1 509 ? 40.629 28.331 -54.166 1.00 89.88 509 GLU A C 1
ATOM 4010 O O . GLU A 1 509 ? 41.064 28.023 -55.277 1.00 89.88 509 GLU A O 1
ATOM 4015 N N . GLU A 1 510 ? 39.451 27.872 -53.722 1.00 90.25 510 GLU A N 1
ATOM 4016 C CA . GLU A 1 510 ? 38.570 27.046 -54.557 1.00 90.25 510 GLU A CA 1
ATOM 4017 C C . GLU A 1 510 ? 37.974 27.894 -55.685 1.00 90.25 510 GLU A C 1
ATOM 4019 O O . GLU A 1 510 ? 37.014 28.640 -55.506 1.00 90.25 510 GLU A O 1
ATOM 4024 N N . LYS A 1 511 ? 38.558 27.788 -56.883 1.00 86.50 511 LYS A N 1
ATOM 4025 C CA . LYS A 1 511 ? 38.102 28.559 -58.054 1.00 86.50 511 LYS A CA 1
ATOM 4026 C C . LYS A 1 511 ? 36.939 27.890 -58.788 1.00 86.50 511 LYS A C 1
ATOM 4028 O O . LYS A 1 511 ? 36.347 28.493 -59.680 1.00 86.50 511 LYS A O 1
ATOM 4033 N N . SER A 1 512 ? 36.613 26.647 -58.435 1.00 90.62 512 SER A N 1
ATOM 4034 C CA . SER A 1 512 ? 35.551 25.866 -59.063 1.00 90.62 512 SER A CA 1
ATOM 4035 C C . SER A 1 512 ? 34.889 24.957 -58.032 1.00 90.62 512 SER A C 1
ATOM 4037 O O . SER A 1 512 ? 35.491 23.988 -57.576 1.00 90.62 512 SER A O 1
ATOM 4039 N N . ALA A 1 513 ? 33.650 25.285 -57.657 1.00 88.88 513 ALA A N 1
ATOM 4040 C CA . ALA A 1 513 ? 32.915 24.553 -56.633 1.00 88.88 513 ALA A CA 1
ATOM 4041 C C . ALA A 1 513 ? 32.804 23.062 -56.983 1.00 88.88 513 ALA A C 1
ATOM 4043 O O . ALA A 1 513 ? 32.322 22.691 -58.055 1.00 88.88 513 ALA A O 1
ATOM 4044 N N . GLY A 1 514 ? 33.230 22.207 -56.055 1.00 88.06 514 GLY A N 1
ATOM 4045 C CA . GLY A 1 514 ? 33.181 20.755 -56.223 1.00 88.06 514 GLY A CA 1
ATOM 4046 C C . GLY A 1 514 ? 34.433 20.155 -56.864 1.00 88.06 514 GLY A C 1
ATOM 4047 O O . GLY A 1 514 ? 34.525 18.925 -56.933 1.00 88.06 514 GLY A O 1
ATOM 4048 N N . SER A 1 515 ? 35.425 20.968 -57.250 1.00 91.12 515 SER A N 1
ATOM 4049 C CA . SER A 1 515 ? 36.701 20.470 -57.780 1.00 91.12 515 SER A CA 1
ATOM 4050 C C . SER A 1 515 ? 37.433 19.610 -56.750 1.00 91.12 515 SER A C 1
ATOM 4052 O O . SER A 1 515 ? 37.959 18.551 -57.083 1.00 91.12 515 SER A O 1
ATOM 4054 N N . MET A 1 516 ? 37.403 20.002 -55.476 1.00 93.56 516 MET A N 1
ATOM 4055 C CA . MET A 1 516 ? 38.038 19.262 -54.383 1.00 93.56 516 MET A CA 1
ATOM 4056 C C . MET A 1 516 ? 37.396 17.886 -54.171 1.00 93.56 516 MET A C 1
ATOM 4058 O O . MET A 1 516 ? 38.096 16.888 -53.993 1.00 93.56 516 MET A O 1
ATOM 4062 N N . ARG A 1 517 ? 36.060 17.801 -54.257 1.00 94.00 517 ARG A N 1
ATOM 4063 C CA . ARG A 1 517 ? 35.325 16.527 -54.179 1.00 94.00 517 ARG A CA 1
ATOM 4064 C C . ARG A 1 517 ? 35.695 15.603 -55.328 1.00 94.00 517 ARG A C 1
ATOM 4066 O O . ARG A 1 517 ? 35.909 14.408 -55.125 1.00 94.00 517 ARG A O 1
ATOM 4073 N N . GLN A 1 518 ? 35.770 16.158 -56.531 1.00 92.69 518 GLN A N 1
ATOM 4074 C CA . GLN A 1 518 ? 36.095 15.399 -57.725 1.00 92.69 518 GLN A CA 1
ATOM 4075 C C . GLN A 1 518 ? 37.535 14.870 -57.696 1.00 92.69 518 GLN A C 1
ATOM 4077 O O . GLN A 1 518 ? 37.757 13.685 -57.960 1.00 92.69 518 GLN A O 1
ATOM 4082 N N . GLN A 1 519 ? 38.498 15.716 -57.322 1.00 93.94 519 GLN A N 1
ATOM 4083 C CA . GLN A 1 519 ? 39.894 15.317 -57.152 1.00 93.94 519 GLN A CA 1
ATOM 4084 C C . GLN A 1 519 ? 40.017 14.200 -56.110 1.00 93.94 519 GLN A C 1
ATOM 4086 O O . GLN A 1 519 ? 40.634 13.172 -56.391 1.00 93.94 519 GLN A O 1
ATOM 4091 N N . LEU A 1 520 ? 39.361 14.342 -54.950 1.00 93.88 520 LEU A N 1
ATOM 4092 C CA . LEU A 1 520 ? 39.371 13.322 -53.901 1.00 93.88 520 LEU A CA 1
ATOM 4093 C C . LEU A 1 520 ? 38.832 11.984 -54.416 1.00 93.88 520 LEU A C 1
ATOM 4095 O O . LEU A 1 520 ? 39.496 10.958 -54.277 1.00 93.88 520 LEU A O 1
ATOM 4099 N N . ASN A 1 521 ? 37.670 11.991 -55.075 1.00 93.31 521 ASN A N 1
ATOM 4100 C CA . ASN A 1 521 ? 37.087 10.781 -55.653 1.00 93.31 521 ASN A CA 1
ATOM 4101 C C . ASN A 1 521 ? 38.031 10.130 -56.675 1.00 93.31 521 ASN A C 1
ATOM 4103 O O . ASN A 1 521 ? 38.250 8.918 -56.633 1.00 93.31 521 ASN A O 1
ATOM 4107 N N . CYS A 1 522 ? 38.634 10.923 -57.563 1.00 93.31 522 CYS A N 1
ATOM 4108 C CA . CYS A 1 522 ? 39.563 10.413 -58.564 1.00 93.31 522 CYS A CA 1
ATOM 4109 C C . CYS A 1 522 ? 40.805 9.777 -57.922 1.00 93.31 522 CYS A C 1
ATOM 4111 O O . CYS A 1 522 ? 41.197 8.668 -58.308 1.00 93.31 522 CYS A O 1
ATOM 4113 N N . VAL A 1 523 ? 41.404 10.440 -56.927 1.00 93.50 523 VAL A N 1
ATOM 4114 C CA . VAL A 1 523 ? 42.609 9.957 -56.244 1.00 93.50 523 VAL A CA 1
ATOM 4115 C C . VAL A 1 523 ? 42.319 8.678 -55.457 1.00 93.50 523 VAL A C 1
ATOM 4117 O O . VAL A 1 523 ? 43.109 7.738 -55.525 1.00 93.50 523 VAL A O 1
ATOM 4120 N N . VAL A 1 524 ? 41.168 8.573 -54.790 1.00 91.88 524 VAL A N 1
ATOM 4121 C CA . VAL A 1 524 ? 40.800 7.356 -54.046 1.00 91.88 524 VAL A CA 1
ATOM 4122 C C . VAL A 1 524 ? 40.537 6.171 -54.983 1.00 91.88 524 VAL A C 1
ATOM 4124 O O . VAL A 1 524 ? 40.913 5.038 -54.673 1.00 91.88 524 VAL A O 1
ATOM 4127 N N . VAL A 1 525 ? 39.921 6.407 -56.145 1.00 91.25 525 VAL A N 1
ATOM 4128 C CA . VAL A 1 525 ? 39.611 5.344 -57.116 1.00 91.25 525 VAL A CA 1
ATOM 4129 C C . VAL A 1 525 ? 40.863 4.848 -57.840 1.00 91.25 525 VAL A C 1
ATOM 4131 O O . VAL A 1 525 ? 41.024 3.642 -58.008 1.00 91.25 525 VAL A O 1
ATOM 4134 N N . ASN A 1 526 ? 41.753 5.749 -58.263 1.00 91.75 526 ASN A N 1
ATOM 4135 C CA . ASN A 1 526 ? 42.865 5.400 -59.158 1.00 91.75 526 ASN A CA 1
ATOM 4136 C C . ASN A 1 526 ? 44.226 5.315 -58.447 1.00 91.75 526 ASN A C 1
ATOM 4138 O O . ASN A 1 526 ? 45.149 4.688 -58.960 1.00 91.75 526 ASN A O 1
ATOM 4142 N N . TYR A 1 527 ? 44.364 5.925 -57.267 1.00 92.31 527 TYR A N 1
ATOM 4143 C CA . TYR A 1 527 ? 45.638 6.090 -56.560 1.00 92.31 527 TYR A CA 1
ATOM 4144 C C . TYR A 1 527 ? 45.520 5.841 -55.046 1.00 92.31 527 TYR A C 1
ATOM 4146 O O . TYR A 1 527 ? 46.198 6.470 -54.234 1.00 92.31 527 TYR A O 1
ATOM 4154 N N . ARG A 1 528 ? 44.681 4.878 -54.661 1.00 91.00 528 ARG A N 1
ATOM 4155 C CA . ARG A 1 528 ? 44.331 4.528 -53.272 1.00 91.00 528 ARG A CA 1
ATOM 4156 C C . ARG A 1 528 ? 45.530 4.278 -52.340 1.00 91.00 528 ARG A C 1
ATOM 4158 O O . ARG A 1 528 ? 45.469 4.573 -51.146 1.00 91.00 528 ARG A O 1
ATOM 4165 N N . SER A 1 529 ? 46.631 3.753 -52.878 1.00 90.50 529 SER A N 1
ATOM 4166 C CA . SER A 1 529 ? 47.872 3.486 -52.135 1.00 90.50 529 SER A CA 1
ATOM 4167 C C . SER A 1 529 ? 48.771 4.715 -51.949 1.00 90.50 529 SER A C 1
ATOM 4169 O O . SER A 1 529 ? 49.676 4.673 -51.114 1.00 90.50 529 SER A O 1
ATOM 4171 N N . LYS A 1 530 ? 48.543 5.819 -52.679 1.00 91.19 530 LYS A N 1
ATOM 4172 C CA . LYS A 1 530 ? 49.336 7.047 -52.512 1.00 91.19 530 LYS A CA 1
ATOM 4173 C C . LYS A 1 530 ? 49.140 7.629 -51.114 1.00 91.19 530 LYS A C 1
ATOM 4175 O O . LYS A 1 530 ? 48.059 7.541 -50.532 1.00 91.19 530 LYS A O 1
ATOM 4180 N N . THR A 1 531 ? 50.209 8.209 -50.578 1.00 90.12 531 THR A N 1
ATOM 4181 C CA . THR A 1 531 ? 50.209 8.908 -49.290 1.00 90.12 531 THR A CA 1
ATOM 4182 C C . THR A 1 531 ? 51.248 10.023 -49.338 1.00 90.12 531 THR A C 1
ATOM 4184 O O . THR A 1 531 ? 52.418 9.706 -49.556 1.00 90.12 531 THR A O 1
ATOM 4187 N N . PRO A 1 532 ? 50.870 11.293 -49.136 1.00 93.88 532 PRO A N 1
ATOM 4188 C CA . PRO A 1 532 ? 49.503 11.803 -48.979 1.00 93.88 532 PRO A CA 1
ATOM 4189 C C . PRO A 1 532 ? 48.712 11.843 -50.305 1.00 93.88 532 PRO A C 1
ATOM 4191 O O . PRO A 1 532 ? 49.273 11.688 -51.393 1.00 93.88 532 PRO A O 1
ATOM 4194 N N . TRP A 1 533 ? 47.400 12.061 -50.214 1.00 95.25 533 TRP A N 1
ATOM 4195 C CA . TRP A 1 533 ? 46.558 12.512 -51.323 1.00 95.25 533 TRP A CA 1
ATOM 4196 C C . TRP A 1 533 ? 46.572 14.036 -51.357 1.00 95.25 533 TRP A C 1
ATOM 4198 O O . TRP A 1 533 ? 46.209 14.676 -50.379 1.00 95.25 533 TRP A O 1
ATOM 4208 N N . ASN A 1 534 ? 47.016 14.609 -52.468 1.00 94.44 534 ASN A N 1
ATOM 4209 C CA . ASN A 1 534 ? 47.149 16.051 -52.620 1.00 94.44 534 ASN A CA 1
ATOM 4210 C C . ASN A 1 534 ? 46.008 16.564 -53.489 1.00 94.44 534 ASN A C 1
ATOM 4212 O O . ASN A 1 534 ? 45.839 16.062 -54.598 1.00 94.44 534 ASN A O 1
ATOM 4216 N N . LEU A 1 535 ? 45.229 17.506 -52.958 1.00 95.00 535 LEU A N 1
ATOM 4217 C CA . LEU A 1 535 ? 44.138 18.165 -53.670 1.00 95.00 535 LEU A CA 1
ATOM 4218 C C . LEU A 1 535 ? 44.453 19.651 -53.788 1.00 95.00 535 LEU A C 1
ATOM 4220 O O . LEU A 1 535 ? 44.787 20.291 -52.790 1.00 95.00 535 LEU A O 1
ATOM 4224 N N . GLU A 1 536 ? 44.326 20.208 -54.985 1.00 93.31 536 GLU A N 1
ATOM 4225 C CA . GLU A 1 536 ? 44.617 21.614 -55.228 1.00 93.31 536 GLU A CA 1
ATOM 4226 C C . GLU A 1 536 ? 43.325 22.382 -55.570 1.00 93.31 536 GLU A C 1
ATOM 4228 O O . GLU A 1 536 ? 42.693 22.111 -56.595 1.00 93.31 536 GLU A O 1
ATOM 4233 N N . PRO A 1 537 ? 42.896 23.350 -54.741 1.00 92.38 537 PRO A N 1
ATOM 4234 C CA . PRO A 1 537 ? 41.586 23.994 -54.872 1.00 92.38 537 PRO A CA 1
ATOM 4235 C C . PRO A 1 537 ? 41.456 24.872 -56.128 1.00 92.38 537 PRO A C 1
ATOM 4237 O O . PRO A 1 537 ? 40.350 25.077 -56.631 1.00 92.38 537 PRO A O 1
ATOM 4240 N N . PHE A 1 538 ? 42.572 25.329 -56.705 1.00 90.81 538 PHE A N 1
ATOM 4241 C CA . PHE A 1 538 ? 42.559 26.120 -57.939 1.00 90.81 538 PHE A CA 1
ATOM 4242 C C . PHE A 1 538 ? 42.200 25.308 -59.197 1.00 90.81 538 PHE A C 1
ATOM 4244 O O . PHE A 1 538 ? 41.929 25.893 -60.249 1.00 90.81 538 PHE A O 1
ATOM 4251 N N . ARG A 1 539 ? 42.221 23.969 -59.119 1.00 92.00 539 ARG A N 1
ATOM 4252 C CA . ARG A 1 539 ? 41.916 23.085 -60.252 1.00 92.00 539 ARG A CA 1
ATOM 4253 C C . ARG A 1 539 ? 40.439 23.240 -60.656 1.00 92.00 539 ARG A C 1
ATOM 4255 O O . ARG A 1 539 ? 39.579 23.363 -59.779 1.00 92.00 539 ARG A O 1
ATOM 4262 N N . PRO A 1 540 ? 40.107 23.208 -61.958 1.00 92.19 540 PRO A N 1
ATOM 4263 C CA . PRO A 1 540 ? 38.723 23.264 -62.410 1.00 92.19 540 PRO A CA 1
ATOM 4264 C C . PRO A 1 540 ? 37.992 21.949 -62.112 1.00 92.19 540 PRO A C 1
ATOM 4266 O O . PRO A 1 540 ? 38.585 20.872 -62.188 1.00 92.19 540 PRO A O 1
ATOM 4269 N N . ALA A 1 541 ? 36.690 22.024 -61.837 1.00 91.25 541 ALA A N 1
ATOM 4270 C CA . ALA A 1 541 ? 35.811 20.865 -61.926 1.00 91.25 541 ALA A CA 1
ATOM 4271 C C . ALA A 1 541 ? 35.511 20.580 -63.409 1.00 91.25 541 ALA A C 1
ATOM 4273 O O . ALA A 1 541 ? 34.980 21.438 -64.116 1.00 91.25 541 ALA A O 1
ATOM 4274 N N . VAL A 1 542 ? 35.875 19.391 -63.890 1.00 90.88 542 VAL A N 1
ATOM 4275 C CA . VAL A 1 542 ? 35.635 18.933 -65.276 1.00 90.88 542 VAL A CA 1
ATOM 4276 C C . VAL A 1 542 ? 34.813 17.640 -65.256 1.00 90.88 542 VAL A C 1
ATOM 4278 O O . VAL A 1 542 ? 34.253 17.299 -64.220 1.00 90.88 542 VAL A O 1
ATOM 4281 N N . SER A 1 543 ? 34.654 16.900 -66.356 1.00 90.56 543 SER A N 1
ATOM 4282 C CA . SER A 1 543 ? 34.009 15.575 -66.274 1.00 90.56 543 SER A CA 1
ATOM 4283 C C . SER A 1 543 ? 34.913 14.545 -65.578 1.00 90.56 543 SER A C 1
ATOM 4285 O O . SER A 1 543 ? 36.137 14.670 -65.586 1.00 90.56 543 SER A O 1
ATOM 4287 N N . ASP A 1 544 ? 34.347 13.482 -64.998 1.00 86.94 544 ASP A N 1
ATOM 4288 C CA . ASP A 1 544 ? 35.148 12.420 -64.359 1.00 86.94 544 ASP A CA 1
ATOM 4289 C C . ASP A 1 544 ? 36.121 11.751 -65.340 1.00 86.94 544 ASP A C 1
ATOM 4291 O O . ASP A 1 544 ? 37.239 11.380 -64.972 1.00 86.94 544 ASP A O 1
ATOM 4295 N N . THR A 1 545 ? 35.718 11.637 -66.609 1.00 89.69 545 THR A N 1
ATOM 4296 C CA . THR A 1 545 ? 36.565 11.130 -67.692 1.00 89.69 545 THR A CA 1
ATOM 4297 C C . THR A 1 545 ? 37.762 12.045 -67.942 1.00 89.69 545 THR A C 1
ATOM 4299 O O . THR A 1 545 ? 38.884 11.551 -68.043 1.00 89.69 545 THR A O 1
ATOM 4302 N N . GLU A 1 546 ? 37.554 13.363 -67.988 1.00 90.44 546 GLU A N 1
ATOM 4303 C CA . GLU A 1 546 ? 38.630 14.347 -68.165 1.00 90.44 546 GLU A CA 1
ATOM 4304 C C . GLU A 1 546 ? 39.548 14.408 -66.941 1.00 90.44 546 GLU A C 1
ATOM 4306 O O . GLU A 1 546 ? 40.770 14.377 -67.089 1.00 90.44 546 GLU A O 1
ATOM 4311 N N . THR A 1 547 ? 38.981 14.403 -65.732 1.00 90.25 547 THR A N 1
ATOM 4312 C CA . THR A 1 547 ? 39.749 14.382 -64.481 1.00 90.25 547 THR A CA 1
ATOM 4313 C C . THR A 1 547 ? 40.649 13.151 -64.418 1.00 90.25 547 THR A C 1
ATOM 4315 O O . THR A 1 547 ? 41.833 13.256 -64.093 1.00 90.25 547 THR A O 1
ATOM 4318 N N . LYS A 1 548 ? 40.126 11.976 -64.791 1.00 89.88 548 LYS A N 1
ATOM 4319 C CA . LYS A 1 548 ? 40.917 10.742 -64.858 1.00 89.88 548 LYS A CA 1
ATOM 4320 C C . LYS A 1 548 ? 41.997 10.808 -65.940 1.00 89.88 548 LYS A C 1
ATOM 4322 O O . LYS A 1 548 ? 43.127 10.402 -65.675 1.00 89.88 548 LYS A O 1
ATOM 4327 N N . ALA A 1 549 ? 41.676 11.316 -67.131 1.00 90.62 549 ALA A N 1
ATOM 4328 C CA . ALA A 1 549 ? 42.640 11.467 -68.223 1.00 90.62 549 ALA A CA 1
ATOM 4329 C C . ALA A 1 549 ? 43.808 12.397 -67.845 1.00 90.62 549 ALA A C 1
ATOM 4331 O O . ALA A 1 549 ? 44.939 12.160 -68.260 1.00 90.62 549 ALA A O 1
ATOM 4332 N N . ALA A 1 550 ? 43.555 13.395 -66.994 1.00 88.81 550 ALA A N 1
ATOM 4333 C CA . ALA A 1 550 ? 44.561 14.303 -66.446 1.00 88.81 550 ALA A CA 1
ATOM 4334 C C . ALA A 1 550 ? 45.307 13.755 -65.207 1.00 88.81 550 ALA A C 1
ATOM 4336 O O . ALA A 1 550 ? 45.985 14.509 -64.511 1.00 88.81 550 ALA A O 1
ATOM 4337 N N . GLY A 1 551 ? 45.166 12.467 -64.872 1.00 89.44 551 GLY A N 1
ATOM 4338 C CA . GLY A 1 551 ? 45.820 11.879 -63.696 1.00 89.44 551 GLY A CA 1
ATOM 4339 C C . GLY A 1 551 ? 45.312 12.441 -62.363 1.00 89.44 551 GLY A C 1
ATOM 4340 O O . GLY A 1 551 ? 46.072 12.505 -61.399 1.00 89.44 551 GLY A O 1
ATOM 4341 N N . CYS A 1 552 ? 44.035 12.832 -62.319 1.00 91.69 552 CYS A N 1
ATOM 4342 C CA . CYS A 1 552 ? 43.348 13.523 -61.224 1.00 91.69 552 CYS A CA 1
ATOM 4343 C C . CYS A 1 552 ? 43.722 14.998 -61.008 1.00 91.69 552 CYS A C 1
ATOM 4345 O O . CYS A 1 552 ? 43.190 15.603 -60.084 1.00 91.69 552 CYS A O 1
ATOM 4347 N N . ASN A 1 553 ? 44.545 15.591 -61.882 1.00 87.06 553 ASN A N 1
ATOM 4348 C CA . ASN A 1 553 ? 45.035 16.966 -61.752 1.00 87.06 553 ASN A CA 1
ATOM 4349 C C . ASN A 1 553 ? 44.737 17.800 -63.021 1.00 87.06 553 ASN A C 1
ATOM 4351 O O . ASN A 1 553 ? 45.665 18.173 -63.744 1.00 87.06 553 ASN A O 1
ATOM 4355 N N . PRO A 1 554 ? 43.460 18.084 -63.347 1.00 89.94 554 PRO A N 1
ATOM 4356 C CA . PRO A 1 554 ? 43.110 18.867 -64.533 1.00 89.94 554 PRO A CA 1
ATOM 4357 C C . PRO A 1 554 ? 43.622 20.313 -64.425 1.00 89.94 554 PRO A C 1
ATOM 4359 O O . PRO A 1 554 ? 43.615 20.903 -63.349 1.00 89.94 554 PRO A O 1
ATOM 4362 N N . LEU A 1 555 ? 44.061 20.911 -65.534 1.00 86.56 555 LEU A N 1
ATOM 4363 C CA . LEU A 1 555 ? 44.490 22.315 -65.574 1.00 86.56 555 LEU A CA 1
ATOM 4364 C C . LEU A 1 555 ? 43.410 23.203 -66.211 1.00 86.56 555 LEU A C 1
ATOM 4366 O O . LEU A 1 555 ? 42.721 22.738 -67.124 1.00 86.56 555 LEU A O 1
ATOM 4370 N N . PRO A 1 556 ? 43.260 24.466 -65.762 1.00 78.69 556 PRO A N 1
ATOM 4371 C CA . PRO A 1 556 ? 42.463 25.455 -66.483 1.00 78.69 556 PRO A CA 1
ATOM 4372 C C . PRO A 1 556 ? 42.971 25.581 -67.926 1.00 78.69 556 PRO A C 1
ATOM 4374 O O . PRO A 1 556 ? 44.184 25.581 -68.147 1.00 78.69 556 PRO A O 1
ATOM 4377 N N . LYS A 1 557 ? 42.049 25.637 -68.891 1.00 69.62 557 LYS A N 1
ATOM 4378 C CA . LYS A 1 557 ? 42.379 25.867 -70.304 1.00 69.62 557 LYS A CA 1
ATOM 4379 C C . LYS A 1 557 ? 42.734 27.321 -70.570 1.00 69.62 557 LYS A C 1
ATOM 4381 O O . LYS A 1 557 ? 42.117 28.193 -69.916 1.00 69.62 557 LYS A O 1
#

Foldseek 3Di:
DDDDDDDDDDDDPPPPPPPPPPPQDFFDFQVVLLVQQLCQQEDDDLADADPPPRFFFFSLQRHFWKKDADFDDPAALLFQDPFLLLLLKDKIFTHHQLFLAPADQAQKTFTFARQVVCVVSVFDGPQEFWEWKALWQLLFGCCAHLSRQHANHNDDDPQPQPDDGDGPHRVRWDKCCSVVVHQALVSQCVQQQADPVDHCSRRHITFTRTDSSSVVRSSCNLCVLVVDDPVGSSVPSNITMIIMGRQDDPVNTRPVRLRRTAEMEGEPPFQDHHDGPPDPDDDDRHDRLVRRQVNQVVSVLQSHHHFYWYAYSVDDSSVRIDGDPVSHPDDQDNPGGHRPGFFWPDWDWDWDQDPQVRGTAIKIKTFTHPVNLVCCVPCLPSVVVVVCVVDVPPCSQPVQQPEPCQQVLLSNLCCVQPSPDRMGIGTNNAYDDDSVQCVVVVVGHDDDDDFQWPDWDWDWDQDPQVRGTAIKTWTFTDPCNLVDDLVCLVVVVVNVCVVPVPPPSLVVQQPEPCLQVLLSSLCSVPPSVDGTRIGTNNAYDDDNVQCVVVVNGHHDD

Sequence (557 aa):
MYHGIHSLAVATLTLTFTGAVVAAEPVLDPVETLNRINRNYNTLINDCKEVGTGVPRGLYYCSGVTLRMVNDGPFNPWDYSPYAIRLGATSYTWIRKDLSTNTLAHPGGFIMRNPTDAAALGRPVKEQGWTCIYAYDGGTGPERKWYGCGFFDSKEPPRNAQEPMSNRNAQWAYGTCAEAKVTTPEQWAQQYTGLFKNPIQYSQCSWNAEKPSDWNAMIRVHESRKTTTTKDPFSINTQFNEFMLKNASSTNDGSENMKYIDAFIYNAHSTFNFATRGDQSPPKPEDGLNSARSFQKKLYDQGYAVPILRLDFTAPPQQRFSYVAADQVIALGAGGGTVAQKYIASATWLERHDPGTGKNEWTLTVTPTAQGKAIQATDQQALYNELFQLRGADAQWRDNEKSADSMRSQLSCLIQNYPTKTVWNLEPFRPTVTPQEAAKAGCNPVAARPRYIASADWIKRYDPGSRKDEWTLSIVPTAEGRALPNQQLGALYDELYALKGNDPTWREEEKSAGSMRQQLNCVVVNYRSKTPWNLEPFRPAVSDTETKAAGCNPLPK